Protein AF-A0A239QKS5-F1 (afdb_monomer_lite)

Secondary structure (DSSP, 8-state):
------------SSSSSTTSSS----------------------TT----------S--PPS----TTT---SS--HHHHHHHHHHHHHHHTTSS---S---BS-SEE-TT--EEEE--TTTTTT--EEEEEPSSSS--HHHHHHHHHHHHHHT----GGG--TTTEEES--S-BSSPPPHHHHHHHHHHHHHHHTTSS-GGGS-TT---EEEEEEEEETTEEEEEEEEE--SSPPPHHHHHHHHHHHHTT-SS-HHHHHHHHHHHHHHHB---GGGGTSPPEEEEEEEE--SSS---GGGEEEEEEEEEEEEE--SSSS-EEEEEEEEEEEETTS--EEEEEEEE----TTS-GGGSPPP-HHHHHHHHHHHHHHHB-S-HHHHHS--EEEEEEEETTEEEEEEEEE-SSEEEEEEEETTT--EEEEEEEEGGG--TTSTTS--

Foldseek 3Di:
DDDDDDDDDDDDPPPPVVPVPDDDDDDDPDDDPPPPPDPCPDPPVDFPDPDPPPPDDDPDDPFDPDLPDDDFFAADPVLLVLLVVLLVCPVVVVDAQPDDQQEQDQEDELCAWHKYADDCVQLVRDGIAIEDHLGRHDDSNRSNNVSVNCVVVVHPDDRSPGHLSRGDHPCPPLESDDDDPVLVVLLVVLLVCVLVVNDDPVNADPPDDWRKHWYWYQDPFGTFTDIRGYGGPDDDDSSNSNVVSCVRCVVDPDRPVVVVVQQCVQLVQWWDDAPQQVVDDWDKDKGWGADDPDPDDDPQRIKIKIWTKTWDFDDPPPDGTDTKIKIFIWIGRVPGDTDTFKIKIFRDDDLPDDLVPFAFDDPVLLLVLQLVCCVHITPDDNVQSNPAKDFDDFDPDDRAGWTWIWRDDPFWIKIWIAHRGHSDTGMIMIGGVVNDDPVCVPSPD

Structure (mmCIF, N/CA/C/O backbone):
data_AF-A0A239QKS5-F1
#
_entry.id   AF-A0A239QKS5-F1
#
loop_
_atom_site.group_PDB
_atom_site.id
_atom_site.type_symbol
_atom_site.label_atom_id
_atom_site.label_alt_id
_atom_site.label_comp_id
_atom_site.label_asym_id
_atom_site.label_entity_id
_atom_site.label_seq_id
_atom_site.pdbx_PDB_ins_code
_atom_site.Cartn_x
_atom_site.Cartn_y
_atom_site.Cartn_z
_atom_site.occupancy
_atom_site.B_iso_or_equiv
_atom_site.auth_seq_id
_atom_site.auth_comp_id
_atom_site.auth_asym_id
_atom_site.auth_atom_id
_atom_site.pdbx_PDB_model_num
ATOM 1 N N . MET A 1 1 ? 21.129 -89.707 7.121 1.00 37.16 1 MET A N 1
ATOM 2 C CA . MET A 1 1 ? 22.087 -88.761 7.732 1.00 37.16 1 MET A CA 1
ATOM 3 C C . MET A 1 1 ? 21.277 -87.610 8.297 1.00 37.16 1 MET A C 1
ATOM 5 O O . MET A 1 1 ? 20.590 -86.998 7.500 1.00 37.16 1 MET A O 1
ATOM 9 N N . PHE A 1 2 ? 21.319 -87.426 9.627 1.00 35.62 2 PHE A N 1
ATOM 10 C CA . PHE A 1 2 ? 20.792 -86.311 10.447 1.00 35.62 2 PHE A CA 1
ATOM 11 C C . PHE A 1 2 ? 19.340 -85.846 10.157 1.00 35.62 2 PHE A C 1
ATOM 13 O O . PHE A 1 2 ? 19.032 -85.375 9.079 1.00 35.62 2 PHE A O 1
ATOM 20 N N . GLY A 1 3 ? 18.345 -85.937 11.040 1.00 30.84 3 GLY A N 1
ATOM 21 C CA . GLY A 1 3 ? 18.352 -85.982 12.498 1.00 30.84 3 GLY A CA 1
ATOM 22 C C . GLY A 1 3 ? 17.861 -84.645 13.061 1.00 30.84 3 GLY A C 1
ATOM 23 O O . GLY A 1 3 ? 18.628 -83.700 13.015 1.00 30.84 3 GLY A O 1
ATOM 24 N N . PHE A 1 4 ? 16.644 -84.649 13.640 1.00 32.62 4 PHE A N 1
ATOM 25 C CA . PHE A 1 4 ? 16.175 -83.812 14.768 1.00 32.62 4 PHE A CA 1
ATOM 26 C C . PHE A 1 4 ? 16.158 -82.272 14.590 1.00 32.62 4 PHE A C 1
ATOM 28 O O . PHE A 1 4 ? 17.037 -81.691 13.987 1.00 32.62 4 PHE A O 1
ATOM 35 N N . ARG A 1 5 ? 15.266 -81.473 15.182 1.00 33.94 5 ARG A N 1
ATOM 36 C CA . ARG A 1 5 ? 13.965 -81.577 15.877 1.00 33.94 5 ARG A CA 1
ATOM 37 C C . ARG A 1 5 ? 13.679 -80.140 16.372 1.00 33.94 5 ARG A C 1
ATOM 39 O O . ARG A 1 5 ? 14.631 -79.455 16.705 1.00 33.94 5 ARG A O 1
ATOM 46 N N . GLN A 1 6 ? 12.393 -79.784 16.501 1.00 36.97 6 GLN A N 1
ATOM 47 C CA . GLN A 1 6 ? 11.763 -79.038 17.623 1.00 36.97 6 GLN A CA 1
ATOM 48 C C . GLN A 1 6 ? 12.427 -77.717 18.110 1.00 36.97 6 GLN A C 1
ATOM 50 O O . GLN A 1 6 ? 13.597 -77.669 18.428 1.00 36.97 6 GLN A O 1
ATOM 55 N N . THR A 1 7 ? 11.742 -76.602 18.380 1.00 35.69 7 THR A N 1
ATOM 56 C CA . THR A 1 7 ? 10.418 -76.408 18.990 1.00 35.69 7 THR A CA 1
ATOM 57 C C . THR A 1 7 ? 10.161 -74.899 19.178 1.00 35.69 7 THR A C 1
ATOM 59 O O . THR A 1 7 ? 11.115 -74.146 19.318 1.00 35.69 7 THR A O 1
ATOM 62 N N . ARG A 1 8 ? 8.878 -74.548 19.377 1.00 34.91 8 ARG A N 1
ATOM 63 C CA . ARG A 1 8 ? 8.336 -73.402 20.154 1.00 34.91 8 ARG A CA 1
ATOM 64 C C . ARG A 1 8 ? 8.212 -72.015 19.482 1.00 34.91 8 ARG A C 1
ATOM 66 O O . ARG A 1 8 ? 9.145 -71.231 19.426 1.00 34.91 8 ARG A O 1
ATOM 73 N N . ARG A 1 9 ? 6.956 -71.676 19.137 1.00 41.19 9 ARG A N 1
ATOM 74 C CA . ARG A 1 9 ? 6.292 -70.399 19.522 1.00 41.19 9 ARG A CA 1
ATOM 75 C C . ARG A 1 9 ? 6.129 -70.360 21.070 1.00 41.19 9 ARG A C 1
ATOM 77 O O . ARG A 1 9 ? 6.322 -71.432 21.653 1.00 41.19 9 ARG A O 1
ATOM 84 N N . PRO A 1 10 ? 5.626 -69.305 21.761 1.00 45.91 10 PRO A N 1
ATOM 85 C CA . PRO A 1 10 ? 5.246 -67.926 21.382 1.00 45.91 10 PRO A CA 1
ATOM 86 C C . PRO A 1 10 ? 5.723 -66.838 22.396 1.00 45.91 10 PRO A C 1
ATOM 88 O O . PRO A 1 10 ? 6.188 -67.153 23.484 1.00 45.91 10 PRO A O 1
ATOM 91 N N . GLY A 1 11 ? 5.452 -65.560 22.103 1.00 44.72 11 GLY A N 1
ATOM 92 C CA . GLY A 1 11 ? 5.150 -64.551 23.133 1.00 44.72 11 GLY A CA 1
ATOM 93 C C . GLY A 1 11 ? 6.334 -63.794 23.749 1.00 44.72 11 GLY A C 1
ATOM 94 O O . GLY A 1 11 ? 7.410 -64.339 23.943 1.00 44.72 11 GLY A O 1
ATOM 95 N N . ILE A 1 12 ? 6.060 -62.543 24.138 1.00 45.69 12 ILE A N 1
ATOM 96 C CA . ILE A 1 12 ? 6.948 -61.588 24.833 1.00 45.69 12 ILE A CA 1
ATOM 97 C C . ILE A 1 12 ? 7.851 -60.738 23.910 1.00 45.69 12 ILE A C 1
ATOM 99 O O . ILE A 1 12 ? 9.047 -60.627 24.129 1.00 45.69 12 ILE A O 1
ATOM 103 N N . ILE A 1 13 ? 7.279 -60.059 22.906 1.00 46.38 13 ILE A N 1
ATOM 104 C CA . ILE A 1 13 ? 7.834 -58.783 22.385 1.00 46.38 13 ILE A CA 1
ATOM 105 C C . ILE A 1 13 ? 6.679 -57.807 22.101 1.00 46.38 13 ILE A C 1
ATOM 107 O O . ILE A 1 13 ? 6.519 -57.295 21.001 1.00 46.38 13 ILE A O 1
ATOM 111 N N . LEU A 1 14 ? 5.803 -57.591 23.085 1.00 44.16 14 LEU A N 1
ATOM 112 C CA . LEU A 1 14 ? 4.839 -56.477 23.042 1.00 44.16 14 LEU A CA 1
ATOM 113 C C . LEU A 1 14 ? 4.635 -55.799 24.411 1.00 44.16 14 LEU A C 1
ATOM 115 O O . LEU A 1 14 ? 3.736 -54.989 24.579 1.00 44.16 14 LEU A O 1
ATOM 119 N N . MET A 1 15 ? 5.490 -56.105 25.395 1.00 41.06 15 MET A N 1
ATOM 120 C CA . MET A 1 15 ? 5.452 -55.516 26.744 1.00 41.06 15 MET A CA 1
ATOM 121 C C . MET A 1 15 ? 6.819 -54.979 27.211 1.00 41.06 15 MET A C 1
ATOM 123 O O . MET A 1 15 ? 7.040 -54.795 28.400 1.00 41.06 15 MET A O 1
ATOM 127 N N . ALA A 1 16 ? 7.745 -54.717 26.281 1.00 43.66 16 ALA A N 1
ATOM 128 C CA . ALA A 1 16 ? 9.053 -54.119 26.588 1.00 43.66 16 ALA A CA 1
ATOM 129 C C . ALA A 1 16 ? 9.196 -52.661 26.109 1.00 43.66 16 ALA A C 1
ATOM 131 O O . ALA A 1 16 ? 10.152 -51.994 26.481 1.00 43.66 16 ALA A O 1
ATOM 132 N N . VAL A 1 17 ? 8.238 -52.138 25.333 1.00 42.62 17 VAL A N 1
ATOM 133 C CA . VAL A 1 17 ? 8.240 -50.729 24.881 1.00 42.62 17 VAL A CA 1
ATOM 134 C C . VAL A 1 17 ? 7.362 -49.840 25.776 1.00 42.62 17 VAL A C 1
ATOM 136 O O . VAL A 1 17 ? 7.583 -48.641 25.868 1.00 42.62 17 VAL A O 1
ATOM 139 N N . LEU A 1 18 ? 6.437 -50.428 26.540 1.00 39.81 18 LEU A N 1
ATOM 140 C CA . LEU A 1 18 ? 5.521 -49.701 27.431 1.00 39.81 18 LEU A CA 1
ATOM 141 C C . LEU A 1 18 ? 6.028 -49.534 28.878 1.00 39.81 18 LEU A C 1
ATOM 143 O O . LEU A 1 18 ? 5.291 -49.039 29.723 1.00 39.81 18 LEU A O 1
ATOM 147 N N . LEU A 1 19 ? 7.281 -49.912 29.170 1.00 37.75 19 LEU A N 1
ATOM 148 C CA . LEU A 1 19 ? 7.862 -49.849 30.524 1.00 37.75 19 LEU A CA 1
ATOM 149 C C . LEU A 1 19 ? 9.138 -48.991 30.641 1.00 37.75 19 LEU A C 1
ATOM 151 O O . LEU A 1 19 ? 9.802 -49.034 31.671 1.00 37.75 19 LEU A O 1
ATOM 155 N N . ILE A 1 20 ? 9.473 -48.204 29.611 1.00 42.25 20 ILE A N 1
ATOM 156 C CA . ILE A 1 20 ? 10.541 -47.182 29.676 1.00 42.25 20 ILE A CA 1
ATOM 157 C C . ILE A 1 20 ? 9.976 -45.804 30.087 1.00 42.25 20 ILE A C 1
ATOM 159 O O . ILE A 1 20 ? 10.729 -44.901 30.430 1.00 42.25 20 ILE A O 1
ATOM 163 N N . LEU A 1 21 ? 8.648 -45.646 30.150 1.00 39.22 21 LEU A N 1
ATOM 164 C CA . LEU A 1 21 ? 7.997 -44.348 30.373 1.00 39.22 21 LEU A CA 1
ATOM 165 C C . LEU A 1 21 ? 7.478 -44.080 31.794 1.00 39.22 21 LEU A C 1
ATOM 167 O O . LEU A 1 21 ? 6.836 -43.056 31.996 1.00 39.22 21 LEU A O 1
ATOM 171 N N . THR A 1 22 ? 7.726 -44.938 32.791 1.00 46.09 22 THR A N 1
ATOM 172 C CA . THR A 1 22 ? 7.056 -44.764 34.101 1.00 46.09 22 THR A CA 1
ATOM 173 C C . THR A 1 22 ? 7.921 -44.734 35.352 1.00 46.09 22 THR A C 1
ATOM 175 O O . THR A 1 22 ? 7.353 -44.514 36.417 1.00 46.09 22 THR A O 1
ATOM 178 N N . LEU A 1 23 ? 9.250 -44.875 35.308 1.00 41.88 23 LEU A N 1
ATOM 179 C CA . LEU A 1 23 ? 10.042 -44.855 36.549 1.00 41.88 23 LEU A CA 1
ATOM 180 C C . LEU A 1 23 ? 11.482 -44.362 36.353 1.00 41.88 23 LEU A C 1
ATOM 182 O O . LEU A 1 23 ? 12.377 -45.165 36.116 1.00 41.88 23 LEU A O 1
ATOM 186 N N . LEU A 1 24 ? 11.724 -43.070 36.581 1.00 33.03 24 LEU A N 1
ATOM 187 C CA . LEU A 1 24 ? 12.948 -42.611 37.248 1.00 33.03 24 LEU A CA 1
ATOM 188 C C . LEU A 1 24 ? 12.629 -41.359 38.089 1.00 33.03 24 LEU A C 1
ATOM 190 O O . LEU A 1 24 ? 12.168 -40.362 37.533 1.00 33.03 24 LEU A O 1
ATOM 194 N N . PRO A 1 25 ? 12.817 -41.409 39.422 1.00 40.91 25 PRO A N 1
ATOM 195 C CA . PRO A 1 25 ? 12.517 -40.304 40.319 1.00 40.91 25 PRO A CA 1
ATOM 196 C C . PRO A 1 25 ? 13.767 -39.496 40.719 1.00 40.91 25 PRO A C 1
ATOM 198 O O . PRO A 1 25 ? 14.888 -39.994 40.682 1.00 40.91 25 PRO A O 1
ATOM 201 N N . LEU A 1 26 ? 13.475 -38.306 41.260 1.00 35.44 26 LEU A N 1
ATOM 202 C CA . LEU A 1 26 ? 14.210 -37.548 42.286 1.00 35.44 26 LEU A CA 1
ATOM 203 C C . LEU A 1 26 ? 15.378 -36.621 41.877 1.00 35.44 26 LEU A C 1
ATOM 205 O O . LEU A 1 26 ? 16.502 -37.026 41.605 1.00 35.44 26 LEU A O 1
ATOM 209 N N . THR A 1 27 ? 15.081 -35.332 42.087 1.00 39.75 27 THR A N 1
ATOM 210 C CA . THR A 1 27 ? 15.909 -34.321 42.773 1.00 39.75 27 THR A CA 1
ATOM 211 C C . THR A 1 27 ? 17.230 -33.911 42.139 1.00 39.75 27 THR A C 1
ATOM 213 O O . THR A 1 27 ? 18.290 -34.413 42.501 1.00 39.75 27 THR A O 1
ATOM 216 N N . ILE A 1 28 ? 17.165 -32.816 41.381 1.00 32.53 28 ILE A N 1
ATOM 217 C CA . ILE A 1 28 ? 18.125 -31.720 41.528 1.00 32.53 28 ILE A CA 1
ATOM 218 C C . ILE A 1 28 ? 17.312 -30.450 41.802 1.00 32.53 28 ILE A C 1
ATOM 220 O O . ILE A 1 28 ? 16.734 -29.842 40.909 1.00 32.53 28 ILE A O 1
ATOM 224 N N . LEU A 1 29 ? 17.235 -30.102 43.088 1.00 37.34 29 LEU A N 1
ATOM 225 C CA . LEU A 1 29 ? 17.038 -28.733 43.548 1.00 37.34 29 LEU A CA 1
ATOM 226 C C . LEU A 1 29 ? 18.292 -27.955 43.136 1.00 37.34 29 LEU A C 1
ATOM 228 O O . LEU A 1 29 ? 19.338 -28.085 43.766 1.00 37.34 29 LEU A O 1
ATOM 232 N N . ALA A 1 30 ? 18.181 -27.176 42.068 1.00 30.70 30 ALA A N 1
ATOM 233 C CA . ALA A 1 30 ? 19.071 -26.063 41.791 1.00 30.70 30 ALA A CA 1
ATOM 234 C C . ALA A 1 30 ? 18.194 -24.911 41.304 1.00 30.70 30 ALA A C 1
ATOM 236 O O . ALA A 1 30 ? 17.632 -24.947 40.213 1.00 30.70 30 ALA A O 1
ATOM 237 N N . ASP A 1 31 ? 18.019 -23.965 42.218 1.00 34.66 31 ASP A N 1
ATOM 238 C CA . ASP A 1 31 ? 17.701 -22.561 42.008 1.00 34.66 31 ASP A CA 1
ATOM 239 C C . ASP A 1 31 ? 17.726 -22.114 40.536 1.00 34.66 31 ASP A C 1
ATOM 241 O O . ASP A 1 31 ? 18.755 -21.745 39.973 1.00 34.66 31 ASP A O 1
ATOM 245 N N . THR A 1 32 ? 16.558 -22.149 39.910 1.00 29.34 32 THR A N 1
ATOM 246 C CA . THR A 1 32 ? 16.238 -21.226 38.833 1.00 29.34 32 THR A CA 1
ATOM 247 C C . THR A 1 32 ? 15.001 -20.506 39.310 1.00 29.34 32 THR A C 1
ATOM 249 O O . THR A 1 32 ? 13.872 -20.944 39.109 1.00 29.34 32 THR A O 1
ATOM 252 N N . SER A 1 33 ? 15.225 -19.413 40.041 1.00 27.83 33 SER A N 1
ATOM 253 C CA . SER A 1 33 ? 14.317 -18.275 39.990 1.00 27.83 33 SER A CA 1
ATOM 254 C C . SER A 1 33 ? 13.687 -18.231 38.596 1.00 27.83 33 SER A C 1
ATOM 256 O O . SER A 1 33 ? 14.369 -18.010 37.592 1.00 27.83 33 SER A O 1
ATOM 258 N N . VAL A 1 34 ? 12.391 -18.539 38.523 1.00 28.89 34 VAL A N 1
ATOM 259 C CA . VAL A 1 34 ? 11.593 -18.231 37.347 1.00 28.89 34 VAL A CA 1
ATOM 260 C C . VAL A 1 34 ? 11.652 -16.717 37.278 1.00 28.89 34 VAL A C 1
ATOM 262 O O . VAL A 1 34 ? 10.895 -16.013 37.942 1.00 28.89 34 VAL A O 1
ATOM 265 N N . LYS A 1 35 ? 12.634 -16.203 36.533 1.00 25.09 35 LYS A N 1
ATOM 266 C CA . LYS A 1 35 ? 12.505 -14.898 35.922 1.00 25.09 35 LYS A CA 1
ATOM 267 C C . LYS A 1 35 ? 11.235 -15.037 35.113 1.00 25.09 35 LYS A C 1
ATOM 269 O O . LYS A 1 35 ? 11.220 -15.747 34.111 1.00 25.09 35 LYS A O 1
ATOM 274 N N . ILE A 1 36 ? 10.164 -14.443 35.626 1.00 26.67 36 ILE A N 1
ATOM 275 C CA . ILE A 1 36 ? 9.026 -14.038 34.823 1.00 26.67 36 ILE A CA 1
ATOM 276 C C . ILE A 1 36 ? 9.675 -13.289 33.664 1.00 26.67 36 ILE A C 1
ATOM 278 O O . ILE A 1 36 ? 10.174 -12.177 33.837 1.00 26.67 36 ILE A O 1
ATOM 282 N N . TYR A 1 37 ? 9.836 -13.974 32.534 1.00 23.98 37 TYR A N 1
ATOM 283 C CA . TYR A 1 37 ? 10.214 -13.328 31.300 1.00 23.98 37 TYR A CA 1
ATOM 284 C C . TYR A 1 37 ? 9.000 -12.472 30.995 1.00 23.98 37 TYR A C 1
ATOM 286 O O . TYR A 1 37 ? 7.953 -12.982 30.602 1.00 23.98 37 TYR A O 1
ATOM 294 N N . SER A 1 38 ? 9.121 -11.185 31.324 1.00 28.80 38 SER A N 1
ATOM 295 C CA . SER A 1 38 ? 8.235 -10.158 30.805 1.00 28.80 38 SER A CA 1
ATOM 296 C C . SER A 1 38 ? 8.092 -10.442 29.314 1.00 28.80 38 SER A C 1
ATOM 298 O O . SER A 1 38 ? 9.132 -10.594 28.659 1.00 28.80 38 SER A O 1
ATOM 300 N N . PRO A 1 39 ? 6.866 -10.575 28.776 1.00 31.36 39 PRO A N 1
ATOM 301 C CA . PRO A 1 39 ? 6.703 -10.649 27.339 1.00 31.36 39 PRO A CA 1
ATOM 302 C C . PRO A 1 39 ? 7.456 -9.460 26.753 1.00 31.36 39 PRO A C 1
ATOM 304 O O . PRO A 1 39 ? 7.416 -8.355 27.305 1.00 31.36 39 PRO A O 1
ATOM 307 N N . TYR A 1 40 ? 8.246 -9.759 25.730 1.00 33.03 40 TYR A N 1
ATOM 308 C CA . TYR A 1 40 ? 9.040 -8.817 24.965 1.00 33.03 40 TYR A CA 1
ATOM 309 C C . TYR A 1 40 ? 8.072 -7.742 24.448 1.00 33.03 40 TYR A C 1
ATOM 311 O O . TYR A 1 40 ? 7.442 -7.903 23.409 1.00 33.03 40 TYR A O 1
ATOM 319 N N . ALA A 1 41 ? 7.883 -6.667 25.215 1.00 30.91 41 ALA A N 1
ATOM 320 C CA . ALA A 1 41 ? 7.498 -5.402 24.630 1.00 30.91 41 ALA A CA 1
ATOM 321 C C . ALA A 1 41 ? 8.650 -5.084 23.675 1.00 30.91 41 ALA A C 1
ATOM 323 O O . ALA A 1 41 ? 9.800 -5.178 24.121 1.00 30.91 41 ALA A O 1
ATOM 324 N N . PRO A 1 42 ? 8.397 -4.800 22.387 1.00 32.69 42 PRO A N 1
ATOM 325 C CA . PRO A 1 42 ? 9.470 -4.368 21.507 1.00 32.69 42 PRO A CA 1
ATOM 326 C C . PRO A 1 42 ? 10.250 -3.274 22.237 1.00 32.69 42 PRO A C 1
ATOM 328 O O . PRO A 1 42 ? 9.642 -2.412 22.883 1.00 32.69 42 PRO A O 1
ATOM 331 N N . GLU A 1 43 ? 11.584 -3.351 22.206 1.00 31.83 43 GLU A N 1
ATOM 332 C CA . GLU A 1 43 ? 12.462 -2.259 22.626 1.00 31.83 43 GLU A CA 1
ATOM 333 C C . GLU A 1 43 ? 12.253 -1.079 21.665 1.00 31.83 43 GLU A C 1
ATOM 335 O O . GLU A 1 43 ? 13.132 -0.685 20.910 1.00 31.83 43 GLU A O 1
ATOM 340 N N . ILE A 1 44 ? 11.061 -0.490 21.687 1.00 38.09 44 ILE A N 1
ATOM 341 C CA . ILE A 1 44 ? 10.864 0.893 21.316 1.00 38.09 44 ILE A CA 1
ATOM 342 C C . ILE A 1 44 ? 11.434 1.638 22.510 1.00 38.09 44 ILE A C 1
ATOM 344 O O . ILE A 1 44 ? 10.828 1.748 23.578 1.00 38.09 44 ILE A O 1
ATOM 348 N N . THR A 1 45 ? 12.709 1.992 22.366 1.00 31.64 45 THR A N 1
ATOM 349 C CA . THR A 1 45 ? 13.475 2.844 23.266 1.00 31.64 45 THR A CA 1
ATOM 350 C C . THR A 1 45 ? 12.639 4.066 23.618 1.00 31.64 45 THR A C 1
ATOM 352 O O . THR A 1 45 ? 12.636 5.024 22.862 1.00 31.64 45 THR A O 1
ATOM 355 N N . ARG A 1 46 ? 11.925 4.002 24.750 1.00 35.41 46 ARG A N 1
ATOM 356 C CA . ARG A 1 46 ? 10.976 5.015 25.235 1.00 35.41 46 ARG A CA 1
ATOM 357 C C . ARG A 1 46 ? 9.983 5.471 24.164 1.00 35.41 46 ARG A C 1
ATOM 359 O O . ARG A 1 46 ? 10.245 6.399 23.408 1.00 35.41 46 ARG A O 1
ATOM 366 N N . TRP A 1 47 ? 8.797 4.875 24.205 1.00 43.25 47 TRP A N 1
ATOM 367 C CA . TRP A 1 47 ? 7.571 5.529 23.748 1.00 43.25 47 TRP A CA 1
ATOM 368 C C . TRP A 1 47 ? 7.606 6.996 24.184 1.00 43.25 47 TRP A C 1
ATOM 370 O O . TRP A 1 47 ? 7.904 7.229 25.363 1.00 43.25 47 TRP A O 1
ATOM 380 N N . PRO A 1 48 ? 7.415 7.969 23.277 1.00 41.44 48 PRO A N 1
ATOM 381 C CA . PRO A 1 48 ? 7.444 9.366 23.663 1.00 41.44 48 PRO A CA 1
ATOM 382 C C . PRO A 1 48 ? 6.385 9.566 24.747 1.00 41.44 48 PRO A C 1
ATOM 384 O O . PRO A 1 48 ? 5.187 9.491 24.489 1.00 41.44 48 PRO A O 1
ATOM 387 N N . GLU A 1 49 ? 6.832 9.761 25.989 1.00 44.59 49 GLU A N 1
ATOM 388 C CA . GLU A 1 49 ? 5.963 10.288 27.028 1.00 44.59 49 GLU A CA 1
ATOM 389 C C . GLU A 1 49 ? 5.420 11.603 26.482 1.00 44.59 49 GLU A C 1
ATOM 391 O O . GLU A 1 49 ? 6.168 12.395 25.898 1.00 44.59 49 GLU A O 1
ATOM 396 N N . ARG A 1 50 ? 4.116 11.833 26.633 1.00 47.75 50 ARG A N 1
ATOM 397 C CA . ARG A 1 50 ? 3.520 13.101 26.241 1.00 47.75 50 ARG A CA 1
ATOM 398 C C . ARG A 1 50 ? 4.207 14.216 27.024 1.00 47.75 50 ARG A C 1
ATOM 400 O O . ARG A 1 50 ? 3.939 14.429 28.205 1.00 47.75 50 ARG A O 1
ATOM 407 N N . HIS A 1 51 ? 5.129 14.909 26.371 1.00 42.66 51 HIS A N 1
ATOM 408 C CA . HIS A 1 51 ? 5.771 16.075 26.938 1.00 42.66 51 HIS A CA 1
ATOM 409 C C . HIS A 1 51 ? 4.823 17.256 26.721 1.00 42.66 51 HIS A C 1
ATOM 411 O O . HIS A 1 51 ? 4.500 17.549 25.567 1.00 42.66 51 HIS A O 1
ATOM 417 N N . PRO A 1 52 ? 4.343 17.926 27.785 1.00 39.25 52 PRO A N 1
ATOM 418 C CA . PRO A 1 52 ? 3.618 19.174 27.610 1.00 39.25 52 PRO A CA 1
ATOM 419 C C . PRO A 1 52 ? 4.518 20.128 26.825 1.00 39.25 52 PRO A C 1
ATOM 421 O O . PRO A 1 52 ? 5.710 20.242 27.124 1.00 39.25 52 PRO A O 1
ATOM 424 N N . VAL A 1 53 ? 3.969 20.790 25.808 1.00 41.34 53 VAL A N 1
ATOM 425 C CA . VAL A 1 53 ? 4.713 21.809 25.067 1.00 41.34 53 VAL A CA 1
ATOM 426 C C . VAL A 1 53 ? 4.976 22.956 26.042 1.00 41.34 53 VAL A C 1
ATOM 428 O O . VAL A 1 53 ? 4.103 23.785 26.305 1.00 41.34 53 VAL A O 1
ATOM 431 N N . GLU A 1 54 ? 6.168 22.984 26.648 1.00 32.19 54 GLU A N 1
ATOM 432 C CA . GLU A 1 54 ? 6.598 24.096 27.491 1.00 32.19 54 GLU A CA 1
ATOM 433 C C . GLU A 1 54 ? 6.746 25.327 26.601 1.00 32.19 54 GLU A C 1
ATOM 435 O O . GLU A 1 54 ? 7.742 25.533 25.907 1.00 32.19 54 GLU A O 1
ATOM 440 N N . ASN A 1 55 ? 5.687 26.126 26.616 1.00 39.62 55 ASN A N 1
ATOM 441 C CA . ASN A 1 55 ? 5.503 27.354 25.871 1.00 39.62 55 ASN A CA 1
ATOM 442 C C . ASN A 1 55 ? 6.622 28.357 26.214 1.00 39.62 55 ASN A C 1
ATOM 444 O O . ASN A 1 55 ? 6.485 29.196 27.105 1.00 39.62 55 ASN A O 1
ATOM 448 N N . THR A 1 56 ? 7.771 28.242 25.547 1.00 31.83 56 THR A N 1
ATOM 449 C CA . THR A 1 56 ? 8.907 29.149 25.712 1.00 31.83 56 THR A CA 1
ATOM 450 C C . THR A 1 56 ? 9.453 29.577 24.350 1.00 31.83 56 THR A C 1
ATOM 452 O O . THR A 1 56 ? 10.374 29.004 23.786 1.00 31.83 56 THR A O 1
ATOM 455 N N . ASN A 1 57 ? 8.886 30.680 23.856 1.00 33.78 57 ASN A N 1
ATOM 456 C CA . ASN A 1 57 ? 9.524 31.624 22.933 1.00 33.78 57 ASN A CA 1
ATOM 457 C C . ASN A 1 57 ? 10.003 31.098 21.571 1.00 33.78 57 ASN A C 1
ATOM 459 O O . ASN A 1 57 ? 11.132 31.371 21.161 1.00 33.78 57 ASN A O 1
ATOM 463 N N . VAL A 1 58 ? 9.099 30.512 20.794 1.00 33.16 58 VAL A N 1
ATOM 464 C CA . VAL A 1 58 ? 9.193 30.574 19.331 1.00 33.16 58 VAL A CA 1
ATOM 465 C C . VAL A 1 58 ? 7.844 31.070 18.829 1.00 33.16 58 VAL A C 1
ATOM 467 O O . VAL A 1 58 ? 6.810 30.567 19.256 1.00 33.16 58 VAL A O 1
ATOM 470 N N . GLN A 1 59 ? 7.832 32.067 17.941 1.00 32.53 59 GLN A N 1
ATOM 471 C CA . GLN A 1 59 ? 6.691 32.326 17.054 1.00 32.53 59 GLN A CA 1
ATOM 472 C C . GLN A 1 59 ? 6.556 31.141 16.080 1.00 32.53 59 GLN A C 1
ATOM 474 O O . GLN A 1 59 ? 6.770 31.286 14.881 1.00 32.53 59 GLN A O 1
ATOM 479 N N . ALA A 1 60 ? 6.318 29.950 16.620 1.00 33.47 60 ALA A N 1
ATOM 480 C CA . ALA A 1 60 ? 5.934 28.777 15.873 1.00 33.47 60 ALA A CA 1
ATOM 481 C C . ALA A 1 60 ? 4.422 28.878 15.708 1.00 33.47 60 ALA A C 1
ATOM 483 O O . ALA A 1 60 ? 3.700 29.093 16.685 1.00 33.47 60 ALA A O 1
ATOM 484 N N . ASP A 1 61 ? 3.976 28.809 14.461 1.00 34.12 61 ASP A N 1
ATOM 485 C CA . ASP A 1 61 ? 2.569 28.650 14.123 1.00 34.12 61 ASP A CA 1
ATOM 486 C C . ASP A 1 61 ? 2.019 27.477 14.957 1.00 34.12 61 ASP A C 1
ATOM 488 O O . ASP A 1 61 ? 2.623 26.397 14.938 1.00 34.12 61 ASP A O 1
ATOM 492 N N . PRO A 1 62 ? 0.982 27.676 15.784 1.00 35.59 62 PRO A N 1
ATOM 493 C CA . PRO A 1 62 ? 0.453 26.599 16.595 1.00 35.59 62 PRO A CA 1
ATOM 494 C C . PRO A 1 62 ? -0.103 25.509 15.670 1.00 35.59 62 PRO A C 1
ATOM 496 O O . PRO A 1 62 ? -0.932 25.779 14.811 1.00 35.59 62 PRO A O 1
ATOM 499 N N . GLU A 1 63 ? 0.330 24.271 15.903 1.00 45.09 63 GLU A N 1
ATOM 500 C CA . GLU A 1 63 ? -0.454 23.071 15.581 1.00 45.09 63 GLU A CA 1
ATOM 501 C C . GLU A 1 63 ? -0.569 22.678 14.097 1.00 45.09 63 GLU A C 1
ATOM 503 O O . GLU A 1 63 ? -1.646 22.346 13.606 1.00 45.09 63 GLU A O 1
ATOM 508 N N . VAL A 1 64 ? 0.556 22.587 13.386 1.00 40.16 64 VAL A N 1
ATOM 509 C CA . VAL A 1 64 ? 0.614 21.759 12.171 1.00 40.16 64 VAL A CA 1
ATOM 510 C C . VAL A 1 64 ? 1.227 20.412 12.549 1.00 40.16 64 VAL A C 1
ATOM 512 O O . VAL A 1 64 ? 2.439 20.304 12.726 1.00 40.16 64 VAL A O 1
ATOM 515 N N . HIS A 1 65 ? 0.390 19.380 12.708 1.00 45.50 65 HIS A N 1
ATOM 516 C CA . HIS A 1 65 ? 0.858 18.002 12.549 1.00 45.50 65 HIS A CA 1
ATOM 517 C C . HIS A 1 65 ? 1.402 17.900 11.124 1.00 45.50 65 HIS A C 1
ATOM 519 O O . HIS A 1 65 ? 0.648 18.036 10.161 1.00 45.50 65 HIS A O 1
ATOM 525 N N . ASP A 1 66 ? 2.724 17.823 11.006 1.00 38.22 66 ASP A N 1
ATOM 526 C CA . ASP A 1 66 ? 3.413 17.950 9.730 1.00 38.22 66 ASP A CA 1
ATOM 527 C C . ASP A 1 66 ? 2.979 16.832 8.773 1.00 38.22 66 ASP A C 1
ATOM 529 O O . ASP A 1 66 ? 2.875 15.665 9.161 1.00 38.22 66 ASP A O 1
ATOM 533 N N . ARG A 1 67 ? 2.719 17.207 7.517 1.00 38.66 67 ARG A N 1
ATOM 534 C CA . ARG A 1 67 ? 2.146 16.340 6.472 1.00 38.66 67 ARG A CA 1
ATOM 535 C C . ARG A 1 67 ? 3.105 15.221 6.041 1.00 38.66 67 ARG A C 1
ATOM 537 O O . ARG A 1 67 ? 2.673 14.293 5.366 1.00 38.66 67 ARG A O 1
ATOM 544 N N . ASP A 1 68 ? 4.370 15.311 6.459 1.00 39.03 68 ASP A N 1
ATOM 545 C CA . ASP A 1 68 ? 5.493 14.573 5.880 1.00 39.03 68 ASP A CA 1
ATOM 546 C C . ASP A 1 68 ? 6.335 13.752 6.887 1.00 39.03 68 ASP A C 1
ATOM 548 O O . ASP A 1 68 ? 7.480 13.416 6.575 1.00 39.03 68 ASP A O 1
ATOM 552 N N . GLY A 1 69 ? 5.830 13.340 8.068 1.00 44.69 69 GLY A N 1
ATOM 553 C CA . GLY A 1 69 ? 6.591 12.287 8.776 1.00 44.69 69 GLY A CA 1
ATOM 554 C C . GLY A 1 69 ? 6.192 11.748 10.148 1.00 44.69 69 GLY A C 1
ATOM 555 O O . GLY A 1 69 ? 6.625 10.640 10.463 1.00 44.69 69 GLY A O 1
ATOM 556 N N . TYR A 1 70 ? 5.415 12.443 10.985 1.00 44.59 70 TYR A N 1
ATOM 557 C CA . TYR A 1 70 ? 5.033 11.883 12.293 1.00 44.59 70 TYR A CA 1
ATOM 558 C C . TYR A 1 70 ? 3.791 12.574 12.870 1.00 44.59 70 TYR A C 1
ATOM 560 O O . TYR A 1 70 ? 3.870 13.688 13.391 1.00 44.59 70 TYR A O 1
ATOM 568 N N . SER A 1 71 ? 2.636 11.910 12.795 1.00 58.59 71 SER A N 1
ATOM 569 C CA . SER A 1 71 ? 1.453 12.309 13.561 1.00 58.59 71 SER A CA 1
ATOM 570 C C . SER A 1 71 ? 1.405 11.498 14.843 1.00 58.59 71 SER A C 1
ATOM 572 O O . SER A 1 71 ? 1.461 10.273 14.814 1.00 58.59 71 SER A O 1
ATOM 574 N N . TYR A 1 72 ? 1.323 12.188 15.975 1.00 70.38 72 TYR A N 1
ATOM 575 C CA . TYR A 1 72 ? 1.240 11.527 17.267 1.00 70.38 72 TYR A CA 1
ATOM 576 C C . TYR A 1 72 ? -0.137 10.864 17.456 1.00 70.38 72 TYR A C 1
ATOM 578 O O . TYR A 1 72 ? -1.148 11.464 17.080 1.00 70.38 72 TYR A O 1
ATOM 586 N N . PRO A 1 73 ? -0.207 9.671 18.070 1.00 82.12 73 PRO A N 1
ATOM 587 C CA . PRO A 1 73 ? -1.430 8.881 18.245 1.00 82.12 73 PRO A CA 1
ATOM 588 C C . PRO A 1 73 ? -2.305 9.411 19.400 1.00 82.12 73 PRO A C 1
ATOM 590 O O . PRO A 1 73 ? -2.806 8.645 20.219 1.00 82.12 73 PRO A O 1
ATOM 593 N N . TRP A 1 74 ? -2.464 10.725 19.540 1.00 85.50 74 TRP A N 1
ATOM 594 C CA . TRP A 1 74 ? -3.259 11.327 20.612 1.00 85.50 74 TRP A CA 1
ATOM 595 C C . TRP A 1 74 ? -3.851 12.669 20.194 1.00 85.50 74 TRP A C 1
ATOM 597 O O . TRP A 1 74 ? -3.426 13.289 19.220 1.00 85.50 74 TRP A O 1
ATOM 607 N N . LEU A 1 75 ? -4.843 13.117 20.961 1.00 88.25 75 LEU A N 1
ATOM 608 C CA . LEU A 1 75 ? -5.437 14.440 20.815 1.00 88.25 75 LEU A CA 1
ATOM 609 C C . LEU A 1 75 ? -4.445 15.538 21.239 1.00 88.25 75 LEU A C 1
ATOM 611 O O . LEU A 1 75 ? -3.706 15.372 22.212 1.00 88.25 75 LEU A O 1
ATOM 615 N N . THR A 1 76 ? -4.443 16.677 20.547 1.00 84.81 76 THR A N 1
ATOM 616 C CA . THR A 1 76 ? -3.664 17.857 20.956 1.00 84.81 76 THR A CA 1
ATOM 617 C C . THR A 1 76 ? -4.167 18.426 22.284 1.00 84.81 76 THR A C 1
ATOM 619 O O . THR A 1 76 ? -5.278 18.135 22.731 1.00 84.81 76 THR A O 1
ATOM 622 N N . ASP A 1 77 ? -3.373 19.289 22.924 1.00 84.19 77 ASP A N 1
ATOM 623 C CA . ASP A 1 77 ? -3.777 19.947 24.173 1.00 84.19 77 ASP A CA 1
ATOM 624 C C . ASP A 1 77 ? -5.093 20.732 24.014 1.00 84.19 77 ASP A C 1
ATOM 626 O O . ASP A 1 77 ? -5.945 20.697 24.905 1.00 84.19 77 ASP A O 1
ATOM 630 N N . LEU A 1 78 ? -5.293 21.393 22.866 1.00 85.25 78 LEU A N 1
ATOM 631 C CA . LEU A 1 78 ? -6.531 22.108 22.554 1.00 85.25 78 LEU A CA 1
ATOM 632 C C . LEU A 1 78 ? -7.706 21.149 22.327 1.00 85.25 78 LEU A C 1
ATOM 634 O O . LEU A 1 78 ? -8.803 21.380 22.843 1.00 85.25 78 LEU A O 1
ATOM 638 N N . GLU A 1 79 ? -7.478 20.067 21.581 1.00 90.69 79 GLU A N 1
ATOM 639 C CA . GLU A 1 79 ? -8.486 19.034 21.341 1.00 90.69 79 GLU A CA 1
ATOM 640 C C . GLU A 1 79 ? -8.927 18.368 22.644 1.00 90.69 79 GLU A C 1
ATOM 642 O O . GLU A 1 79 ? -10.110 18.111 22.822 1.00 90.69 79 GLU A O 1
ATOM 647 N N . LEU A 1 80 ? -8.017 18.157 23.594 1.00 91.44 80 LEU A N 1
ATOM 648 C CA . LEU A 1 80 ? -8.336 17.572 24.895 1.00 91.44 80 LEU A CA 1
ATOM 649 C C . LEU A 1 80 ? -9.201 18.474 25.763 1.00 91.44 80 LEU A C 1
ATOM 651 O O . LEU A 1 80 ? -10.104 17.985 26.440 1.00 91.44 80 LEU A O 1
ATOM 655 N N . VAL A 1 81 ? -8.933 19.782 25.767 1.00 91.56 81 VAL A N 1
ATOM 656 C CA . VAL A 1 81 ? -9.786 20.741 26.481 1.00 91.56 81 VAL A CA 1
ATOM 657 C C . VAL A 1 81 ? -11.204 20.670 25.922 1.00 91.56 81 VAL A C 1
ATOM 659 O O . VAL A 1 81 ? -12.143 20.422 26.678 1.00 91.56 81 VAL A O 1
ATOM 662 N N . LYS A 1 82 ? -11.344 20.782 24.597 1.00 93.19 82 LYS A N 1
ATOM 663 C CA . LYS A 1 82 ? -12.643 20.700 23.920 1.00 93.19 82 LYS A CA 1
ATOM 664 C C . LYS A 1 82 ? -13.332 19.354 24.124 1.00 93.19 82 LYS A C 1
ATOM 666 O O . LYS A 1 82 ? -14.523 19.309 24.415 1.00 93.19 82 LYS A O 1
ATOM 671 N N . PHE A 1 83 ? -12.595 18.253 24.006 1.00 95.12 83 PHE A N 1
ATOM 672 C CA . PHE A 1 83 ? -13.141 16.913 24.172 1.00 95.12 83 PHE A CA 1
ATOM 673 C C . PHE A 1 83 ? -13.741 16.734 25.566 1.00 95.12 83 PHE A C 1
ATOM 675 O O . PHE A 1 83 ? -14.851 16.229 25.683 1.00 95.12 83 PHE A O 1
ATOM 682 N N . ARG A 1 84 ? -13.062 17.197 26.625 1.00 94.88 84 ARG A N 1
ATOM 683 C CA . ARG A 1 84 ? -13.590 17.123 27.999 1.00 94.88 84 ARG A CA 1
ATOM 684 C C . ARG A 1 84 ? -14.839 17.987 28.196 1.00 94.88 84 ARG A C 1
ATOM 686 O O . ARG A 1 84 ? -15.753 17.571 28.911 1.00 94.88 84 ARG A O 1
ATOM 693 N N . GLU A 1 85 ? -14.898 19.160 27.564 1.00 95.38 85 GLU A N 1
ATOM 694 C CA . GLU A 1 85 ? -16.104 20.002 27.553 1.00 95.38 85 GLU A CA 1
ATOM 695 C C . GLU A 1 85 ? -17.273 19.266 26.885 1.00 95.38 85 GLU A C 1
ATOM 697 O O . GLU A 1 85 ? -18.343 19.147 27.481 1.00 95.38 85 GLU A O 1
ATOM 702 N N . PHE A 1 86 ? -17.054 18.686 25.700 1.00 95.44 86 PHE A N 1
ATOM 703 C CA . PHE A 1 86 ? -18.076 17.916 24.990 1.00 95.44 86 PHE A CA 1
ATOM 704 C C . PHE A 1 86 ? -18.485 16.643 25.729 1.00 95.44 86 PHE A C 1
ATOM 706 O O . PHE A 1 86 ? -19.673 16.358 25.821 1.00 95.44 86 PHE A O 1
ATOM 713 N N . GLN A 1 87 ? -17.540 15.902 26.306 1.00 94.62 87 GLN A N 1
ATOM 714 C CA . GLN A 1 87 ? -17.820 14.697 27.085 1.00 94.62 87 GLN A CA 1
ATOM 715 C C . GLN A 1 87 ? -18.689 15.014 28.311 1.00 94.62 87 GLN A C 1
ATOM 717 O O . GLN A 1 87 ? -19.586 14.243 28.644 1.00 94.62 87 GLN A O 1
ATOM 722 N N . THR A 1 88 ? -18.456 16.156 28.965 1.00 94.75 88 THR A N 1
ATOM 723 C CA . THR A 1 88 ? -19.281 16.620 30.091 1.00 94.75 88 THR A CA 1
ATOM 724 C C . THR A 1 88 ? -20.672 17.031 29.616 1.00 94.75 88 THR A C 1
ATOM 726 O O . THR A 1 88 ? -21.665 16.515 30.119 1.00 94.75 88 THR A O 1
ATOM 729 N N . ALA A 1 89 ? -20.751 17.888 28.594 1.00 94.31 89 ALA A N 1
ATOM 730 C CA . ALA A 1 89 ? -22.019 18.364 28.043 1.00 94.31 89 ALA A CA 1
ATOM 731 C C . ALA A 1 89 ? -22.892 17.223 27.488 1.00 94.31 89 ALA A C 1
ATOM 733 O O . ALA A 1 89 ? -24.118 17.286 27.569 1.00 94.31 89 ALA A O 1
ATOM 734 N N . LEU A 1 90 ? -22.273 16.176 26.933 1.00 93.75 90 LEU A N 1
ATOM 735 C CA . LEU A 1 90 ? -22.962 14.980 26.450 1.00 93.75 90 LEU A CA 1
ATOM 736 C C . LEU A 1 90 ? -23.550 14.176 27.620 1.00 93.75 90 LEU A C 1
ATOM 738 O O . LEU A 1 90 ? -24.749 13.906 27.622 1.00 93.75 90 LEU A O 1
ATOM 742 N N . LYS A 1 91 ? -22.742 13.892 28.655 1.00 91.31 91 LYS A N 1
ATOM 743 C CA . LYS A 1 91 ? -23.188 13.198 29.880 1.00 91.31 91 LYS A CA 1
ATOM 744 C C . LYS A 1 91 ? -24.310 13.952 30.606 1.00 91.31 91 LYS A C 1
ATOM 746 O O . LYS A 1 91 ? -25.213 13.327 31.162 1.00 91.31 91 LYS A O 1
ATOM 751 N N . ASP A 1 92 ? -24.270 15.284 30.585 1.00 93.94 92 ASP A N 1
ATOM 752 C CA . ASP A 1 92 ? -25.294 16.151 31.182 1.00 93.94 92 ASP A CA 1
ATOM 753 C C . ASP A 1 92 ? -26.551 16.302 30.295 1.00 93.94 92 ASP A C 1
ATOM 755 O O . ASP A 1 92 ? -27.565 16.856 30.730 1.00 93.94 92 ASP A O 1
ATOM 759 N N . GLY A 1 93 ? -26.520 15.786 29.060 1.00 91.69 93 GLY A N 1
ATOM 760 C CA . GLY A 1 93 ? -27.619 15.854 28.094 1.00 91.69 93 GLY A CA 1
ATOM 761 C C . GLY A 1 93 ? -27.825 17.236 27.462 1.00 91.69 93 GLY A C 1
ATOM 762 O O . GLY A 1 93 ? -28.887 17.497 26.892 1.00 91.69 93 GLY A O 1
ATOM 763 N N . GLU A 1 94 ? -26.841 18.134 27.569 1.00 94.44 94 GLU A N 1
ATOM 764 C CA . GLU A 1 94 ? -26.863 19.470 26.959 1.00 94.44 94 GLU A CA 1
ATOM 765 C C . GLU A 1 94 ? -26.640 19.411 25.444 1.00 94.44 94 GLU A C 1
ATOM 767 O O . GLU A 1 94 ? -27.204 20.207 24.687 1.00 94.44 94 GLU A O 1
ATOM 772 N N . ILE A 1 95 ? -25.835 18.443 25.006 1.00 93.00 95 ILE A N 1
ATOM 773 C CA . ILE A 1 95 ? -25.609 18.110 23.601 1.00 93.00 95 ILE A CA 1
ATOM 774 C C . ILE A 1 95 ? -25.919 16.632 23.364 1.00 93.00 95 ILE A C 1
ATOM 776 O O . ILE A 1 95 ? -25.952 15.829 24.291 1.00 93.00 95 ILE A O 1
ATOM 780 N N . GLY A 1 96 ? -26.147 16.267 22.106 1.00 90.19 96 GLY A N 1
ATOM 781 C CA . GLY A 1 96 ? -26.337 14.882 21.687 1.00 90.19 96 GLY A CA 1
ATOM 782 C C . GLY A 1 96 ? -25.670 14.637 20.343 1.00 90.19 96 GLY A C 1
ATOM 783 O O . GLY A 1 96 ? -25.521 15.562 19.540 1.00 90.19 96 GLY A O 1
ATOM 784 N N . TYR A 1 97 ? -25.292 13.388 20.087 1.00 91.88 97 TYR A N 1
ATOM 785 C CA . TYR A 1 97 ? -24.795 12.964 18.786 1.00 91.88 97 TYR A CA 1
ATOM 786 C C . TYR A 1 97 ? -25.921 12.312 17.976 1.00 91.88 97 TYR A C 1
ATOM 788 O O . TYR A 1 97 ? -26.591 11.400 18.452 1.00 91.88 97 TYR A O 1
ATOM 796 N N . ALA A 1 98 ? -26.146 12.800 16.755 1.00 89.25 98 ALA A N 1
ATOM 797 C CA . ALA A 1 98 ? -27.176 12.294 15.839 1.00 89.25 98 ALA A CA 1
ATOM 798 C C . ALA A 1 98 ? -26.592 11.788 14.506 1.00 89.25 98 ALA A C 1
ATOM 800 O O . ALA A 1 98 ? -27.333 11.624 13.536 1.00 89.25 98 ALA A O 1
ATOM 801 N N . GLY A 1 99 ? -25.268 11.619 14.439 1.00 89.12 99 GLY A N 1
ATOM 802 C CA . GLY A 1 99 ? -24.581 11.087 13.264 1.00 89.12 99 GLY A CA 1
ATOM 803 C C . GLY A 1 99 ? -24.571 9.558 13.226 1.00 89.12 99 GLY A C 1
ATOM 804 O O . GLY A 1 99 ? -25.221 8.893 14.032 1.00 89.12 99 GLY A O 1
ATOM 805 N N . GLU A 1 100 ? -23.845 9.009 12.256 1.00 91.06 100 GLU A N 1
ATOM 806 C CA . GLU A 1 100 ? -23.657 7.564 12.119 1.00 91.06 100 GLU A CA 1
ATOM 807 C C . GLU A 1 100 ? -22.737 7.022 13.215 1.00 91.06 100 GLU A C 1
ATOM 809 O O . GLU A 1 100 ? -21.835 7.714 13.683 1.00 91.06 100 GLU A O 1
ATOM 814 N N . SER A 1 101 ? -22.958 5.773 13.633 1.00 92.94 101 SER A N 1
ATOM 815 C CA . SER A 1 101 ? -22.075 5.151 14.619 1.00 92.94 101 SER A CA 1
ATOM 816 C C . SER A 1 101 ? -20.669 5.001 14.047 1.00 92.94 101 SER A C 1
ATOM 818 O O . SER A 1 101 ? -20.484 4.511 12.934 1.00 92.94 101 SER A O 1
ATOM 820 N N . ILE A 1 102 ? -19.687 5.392 14.850 1.00 96.38 102 ILE A N 1
ATOM 821 C CA . ILE A 1 102 ? -18.263 5.238 14.552 1.00 96.38 102 ILE A CA 1
ATOM 822 C C . ILE A 1 102 ? -17.666 3.983 15.214 1.00 96.38 102 ILE A C 1
ATOM 824 O O . ILE A 1 102 ? -16.447 3.826 15.251 1.00 96.38 102 ILE A O 1
ATOM 828 N N . ILE A 1 103 ? -18.507 3.113 15.789 1.00 97.44 103 ILE A N 1
ATOM 829 C CA . ILE A 1 103 ? -18.093 1.898 16.502 1.00 97.44 103 ILE A CA 1
ATOM 830 C C . ILE A 1 103 ? -17.963 0.734 15.514 1.00 97.44 103 ILE A C 1
ATOM 832 O O . ILE A 1 103 ? -18.916 0.406 14.810 1.00 97.44 103 ILE A O 1
ATOM 836 N N . ASN A 1 104 ? -16.800 0.077 15.509 1.00 96.06 104 ASN A N 1
ATOM 837 C CA . ASN A 1 104 ? -16.457 -1.069 14.661 1.00 96.06 104 ASN A CA 1
ATOM 838 C C . ASN A 1 104 ? -16.881 -0.908 13.181 1.00 96.06 104 ASN A C 1
ATOM 840 O O . ASN A 1 104 ? -17.501 -1.822 12.623 1.00 96.06 104 ASN A O 1
ATOM 844 N N . PRO A 1 105 ? -16.592 0.233 12.520 1.00 94.69 105 PRO A N 1
ATOM 845 C CA . PRO A 1 105 ? -16.928 0.393 11.115 1.00 94.69 105 PRO A CA 1
ATOM 846 C C . PRO A 1 105 ? -16.115 -0.587 10.264 1.00 94.69 105 PRO A C 1
ATOM 848 O O . PRO A 1 105 ? -14.956 -0.883 10.547 1.00 94.69 105 PRO A O 1
ATOM 851 N N . THR A 1 106 ? -16.710 -1.075 9.179 1.00 87.69 106 THR A N 1
ATOM 852 C CA . THR A 1 106 ? -16.041 -1.989 8.236 1.00 87.69 106 THR A CA 1
ATOM 853 C C . THR A 1 106 ? -15.121 -1.266 7.250 1.00 87.69 106 THR A C 1
ATOM 855 O O . THR A 1 106 ? -14.280 -1.893 6.605 1.00 87.69 106 THR A O 1
ATOM 858 N N . THR A 1 107 ? -15.251 0.058 7.140 1.00 88.19 107 THR A N 1
ATOM 859 C CA . THR A 1 107 ? -14.412 0.917 6.303 1.00 88.19 107 THR A CA 1
ATOM 860 C C . THR A 1 107 ? -14.153 2.243 7.010 1.00 88.19 107 THR A C 1
ATOM 862 O O . THR A 1 107 ? -15.083 2.816 7.570 1.00 88.19 107 THR A O 1
ATOM 865 N N . VAL A 1 108 ? -12.923 2.753 6.925 1.00 89.25 108 VAL A N 1
ATOM 866 C CA . VAL A 1 108 ? -12.512 4.056 7.475 1.00 89.25 108 VAL A CA 1
ATOM 867 C C . VAL A 1 108 ? -11.740 4.844 6.414 1.00 89.25 108 VAL A C 1
ATOM 869 O O . VAL A 1 108 ? -10.926 4.271 5.690 1.00 89.25 108 VAL A O 1
ATOM 872 N N . THR A 1 109 ? -11.990 6.146 6.287 1.00 86.19 109 THR A N 1
ATOM 873 C CA . THR A 1 109 ? -11.264 7.065 5.393 1.00 86.19 109 THR A CA 1
ATOM 874 C C . THR A 1 109 ? -10.209 7.886 6.147 1.00 86.19 109 THR A C 1
ATOM 876 O O . THR A 1 109 ? -9.991 7.681 7.337 1.00 86.19 109 THR A O 1
ATOM 879 N N . ASP A 1 110 ? -9.456 8.757 5.473 1.00 82.25 110 ASP A N 1
ATOM 880 C CA . ASP A 1 110 ? -8.463 9.640 6.124 1.00 82.25 110 ASP A CA 1
ATOM 881 C C . ASP A 1 110 ? -9.102 10.711 7.014 1.00 82.25 110 ASP A C 1
ATOM 883 O O . ASP A 1 110 ? -8.471 11.189 7.951 1.00 82.25 110 ASP A O 1
ATOM 887 N N . ASP A 1 111 ? -10.363 11.054 6.760 1.00 85.69 111 ASP A N 1
ATOM 888 C CA . ASP A 1 111 ? -11.083 12.094 7.493 1.00 85.69 111 ASP A CA 1
ATOM 889 C C . ASP A 1 111 ? -12.006 11.519 8.576 1.00 85.69 111 ASP A C 1
ATOM 891 O O . ASP A 1 111 ? -12.761 12.262 9.193 1.00 85.69 111 ASP A O 1
ATOM 895 N N . ASP A 1 112 ? -11.987 10.210 8.822 1.00 89.31 112 ASP A N 1
ATOM 896 C CA . ASP A 1 112 ? -12.899 9.574 9.771 1.00 89.31 112 ASP A CA 1
ATOM 897 C C . ASP A 1 112 ? -12.282 9.444 11.172 1.00 89.31 112 ASP A C 1
ATOM 899 O O . ASP A 1 112 ? -11.073 9.281 11.338 1.00 89.31 112 ASP A O 1
ATOM 903 N N . VAL A 1 113 ? -13.145 9.466 12.192 1.00 93.25 113 VAL A N 1
ATOM 904 C CA . VAL A 1 113 ? -12.833 8.928 13.524 1.00 93.25 113 VAL A CA 1
ATOM 905 C C . VAL A 1 113 ? -13.546 7.593 13.661 1.00 93.25 113 VAL A C 1
ATOM 907 O O . VAL A 1 113 ? -14.709 7.486 13.279 1.00 93.25 113 VAL A O 1
ATOM 910 N N . ALA A 1 114 ? -12.876 6.594 14.229 1.00 95.81 114 ALA A N 1
ATOM 911 C CA . ALA A 1 114 ? -13.473 5.290 14.507 1.00 95.81 114 ALA A CA 1
ATOM 912 C C . ALA A 1 114 ? -13.023 4.740 15.862 1.00 95.81 114 ALA A C 1
ATOM 914 O O . ALA A 1 114 ? -11.918 5.029 16.319 1.00 95.81 114 ALA A O 1
ATOM 915 N N . VAL A 1 115 ? -13.872 3.924 16.486 1.00 97.38 115 VAL A N 1
ATOM 916 C CA . VAL A 1 115 ? -13.565 3.191 17.719 1.00 97.38 115 VAL A CA 1
ATOM 917 C C . VAL A 1 115 ? -13.779 1.709 17.472 1.00 97.38 115 VAL A C 1
ATOM 919 O O . VAL A 1 115 ? -14.880 1.283 17.135 1.00 97.38 115 VAL A O 1
ATOM 922 N N . PHE A 1 116 ? -12.741 0.911 17.676 1.00 97.38 116 PHE A N 1
ATOM 923 C CA . PHE A 1 116 ? -12.809 -0.540 17.585 1.00 97.38 116 PHE A CA 1
ATOM 924 C C . PHE A 1 116 ? -12.800 -1.143 18.977 1.00 97.38 116 PHE A C 1
ATOM 926 O O . PHE A 1 116 ? -11.982 -0.756 19.804 1.00 97.38 116 PHE A O 1
ATOM 933 N N . THR A 1 117 ? -13.689 -2.093 19.244 1.00 96.38 117 THR A N 1
ATOM 934 C CA . THR A 1 117 ? -13.682 -2.854 20.498 1.00 96.38 117 THR A CA 1
ATOM 935 C C . THR A 1 117 ? -12.669 -3.987 20.405 1.00 96.38 117 THR A C 1
ATOM 937 O O . THR A 1 117 ? -12.708 -4.758 19.446 1.00 96.38 117 THR A O 1
ATOM 940 N N . LEU A 1 118 ? -11.806 -4.118 21.409 1.00 94.94 118 LEU A N 1
ATOM 941 C CA . LEU A 1 118 ? -10.759 -5.139 21.464 1.00 94.94 118 LEU A CA 1
ATOM 942 C C . LEU A 1 118 ? -11.012 -6.140 22.598 1.00 94.94 118 LEU A C 1
ATOM 944 O O . LEU A 1 118 ? -11.548 -5.779 23.648 1.00 94.94 118 LEU A O 1
ATOM 948 N N . ASP A 1 119 ? -10.565 -7.387 22.421 1.00 93.81 119 ASP A N 1
ATOM 949 C CA . ASP A 1 119 ? -10.426 -8.322 23.543 1.00 93.81 119 ASP A CA 1
ATOM 950 C C . ASP A 1 119 ? -9.167 -7.965 24.343 1.00 93.81 119 ASP A C 1
ATOM 952 O O . ASP A 1 119 ? -8.037 -8.070 23.863 1.00 93.81 119 ASP A O 1
ATOM 956 N N . SER A 1 120 ? -9.350 -7.572 25.598 1.00 93.06 120 SER A N 1
ATOM 957 C CA . SER A 1 120 ? -8.245 -7.167 26.466 1.00 93.06 120 SER A CA 1
ATOM 958 C C . SER A 1 120 ? -7.234 -8.281 26.747 1.00 93.06 120 SER A C 1
ATOM 960 O O . SER A 1 120 ? -6.077 -7.980 27.051 1.00 93.06 120 SER A O 1
ATOM 962 N N . ASN A 1 121 ? -7.608 -9.555 26.598 1.00 92.81 121 ASN A N 1
ATOM 963 C CA . ASN A 1 121 ? -6.663 -10.671 26.700 1.00 92.81 121 ASN A CA 1
ATOM 964 C C . ASN A 1 121 ? -5.690 -10.714 25.517 1.00 92.81 121 ASN A C 1
ATOM 966 O O . ASN A 1 121 ? -4.541 -11.131 25.675 1.00 92.81 121 ASN A O 1
ATOM 970 N N . ASP A 1 122 ? -6.141 -10.252 24.354 1.00 93.62 122 ASP A N 1
ATOM 971 C CA . ASP A 1 122 ? -5.372 -10.257 23.117 1.00 93.62 122 ASP A CA 1
ATOM 972 C C . ASP A 1 122 ? -4.518 -8.996 22.983 1.00 93.62 122 ASP A C 1
ATOM 974 O O . ASP A 1 122 ? -3.415 -9.063 22.444 1.00 93.62 122 ASP A O 1
ATOM 978 N N . PHE A 1 123 ? -4.967 -7.874 23.550 1.00 94.00 123 PHE A N 1
ATOM 979 C CA . PHE A 1 123 ? -4.339 -6.558 23.400 1.00 94.00 123 PHE A CA 1
ATOM 980 C C . PHE A 1 123 ? -3.751 -6.002 24.707 1.00 94.00 123 PHE A C 1
ATOM 982 O O . PHE A 1 123 ? -3.772 -4.803 24.963 1.00 94.00 123 PHE A O 1
ATOM 989 N N . CYS A 1 124 ? -3.156 -6.866 25.537 1.00 88.94 124 CYS A N 1
ATOM 990 C CA . CYS A 1 124 ? -2.416 -6.473 26.751 1.00 88.94 124 CYS A CA 1
ATOM 991 C C . CYS A 1 124 ? -3.199 -5.566 27.725 1.00 88.94 124 CYS A C 1
ATOM 993 O O . CYS A 1 124 ? -2.612 -4.697 28.369 1.00 88.94 124 CYS A O 1
ATOM 995 N N . GLY A 1 125 ? -4.505 -5.785 27.866 1.00 90.56 125 GLY A N 1
ATOM 996 C CA . GLY A 1 125 ? -5.380 -4.999 28.735 1.00 90.56 125 GLY A CA 1
ATOM 997 C C . GLY A 1 125 ? -6.130 -3.867 28.031 1.00 90.56 125 GLY A C 1
ATOM 998 O O . GLY A 1 125 ? -7.106 -3.378 28.597 1.00 90.56 125 GLY A O 1
ATOM 999 N N . GLU A 1 126 ? -5.739 -3.486 26.811 1.00 92.88 126 GLU A N 1
ATOM 1000 C CA . GLU A 1 126 ? -6.480 -2.506 26.012 1.00 92.88 126 GLU A CA 1
ATOM 1001 C C . GLU A 1 126 ? -7.827 -3.097 25.581 1.00 92.88 126 GLU A C 1
ATOM 1003 O O . GLU A 1 126 ? -7.904 -4.229 25.110 1.00 92.88 126 GLU A O 1
ATOM 1008 N N . SER A 1 127 ? -8.905 -2.336 25.751 1.00 94.38 127 SER A N 1
ATOM 1009 C CA . SER A 1 127 ? -10.269 -2.764 25.390 1.00 94.38 127 SER A CA 1
ATOM 1010 C C . SER A 1 127 ? -10.813 -2.043 24.160 1.00 94.38 127 SER A C 1
ATOM 1012 O O . SER A 1 127 ? -11.922 -2.329 23.706 1.00 94.38 127 SER A O 1
ATOM 1014 N N . TYR A 1 128 ? -10.036 -1.110 23.613 1.00 96.44 128 TYR A N 1
ATOM 1015 C CA . TYR A 1 128 ? -10.418 -0.322 22.460 1.00 96.44 128 TYR A CA 1
ATOM 1016 C C . TYR A 1 128 ? -9.202 0.087 21.628 1.00 96.44 128 TYR A C 1
ATOM 1018 O O . TYR A 1 128 ? -8.073 0.104 22.118 1.00 96.44 128 TYR A O 1
ATOM 1026 N N . TYR A 1 129 ? -9.461 0.459 20.379 1.00 96.00 129 TYR A N 1
ATOM 1027 C CA . TYR A 1 129 ? -8.510 1.133 19.506 1.00 96.00 129 TYR A CA 1
ATOM 1028 C C . TYR A 1 129 ? -9.192 2.313 18.815 1.00 96.00 129 TYR A C 1
ATOM 1030 O O . TYR A 1 129 ? -10.287 2.153 18.275 1.00 96.00 129 TYR A O 1
ATOM 1038 N N . VAL A 1 130 ? -8.565 3.486 18.809 1.00 95.69 130 VAL A N 1
ATOM 1039 C CA . VAL A 1 130 ? -9.114 4.706 18.206 1.00 95.69 130 VAL A CA 1
ATOM 1040 C C . VAL A 1 130 ? -8.385 5.037 16.910 1.00 95.69 130 VAL A C 1
ATOM 1042 O O . VAL A 1 130 ? -7.161 5.084 16.863 1.00 95.69 130 VAL A O 1
ATOM 1045 N N . PHE A 1 131 ? -9.136 5.303 15.847 1.00 93.94 131 PHE A N 1
ATOM 1046 C CA . PHE A 1 131 ? -8.600 5.963 14.661 1.00 93.94 131 PHE A CA 1
ATOM 1047 C C . PHE A 1 131 ? -8.929 7.442 14.775 1.00 93.94 131 PHE A C 1
ATOM 1049 O O . PHE A 1 131 ? -10.092 7.811 14.948 1.00 93.94 131 PHE A O 1
ATOM 1056 N N . LEU A 1 132 ? -7.903 8.278 14.690 1.00 92.12 132 LEU A N 1
ATOM 1057 C CA . LEU A 1 132 ? -8.028 9.722 14.558 1.00 92.12 132 LEU A CA 1
ATOM 1058 C C . LEU A 1 132 ? -7.782 10.110 13.093 1.00 92.12 132 LEU A C 1
ATOM 1060 O O . LEU A 1 132 ? -6.970 9.454 12.435 1.00 92.12 132 LEU A O 1
ATOM 1064 N N . PRO A 1 133 ? -8.431 11.177 12.591 1.00 87.56 133 PRO A N 1
ATOM 1065 C CA . PRO A 1 133 ? -8.266 11.623 11.218 1.00 87.56 133 PRO A CA 1
ATOM 1066 C C . PRO A 1 133 ? -6.807 11.980 10.942 1.00 87.56 133 PRO A C 1
ATOM 1068 O O . PRO A 1 133 ? -6.110 12.518 11.801 1.00 87.56 133 PRO A O 1
ATOM 1071 N N . ASP A 1 134 ? -6.376 11.738 9.711 1.00 76.00 134 ASP A N 1
ATOM 1072 C CA . ASP A 1 134 ? -5.049 12.078 9.198 1.00 76.00 134 ASP A CA 1
ATOM 1073 C C . ASP A 1 134 ? -4.842 13.600 9.109 1.00 76.00 134 ASP A C 1
ATOM 1075 O O . ASP A 1 134 ? -3.713 14.082 9.029 1.00 76.00 134 ASP A O 1
ATOM 1079 N N . SER A 1 135 ? -5.934 14.371 9.117 1.00 68.12 135 SER A N 1
ATOM 1080 C CA . SER A 1 135 ? -5.888 15.829 9.196 1.00 68.12 135 SER A CA 1
ATOM 1081 C C . SER A 1 135 ? -5.237 16.310 10.500 1.00 68.12 135 SER A C 1
ATOM 1083 O O . SER A 1 135 ? -5.314 15.653 11.537 1.00 68.12 135 SER A O 1
ATOM 1085 N N . SER A 1 136 ? -4.668 17.517 10.484 1.00 64.06 136 SER A N 1
ATOM 1086 C CA . SER A 1 136 ? -4.017 18.107 11.658 1.00 64.06 136 SER A CA 1
ATOM 1087 C C . SER A 1 136 ? -4.965 18.445 12.816 1.00 64.06 136 SER A C 1
ATOM 1089 O O . SER A 1 136 ? -4.485 18.887 13.856 1.00 64.06 136 SER A O 1
ATOM 1091 N N . SER A 1 137 ? -6.285 18.281 12.665 1.00 77.75 137 SER A N 1
ATOM 1092 C CA . SER A 1 137 ? -7.237 18.564 13.742 1.00 77.75 137 SER A CA 1
ATOM 1093 C C . SER A 1 137 ? -8.510 17.724 13.665 1.00 77.75 137 SER A C 1
ATOM 1095 O O . SER A 1 137 ? -9.198 17.725 12.644 1.00 77.75 137 SER A O 1
ATOM 1097 N N . VAL A 1 138 ? -8.900 17.118 14.781 1.00 88.81 138 VAL A N 1
ATOM 1098 C CA . VAL A 1 138 ? -10.230 16.541 14.991 1.00 88.81 138 VAL A CA 1
ATOM 1099 C C . VAL A 1 138 ? -11.252 17.674 15.062 1.00 88.81 138 VAL A C 1
ATOM 1101 O O . VAL A 1 138 ? -11.093 18.644 15.802 1.00 88.81 138 VAL A O 1
ATOM 1104 N N . THR A 1 139 ? -12.324 17.570 14.288 1.00 90.94 139 THR A N 1
ATOM 1105 C CA . THR A 1 139 ? -13.423 18.541 14.300 1.00 90.94 139 THR A CA 1
ATOM 1106 C C . THR A 1 139 ? -14.284 18.393 15.553 1.00 90.94 139 THR A C 1
ATOM 1108 O O . THR A 1 139 ? -14.398 17.310 16.127 1.00 90.94 139 THR A O 1
ATOM 1111 N N . ASP A 1 140 ? -14.978 19.464 15.944 1.00 93.75 140 ASP A N 1
ATOM 1112 C CA . ASP A 1 140 ? -15.895 19.436 17.090 1.00 93.75 140 ASP A CA 1
ATOM 1113 C C . ASP A 1 140 ? -16.961 18.323 16.941 1.00 93.75 140 ASP A C 1
ATOM 1115 O O . ASP A 1 140 ? -17.263 17.611 17.896 1.00 93.75 140 ASP A O 1
ATOM 1119 N N . THR A 1 141 ? -17.486 18.096 15.729 1.00 93.19 141 THR A N 1
ATOM 1120 C CA . THR A 1 141 ? -18.453 17.013 15.463 1.00 93.19 141 THR A CA 1
ATOM 1121 C C . THR A 1 141 ? -17.853 15.624 15.679 1.00 93.19 141 THR A C 1
ATOM 1123 O O . THR A 1 141 ? -18.519 14.760 16.244 1.00 93.19 141 THR A O 1
ATOM 1126 N N . GLN A 1 142 ? -16.606 15.405 15.265 1.00 94.50 142 GLN A N 1
ATOM 1127 C CA . GLN A 1 142 ? -15.899 14.144 15.490 1.00 94.50 142 GLN A CA 1
ATOM 1128 C C . GLN A 1 142 ? -15.564 13.923 16.970 1.00 94.50 142 GLN A C 1
ATOM 1130 O O . GLN A 1 142 ? -15.670 12.799 17.449 1.00 94.50 142 GLN A O 1
ATOM 1135 N N . MET A 1 143 ? -15.219 14.976 17.720 1.00 95.19 143 MET A N 1
ATOM 1136 C CA . MET A 1 143 ? -15.019 14.866 19.172 1.00 95.19 143 MET A CA 1
ATOM 1137 C C . MET A 1 143 ? -16.306 14.451 19.885 1.00 95.19 143 MET A C 1
ATOM 1139 O O . MET A 1 143 ? -16.275 13.575 20.747 1.00 95.19 143 MET A O 1
ATOM 1143 N N . VAL A 1 144 ? -17.442 15.043 19.501 1.00 96.44 144 VAL A N 1
ATOM 1144 C CA . VAL A 1 144 ? -18.758 14.657 20.030 1.00 96.44 144 VAL A CA 1
ATOM 1145 C C . VAL A 1 144 ? -19.098 13.212 19.646 1.00 96.44 144 VAL A C 1
ATOM 1147 O O . VAL A 1 144 ? -19.585 12.470 20.494 1.00 96.44 144 VAL A O 1
ATOM 1150 N N . ALA A 1 145 ? -18.798 12.787 18.412 1.00 96.50 145 ALA A N 1
ATOM 1151 C CA . ALA A 1 145 ? -18.974 11.399 17.974 1.00 96.50 145 ALA A CA 1
ATOM 1152 C C . ALA A 1 145 ? -18.140 10.417 18.814 1.00 96.50 145 ALA A C 1
ATOM 1154 O O . ALA A 1 145 ? -18.654 9.396 19.261 1.00 96.50 145 ALA A O 1
ATOM 1155 N N . LEU A 1 146 ? -16.872 10.754 19.076 1.00 96.19 146 LEU A N 1
ATOM 1156 C CA . LEU A 1 146 ? -15.958 9.959 19.896 1.00 96.19 146 LEU A CA 1
ATOM 1157 C C . LEU A 1 146 ? -16.442 9.847 21.346 1.00 96.19 146 LEU A C 1
ATOM 1159 O O . LEU A 1 146 ? -16.497 8.745 21.887 1.00 96.19 146 LEU A O 1
ATOM 1163 N N . ALA A 1 147 ? -16.861 10.958 21.959 1.00 96.12 147 ALA A N 1
ATOM 1164 C CA . ALA A 1 147 ? -17.436 10.943 23.302 1.00 96.12 147 ALA A CA 1
ATOM 1165 C C . ALA A 1 147 ? -18.713 10.084 23.371 1.00 96.12 147 ALA A C 1
ATOM 1167 O O . ALA A 1 147 ? -18.861 9.285 24.296 1.00 96.12 147 ALA A O 1
ATOM 1168 N N . ALA A 1 148 ? -19.591 10.201 22.369 1.00 96.50 148 ALA A N 1
ATOM 1169 C CA . ALA A 1 148 ? -20.822 9.418 22.284 1.00 96.50 148 ALA A CA 1
ATOM 1170 C C . ALA A 1 148 ? -20.566 7.924 22.082 1.00 96.50 148 ALA A C 1
ATOM 1172 O O . ALA A 1 148 ? -21.240 7.109 22.708 1.00 96.50 148 ALA A O 1
ATOM 1173 N N . ALA A 1 149 ? -19.564 7.555 21.283 1.00 97.31 149 ALA A N 1
ATOM 1174 C CA . ALA A 1 149 ? -19.185 6.160 21.089 1.00 97.31 149 ALA A CA 1
ATOM 1175 C C . ALA A 1 149 ? -18.741 5.500 22.402 1.00 97.31 149 ALA A C 1
ATOM 1177 O O . ALA A 1 149 ? -19.170 4.392 22.715 1.00 97.31 149 ALA A O 1
ATOM 1178 N N . PHE A 1 150 ? -17.924 6.180 23.210 1.00 96.44 150 PHE A N 1
ATOM 1179 C CA . PHE A 1 150 ? -17.491 5.635 24.499 1.00 96.44 150 PHE A CA 1
ATOM 1180 C C . PHE A 1 150 ? -18.615 5.568 25.539 1.00 96.44 150 PHE A C 1
ATOM 1182 O O . PHE A 1 150 ? -18.665 4.613 26.316 1.00 96.44 150 PHE A O 1
ATOM 1189 N N . GLU A 1 151 ? -19.545 6.528 25.528 1.00 94.19 151 GLU A N 1
ATOM 1190 C CA . GLU A 1 151 ? -20.757 6.458 26.351 1.00 94.19 151 GLU A CA 1
ATOM 1191 C C . GLU A 1 151 ? -21.646 5.269 25.949 1.00 94.19 151 GLU A C 1
ATOM 1193 O O . GLU A 1 151 ? -22.083 4.515 26.819 1.00 94.19 151 GLU A O 1
ATOM 1198 N N . GLU A 1 152 ? -21.848 5.045 24.646 1.00 95.12 152 GLU A N 1
ATOM 1199 C CA . GLU A 1 152 ? -22.602 3.902 24.112 1.00 95.12 152 GLU A CA 1
ATOM 1200 C C . GLU A 1 152 ? -21.952 2.560 24.479 1.00 95.12 152 GLU A C 1
ATOM 1202 O O . GLU A 1 152 ? -22.641 1.625 24.893 1.00 95.12 152 GLU A O 1
ATOM 1207 N N . LEU A 1 153 ? -20.621 2.474 24.392 1.00 95.69 153 LEU A N 1
ATOM 1208 C CA . LEU A 1 153 ? -19.852 1.292 24.789 1.00 95.69 153 LEU A CA 1
ATOM 1209 C C . LEU A 1 153 ? -19.818 1.074 26.311 1.00 95.69 153 LEU A C 1
ATOM 1211 O O . LEU A 1 153 ? -19.428 -0.003 26.765 1.00 95.69 153 LEU A O 1
ATOM 1215 N N . GLY A 1 154 ? -20.203 2.075 27.109 1.00 94.56 154 GLY A N 1
ATOM 1216 C CA . GLY A 1 154 ? -20.103 2.031 28.568 1.00 94.56 154 GLY A CA 1
ATOM 1217 C C . GLY A 1 154 ? -18.659 1.966 29.078 1.00 94.56 154 GLY A C 1
ATOM 1218 O O . GLY A 1 154 ? -18.418 1.441 30.167 1.00 94.56 154 GLY A O 1
ATOM 1219 N N . ILE A 1 155 ? -17.701 2.470 28.296 1.00 92.75 155 ILE A N 1
ATOM 1220 C CA . ILE A 1 155 ? -16.275 2.508 28.636 1.00 92.75 155 ILE A CA 1
ATOM 1221 C C . ILE A 1 155 ? -15.951 3.899 29.187 1.00 92.75 155 ILE A C 1
ATOM 1223 O O . ILE A 1 155 ? -16.214 4.912 28.539 1.00 92.75 155 ILE A O 1
ATOM 1227 N N . ASP A 1 156 ? -15.356 3.959 30.381 1.00 90.31 156 ASP A N 1
ATOM 1228 C CA . ASP A 1 156 ? -14.862 5.223 30.935 1.00 90.31 156 ASP A CA 1
ATOM 1229 C C . ASP A 1 156 ? -13.572 5.624 30.214 1.00 90.31 156 ASP A C 1
ATOM 1231 O O . ASP A 1 156 ? -12.482 5.140 30.520 1.00 90.31 156 ASP A O 1
ATOM 1235 N N . PHE A 1 157 ? -13.728 6.446 29.181 1.00 93.75 157 PHE A N 1
ATOM 1236 C CA . PHE A 1 157 ? -12.635 6.858 28.317 1.00 93.75 157 PHE A CA 1
ATOM 1237 C C . PHE A 1 157 ? -11.912 8.091 28.859 1.00 93.75 157 PHE A C 1
ATOM 1239 O O . PHE A 1 157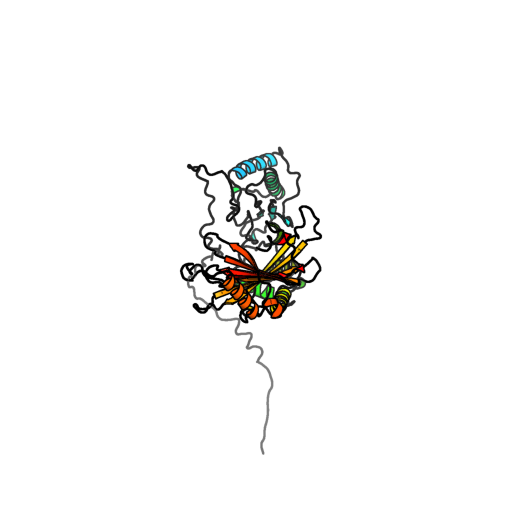 ? -12.492 9.180 28.944 1.00 93.75 157 PHE A O 1
ATOM 1246 N N . ASP A 1 158 ? -10.627 7.902 29.160 1.00 92.75 158 ASP A N 1
ATOM 1247 C CA . ASP A 1 158 ? -9.666 8.969 29.415 1.00 92.75 158 ASP A CA 1
ATOM 1248 C C . ASP A 1 158 ? -8.886 9.280 28.125 1.00 92.75 158 ASP A C 1
ATOM 1250 O O . ASP A 1 158 ? -8.039 8.478 27.717 1.00 92.75 158 ASP A O 1
ATOM 1254 N N . PRO A 1 159 ? -9.117 10.432 27.473 1.00 91.50 159 PRO A N 1
ATOM 1255 C CA . PRO A 1 159 ? -8.427 10.771 26.234 1.00 91.50 159 PRO A CA 1
ATOM 1256 C C . PRO A 1 159 ? -6.923 11.029 26.422 1.00 91.50 159 PRO A C 1
ATOM 1258 O O . PRO A 1 159 ? -6.188 11.006 25.435 1.00 91.50 159 PRO A O 1
ATOM 1261 N N . ASP A 1 160 ? -6.434 11.243 27.653 1.00 90.00 160 ASP A N 1
ATOM 1262 C CA . ASP A 1 160 ? -4.992 11.329 27.918 1.00 90.00 160 ASP A CA 1
ATOM 1263 C C . ASP A 1 160 ? -4.300 9.958 27.861 1.00 90.00 160 ASP A C 1
ATOM 1265 O O . ASP A 1 160 ? -3.073 9.899 27.783 1.00 90.00 160 ASP A O 1
ATOM 1269 N N . SER A 1 161 ? -5.066 8.860 27.895 1.00 89.88 161 SER A N 1
ATOM 1270 C CA . SER A 1 161 ? -4.537 7.491 27.838 1.00 89.88 161 SER A CA 1
ATOM 1271 C C . SER A 1 161 ? -4.236 6.997 26.417 1.00 89.88 161 SER A C 1
ATOM 1273 O O . SER A 1 161 ? -3.671 5.909 26.255 1.00 89.88 161 SER A O 1
ATOM 1275 N N . LEU A 1 162 ? -4.570 7.795 25.393 1.00 91.31 162 LEU A N 1
ATOM 1276 C CA . LEU A 1 162 ? -4.277 7.482 23.997 1.00 91.31 162 LEU A CA 1
ATOM 1277 C C . LEU A 1 162 ? -2.766 7.398 23.749 1.00 91.31 162 LEU A C 1
ATOM 1279 O O . LEU A 1 162 ? -1.998 8.287 24.120 1.00 91.31 162 LEU A O 1
ATOM 1283 N N . ASN A 1 163 ? -2.346 6.310 23.115 1.00 86.19 163 ASN A N 1
ATOM 1284 C CA . ASN A 1 163 ? -0.963 6.021 22.763 1.00 86.19 163 ASN A CA 1
ATOM 1285 C C . ASN A 1 163 ? -0.909 5.074 21.551 1.00 86.19 163 ASN A C 1
ATOM 1287 O O . ASN A 1 163 ? -1.941 4.576 21.110 1.00 86.19 163 ASN A O 1
ATOM 1291 N N . ASP A 1 164 ? 0.289 4.766 21.045 1.00 82.25 164 ASP A N 1
ATOM 1292 C CA . ASP A 1 164 ? 0.473 3.926 19.844 1.00 82.25 164 ASP A CA 1
ATOM 1293 C C . ASP A 1 164 ? -0.188 2.532 19.939 1.00 82.25 164 ASP A C 1
ATOM 1295 O O . ASP A 1 164 ? -0.418 1.876 18.923 1.00 82.25 164 ASP A O 1
ATOM 1299 N N . ARG A 1 165 ? -0.496 2.042 21.152 1.00 85.81 165 ARG A N 1
ATOM 1300 C CA . ARG A 1 165 ? -1.131 0.730 21.352 1.00 85.81 165 ARG A CA 1
ATOM 1301 C C . ARG A 1 165 ? -2.643 0.729 21.176 1.00 85.81 165 ARG A C 1
ATOM 1303 O O . ARG A 1 165 ? -3.226 -0.298 20.852 1.00 85.81 165 ARG A O 1
ATOM 1310 N N . ASN A 1 166 ? -3.290 1.849 21.449 1.00 91.25 166 ASN A N 1
ATOM 1311 C CA . ASN A 1 166 ? -4.748 1.946 21.450 1.00 91.25 166 ASN A CA 1
ATOM 1312 C C . ASN A 1 166 ? -5.247 3.082 20.557 1.00 91.25 166 ASN A C 1
ATOM 1314 O O . ASN A 1 166 ? -6.421 3.444 20.609 1.00 91.25 166 ASN A O 1
ATOM 1318 N N . CYS A 1 167 ? -4.361 3.651 19.744 1.00 91.81 167 CYS A N 1
ATOM 1319 C CA . CYS A 1 167 ? -4.675 4.758 18.874 1.00 91.81 167 CYS A CA 1
ATOM 1320 C C . CYS A 1 167 ? -3.725 4.804 17.675 1.00 91.81 167 CYS A C 1
ATOM 1322 O O . CYS A 1 167 ? -2.524 4.572 17.819 1.00 91.81 167 CYS A O 1
ATOM 1324 N N . CYS A 1 168 ? -4.249 5.182 16.511 1.00 87.38 168 CYS A N 1
ATOM 1325 C CA . CYS A 1 168 ? -3.439 5.712 15.423 1.00 87.38 168 CYS A CA 1
ATOM 1326 C C . CYS A 1 168 ? -4.018 7.031 14.915 1.00 87.38 168 CYS A C 1
ATOM 1328 O O . CYS A 1 168 ? -5.231 7.230 14.845 1.00 87.38 168 CYS A O 1
ATOM 1330 N N . ARG A 1 169 ? -3.114 7.933 14.542 1.00 83.75 169 ARG A N 1
ATOM 1331 C CA . ARG A 1 169 ? -3.386 9.125 13.740 1.00 83.75 169 ARG A CA 1
ATOM 1332 C C . ARG A 1 169 ? -2.453 9.038 12.546 1.00 83.75 169 ARG A C 1
ATOM 1334 O O . ARG A 1 169 ? -1.262 8.823 12.756 1.00 83.75 169 ARG A O 1
ATOM 1341 N N . HIS A 1 170 ? -2.966 9.173 11.325 1.00 72.69 170 HIS A N 1
ATOM 1342 C CA . HIS A 1 170 ? -2.163 8.949 10.122 1.00 72.69 170 HIS A CA 1
ATOM 1343 C C . HIS A 1 170 ? -1.539 7.541 10.109 1.00 72.69 170 HIS A C 1
ATOM 1345 O O . HIS A 1 170 ? -0.330 7.353 10.270 1.00 72.69 170 HIS A O 1
ATOM 1351 N N . CYS A 1 171 ? -2.406 6.533 9.979 1.00 70.38 171 CYS A N 1
ATOM 1352 C CA . CYS A 1 171 ? -2.102 5.107 10.136 1.00 70.38 171 CYS A CA 1
ATOM 1353 C C . CYS A 1 171 ? -1.275 4.550 8.951 1.00 70.38 171 CYS A C 1
ATOM 1355 O O . CYS A 1 171 ? -1.717 3.668 8.219 1.00 70.38 171 CYS A O 1
ATOM 1357 N N . ASN A 1 172 ? -0.069 5.088 8.733 1.00 66.00 172 ASN A N 1
ATOM 1358 C CA . ASN A 1 172 ? 0.856 4.664 7.675 1.00 66.00 172 ASN A CA 1
ATOM 1359 C C . ASN A 1 172 ? 1.323 3.217 7.853 1.00 66.00 172 ASN A C 1
ATOM 1361 O O . ASN A 1 172 ? 1.573 2.516 6.872 1.00 66.00 172 ASN A O 1
ATOM 1365 N N . VAL A 1 173 ? 1.438 2.787 9.107 1.00 69.75 173 VAL A N 1
ATOM 1366 C CA . VAL A 1 173 ? 1.623 1.388 9.474 1.00 69.75 173 VAL A CA 1
ATOM 1367 C C . VAL A 1 173 ? 0.232 0.793 9.642 1.00 69.75 173 VAL A C 1
ATOM 1369 O O . VAL A 1 173 ? -0.530 1.216 10.509 1.00 69.75 173 VAL A O 1
ATOM 1372 N N . LEU A 1 174 ? -0.115 -0.155 8.777 1.00 82.75 174 LEU A N 1
ATOM 1373 C CA . LEU A 1 174 ? -1.458 -0.734 8.693 1.00 82.75 174 LEU A CA 1
ATOM 1374 C C . LEU A 1 174 ? -1.638 -1.952 9.592 1.00 82.75 174 LEU A C 1
ATOM 1376 O O . LEU A 1 174 ? -2.294 -2.927 9.234 1.00 82.75 174 LEU A O 1
ATOM 1380 N N . GLU A 1 175 ? -1.021 -1.902 10.760 1.00 85.50 175 GLU A N 1
ATOM 1381 C CA . GLU A 1 175 ? -1.029 -2.989 11.719 1.00 85.50 175 GLU A CA 1
ATOM 1382 C C . GLU A 1 175 ? -0.828 -2.444 13.132 1.00 85.50 175 GLU A C 1
ATOM 1384 O O . GLU A 1 175 ? -0.091 -1.482 13.349 1.00 85.50 175 GLU A O 1
ATOM 1389 N N . THR A 1 176 ? -1.478 -3.063 14.116 1.00 88.38 176 THR A N 1
ATOM 1390 C CA . THR A 1 176 ? -1.367 -2.669 15.535 1.00 88.38 176 THR A CA 1
ATOM 1391 C C . THR A 1 176 ? -0.009 -2.999 16.153 1.00 88.38 176 THR A C 1
ATOM 1393 O O . THR A 1 176 ? 0.339 -2.458 17.206 1.00 88.38 176 THR A O 1
ATOM 1396 N N . ARG A 1 177 ? 0.744 -3.924 15.550 1.00 86.25 177 ARG A N 1
ATOM 1397 C CA . ARG A 1 177 ? 2.124 -4.268 15.906 1.00 86.25 177 ARG A CA 1
ATOM 1398 C C . ARG A 1 177 ? 2.831 -4.925 14.728 1.00 86.25 177 ARG A C 1
ATOM 1400 O O . ARG A 1 177 ? 2.181 -5.440 13.834 1.00 86.25 177 ARG A O 1
ATOM 1407 N N . ILE A 1 178 ? 4.150 -5.028 14.820 1.00 83.88 178 ILE A N 1
ATOM 1408 C CA . ILE A 1 178 ? 4.955 -5.815 13.885 1.00 83.88 178 ILE A CA 1
ATOM 1409 C C . ILE A 1 178 ? 4.959 -7.289 14.329 1.00 83.88 178 ILE A C 1
ATOM 1411 O O . ILE A 1 178 ? 4.934 -7.610 15.528 1.00 83.88 178 ILE A O 1
ATOM 1415 N N . LEU A 1 179 ? 4.982 -8.204 13.363 1.00 82.56 179 LEU A N 1
ATOM 1416 C CA . LEU A 1 179 ? 5.156 -9.635 13.610 1.00 82.56 179 LEU A CA 1
ATOM 1417 C C . LEU A 1 179 ? 6.567 -9.954 14.112 1.00 82.56 179 LEU A C 1
ATOM 1419 O O . LEU A 1 179 ? 7.553 -9.348 13.698 1.00 82.56 179 LEU A O 1
ATOM 1423 N N . THR A 1 180 ? 6.682 -10.944 14.995 1.00 80.19 180 THR A N 1
ATOM 1424 C CA . THR A 1 180 ? 8.002 -11.476 15.367 1.00 80.19 180 THR A CA 1
ATOM 1425 C C . THR A 1 180 ? 8.643 -12.208 14.182 1.00 80.19 180 THR A C 1
ATOM 1427 O O . THR A 1 180 ? 7.931 -12.702 13.312 1.00 80.19 180 THR A O 1
ATOM 1430 N N . ASP A 1 181 ? 9.972 -12.359 14.155 1.00 81.25 181 ASP A N 1
ATOM 1431 C CA . ASP A 1 181 ? 10.670 -13.111 13.089 1.00 81.25 181 ASP A CA 1
ATOM 1432 C C . ASP A 1 181 ? 10.108 -14.531 12.896 1.00 81.25 181 ASP A C 1
ATOM 1434 O O . ASP A 1 181 ? 10.006 -15.040 11.779 1.00 81.25 181 ASP A O 1
ATOM 1438 N N . GLU A 1 182 ? 9.712 -15.173 13.997 1.00 92.88 182 GLU A N 1
ATOM 1439 C CA . GLU A 1 182 ? 9.091 -16.496 13.981 1.00 92.88 182 GLU A CA 1
ATOM 1440 C C . GLU A 1 182 ? 7.694 -16.472 13.345 1.00 92.88 182 GLU A C 1
ATOM 1442 O O . GLU A 1 182 ? 7.392 -17.318 12.502 1.00 92.88 182 GLU A O 1
ATOM 1447 N N . GLU A 1 183 ? 6.850 -15.508 13.719 1.00 90.12 183 GLU A N 1
ATOM 1448 C CA . GLU A 1 183 ? 5.524 -15.329 13.115 1.00 90.12 183 GLU A CA 1
ATOM 1449 C C . GLU A 1 183 ? 5.632 -14.945 11.637 1.00 90.12 183 GLU A C 1
ATOM 1451 O O . GLU A 1 183 ? 4.899 -15.507 10.833 1.00 90.12 183 GLU A O 1
ATOM 1456 N N . ASN A 1 184 ? 6.580 -14.081 11.260 1.00 85.94 184 ASN A N 1
ATOM 1457 C CA . ASN A 1 184 ? 6.869 -13.744 9.863 1.00 85.94 184 ASN A CA 1
ATOM 1458 C C . ASN A 1 184 ? 7.257 -14.988 9.055 1.00 85.94 184 ASN A C 1
ATOM 1460 O O . ASN A 1 184 ? 6.708 -15.234 7.986 1.00 85.94 184 ASN A O 1
ATOM 1464 N N . SER A 1 185 ? 8.154 -15.831 9.576 1.00 79.50 185 SER A N 1
ATOM 1465 C CA . SER A 1 185 ? 8.552 -17.062 8.880 1.00 79.50 185 SER A CA 1
ATOM 1466 C C . SER A 1 185 ? 7.376 -18.030 8.677 1.00 79.50 185 SER A C 1
ATOM 1468 O O . SER A 1 185 ? 7.262 -18.670 7.624 1.00 79.50 185 SER A O 1
ATOM 1470 N N . ARG A 1 186 ? 6.482 -18.127 9.669 1.00 95.44 186 ARG A N 1
ATOM 1471 C CA . ARG A 1 186 ? 5.248 -18.923 9.580 1.00 95.44 186 ARG A CA 1
ATOM 1472 C C . ARG A 1 186 ? 4.258 -18.308 8.591 1.00 95.44 186 ARG A C 1
ATOM 1474 O O . ARG A 1 186 ? 3.734 -19.041 7.757 1.00 95.44 186 ARG A O 1
ATOM 1481 N N . MET A 1 187 ? 4.072 -16.989 8.633 1.00 89.94 187 MET A N 1
ATOM 1482 C CA . MET A 1 187 ? 3.224 -16.226 7.715 1.00 89.94 187 MET A CA 1
ATOM 1483 C C . MET A 1 187 ? 3.632 -16.465 6.260 1.00 89.94 187 MET A C 1
ATOM 1485 O O . MET A 1 187 ? 2.789 -16.838 5.455 1.00 89.94 187 MET A O 1
ATOM 1489 N N . GLU A 1 188 ? 4.920 -16.367 5.931 1.00 84.00 188 GLU A N 1
ATOM 1490 C CA . GLU A 1 188 ? 5.406 -16.617 4.566 1.00 84.00 188 GLU A CA 1
ATOM 1491 C C . GLU A 1 188 ? 5.148 -18.056 4.102 1.00 84.00 188 GLU A C 1
ATOM 1493 O O . GLU A 1 188 ? 4.740 -18.297 2.966 1.00 84.00 188 GLU A O 1
ATOM 1498 N N . THR A 1 189 ? 5.309 -19.031 5.001 1.00 84.25 189 THR A N 1
ATOM 1499 C CA . THR A 1 189 ? 4.991 -20.434 4.694 1.00 84.25 189 THR A CA 1
ATOM 1500 C C . THR A 1 189 ? 3.492 -20.629 4.441 1.00 84.25 189 THR A C 1
ATOM 1502 O O . THR A 1 189 ? 3.101 -21.403 3.568 1.00 84.25 189 THR A O 1
ATOM 1505 N N . ILE A 1 190 ? 2.637 -19.943 5.203 1.00 91.25 190 ILE A N 1
ATOM 1506 C CA . ILE A 1 190 ? 1.181 -19.971 5.031 1.00 91.25 190 ILE A CA 1
ATOM 1507 C C . ILE A 1 190 ? 0.791 -19.293 3.713 1.00 91.25 190 ILE A C 1
ATOM 1509 O O . ILE A 1 190 ? 0.044 -19.895 2.943 1.00 91.25 190 ILE A O 1
ATOM 1513 N N . LYS A 1 191 ? 1.340 -18.112 3.406 1.00 82.38 191 LYS A N 1
ATOM 1514 C CA . LYS A 1 191 ? 1.113 -17.410 2.134 1.00 82.38 191 LYS A CA 1
ATOM 1515 C C . LYS A 1 191 ? 1.496 -18.281 0.932 1.00 82.38 191 LYS A C 1
ATOM 1517 O O . LYS A 1 191 ? 0.690 -18.432 0.020 1.00 82.38 191 LYS A O 1
ATOM 1522 N N . ASP A 1 192 ? 2.650 -18.957 0.958 1.00 75.50 192 ASP A N 1
ATOM 1523 C CA . ASP A 1 192 ? 3.048 -19.910 -0.099 1.00 75.50 192 ASP A CA 1
ATOM 1524 C C . ASP A 1 192 ? 2.040 -21.064 -0.258 1.00 75.50 192 ASP A C 1
ATOM 1526 O O . ASP A 1 192 ? 1.700 -21.460 -1.374 1.00 75.50 192 ASP A O 1
ATOM 1530 N N . ARG A 1 193 ? 1.503 -21.591 0.850 1.00 76.69 193 ARG A N 1
ATOM 1531 C CA . ARG A 1 193 ? 0.464 -22.631 0.801 1.00 76.69 193 ARG A CA 1
ATOM 1532 C C . ARG A 1 193 ? -0.854 -22.114 0.228 1.00 76.69 193 ARG A C 1
ATOM 1534 O O . ARG A 1 193 ? -1.473 -22.848 -0.539 1.00 76.69 193 ARG A O 1
ATOM 1541 N N . ILE A 1 194 ? -1.269 -20.896 0.578 1.00 75.19 194 ILE A N 1
ATOM 1542 C CA . ILE A 1 194 ? -2.478 -20.254 0.035 1.00 75.19 194 ILE A CA 1
ATOM 1543 C C . ILE A 1 194 ? -2.337 -20.078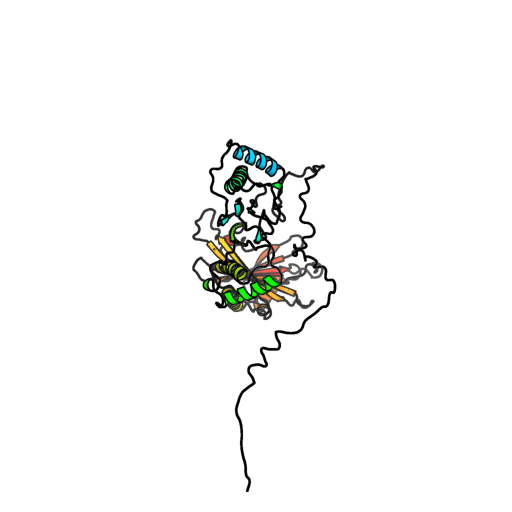 -1.476 1.00 75.19 194 ILE A C 1
ATOM 1545 O O . ILE A 1 194 ? -3.178 -20.573 -2.223 1.00 75.19 194 ILE A O 1
ATOM 1549 N N . ARG A 1 195 ? -1.226 -19.488 -1.934 1.00 71.38 195 ARG A N 1
ATOM 1550 C CA . ARG A 1 195 ? -0.937 -19.270 -3.364 1.00 71.38 195 ARG A CA 1
ATOM 1551 C C . ARG A 1 195 ? -0.944 -20.567 -4.167 1.00 71.38 195 ARG A C 1
ATOM 1553 O O . ARG A 1 195 ? -1.478 -20.635 -5.266 1.00 71.38 195 ARG A O 1
ATOM 1560 N N . ARG A 1 196 ? -0.435 -21.659 -3.589 1.00 68.38 196 ARG A N 1
ATOM 1561 C CA . ARG A 1 196 ? -0.463 -22.995 -4.216 1.00 68.38 196 ARG A CA 1
ATOM 1562 C C . ARG A 1 196 ? -1.817 -23.708 -4.122 1.00 68.38 196 ARG A C 1
ATOM 1564 O O . ARG A 1 196 ? -1.901 -24.876 -4.510 1.00 68.38 196 ARG A O 1
ATOM 1571 N N . GLY A 1 197 ? -2.846 -23.073 -3.558 1.00 63.97 197 GLY A N 1
ATOM 1572 C CA . GLY A 1 197 ? -4.165 -23.666 -3.326 1.00 63.97 197 GLY A CA 1
ATOM 1573 C C . GLY A 1 197 ? -4.159 -24.830 -2.326 1.00 63.97 197 GLY A C 1
ATOM 1574 O O . GLY A 1 197 ? -5.021 -25.703 -2.384 1.00 63.97 197 GLY A O 1
ATOM 1575 N N . GLN A 1 198 ? -3.156 -24.894 -1.446 1.00 72.69 198 GLN A N 1
ATOM 1576 C CA . GLN A 1 198 ? -2.982 -25.934 -0.417 1.00 72.69 198 GLN A CA 1
ATOM 1577 C C . GLN A 1 198 ? -3.538 -25.529 0.953 1.00 72.69 198 GLN A C 1
ATOM 1579 O O . GLN A 1 198 ? -3.480 -26.319 1.904 1.00 72.69 198 GLN A O 1
ATOM 1584 N N . LEU A 1 199 ? -3.968 -24.279 1.075 1.00 74.62 199 LEU A N 1
ATOM 1585 C CA . LEU A 1 199 ? -4.666 -23.736 2.224 1.00 74.62 199 LEU A CA 1
ATOM 1586 C C . LEU A 1 199 ? -5.732 -22.778 1.697 1.00 74.62 199 LEU A C 1
ATOM 1588 O O . LEU A 1 199 ? -5.430 -21.864 0.936 1.00 74.62 199 LEU A O 1
ATOM 1592 N N . THR A 1 200 ? -6.970 -23.017 2.088 1.00 77.62 200 THR A N 1
ATOM 1593 C CA . THR A 1 200 ? -8.148 -22.237 1.716 1.00 77.62 200 THR A CA 1
ATOM 1594 C C . THR A 1 200 ? -8.860 -21.761 2.975 1.00 77.62 200 THR A C 1
ATOM 1596 O O . THR A 1 200 ? -8.535 -22.184 4.086 1.00 77.62 200 THR A O 1
ATOM 1599 N N . LYS A 1 201 ? -9.842 -20.871 2.822 1.00 78.06 201 LYS A N 1
ATOM 1600 C CA . LYS A 1 201 ? -10.631 -20.368 3.953 1.00 78.06 201 LYS A CA 1
ATOM 1601 C C . LYS A 1 201 ? -11.353 -21.494 4.690 1.00 78.06 201 LYS A C 1
ATOM 1603 O O . LYS A 1 201 ? -11.483 -21.443 5.905 1.00 78.06 201 LYS A O 1
ATOM 1608 N N . GLU A 1 202 ? -11.769 -22.524 3.960 1.00 82.31 202 GLU A N 1
ATOM 1609 C CA . GLU A 1 202 ? -12.438 -23.712 4.487 1.00 82.31 202 GLU A CA 1
ATOM 1610 C C . GLU A 1 202 ? -11.523 -24.605 5.340 1.00 82.31 202 GLU A C 1
ATOM 1612 O O . GLU A 1 202 ? -12.023 -25.434 6.102 1.00 82.31 202 GLU A O 1
ATOM 1617 N N . ASP A 1 203 ? -10.201 -24.455 5.221 1.00 84.56 203 ASP A N 1
ATOM 1618 C CA . ASP A 1 203 ? -9.228 -25.200 6.026 1.00 84.56 203 ASP A CA 1
ATOM 1619 C C . ASP A 1 203 ? -8.986 -24.561 7.405 1.00 84.56 203 ASP A C 1
ATOM 1621 O O . ASP A 1 203 ? -8.394 -25.203 8.276 1.00 84.56 203 ASP A O 1
ATOM 1625 N N . VAL A 1 204 ? -9.436 -23.317 7.614 1.00 90.88 204 VAL A N 1
ATOM 1626 C CA . VAL A 1 204 ? -9.319 -22.606 8.891 1.00 90.88 204 VAL A CA 1
ATOM 1627 C C . VAL A 1 204 ? -10.552 -22.891 9.763 1.00 90.88 204 VAL A C 1
ATOM 1629 O O . VAL A 1 204 ? -11.675 -22.831 9.259 1.00 90.88 204 VAL A O 1
ATOM 1632 N N . PRO A 1 205 ? -10.395 -23.182 11.072 1.00 93.31 205 PRO A N 1
ATOM 1633 C CA . PRO A 1 205 ? -11.533 -23.393 11.965 1.00 93.31 205 PRO A CA 1
ATOM 1634 C C . PRO A 1 205 ? -12.507 -22.204 11.973 1.00 93.31 205 PRO A C 1
ATOM 1636 O O . PRO A 1 205 ? -12.084 -21.060 12.130 1.00 93.31 205 PRO A O 1
ATOM 1639 N N . GLU A 1 206 ? -13.813 -22.481 11.853 1.00 87.94 206 GLU A N 1
ATOM 1640 C CA . GLU A 1 206 ? -14.880 -21.461 11.770 1.00 87.94 206 GLU A CA 1
ATOM 1641 C C . GLU A 1 206 ? -14.948 -20.521 12.988 1.00 87.94 206 GLU A C 1
ATOM 1643 O O . GLU A 1 206 ? -15.497 -19.424 12.900 1.00 87.94 206 GLU A O 1
ATOM 1648 N N . ASP A 1 207 ? -14.428 -20.953 14.138 1.00 90.25 207 ASP A N 1
ATOM 1649 C CA . ASP A 1 207 ? -14.363 -20.177 15.375 1.00 90.25 207 ASP A CA 1
ATOM 1650 C C . ASP A 1 207 ? -13.142 -19.249 15.454 1.00 90.25 207 ASP A C 1
ATOM 1652 O O . ASP A 1 207 ? -13.082 -18.401 16.346 1.00 90.25 207 ASP A O 1
ATOM 1656 N N . THR A 1 208 ? -12.203 -19.356 14.511 1.00 90.88 208 THR A N 1
ATOM 1657 C CA . THR A 1 208 ? -11.073 -18.428 14.405 1.00 90.88 208 THR A CA 1
ATOM 1658 C C . THR A 1 208 ? -11.577 -17.096 13.862 1.00 90.88 208 THR A C 1
ATOM 1660 O O . THR A 1 208 ? -12.216 -17.036 12.812 1.00 90.88 208 THR A O 1
ATOM 1663 N N . GLN A 1 209 ? -11.289 -16.009 14.573 1.00 88.19 209 GLN A N 1
ATOM 1664 C CA . GLN A 1 209 ? -11.674 -14.662 14.166 1.00 88.19 209 GLN A CA 1
ATOM 1665 C C . GLN A 1 209 ? -10.473 -13.735 14.233 1.00 88.19 209 GLN A C 1
ATOM 1667 O O . GLN A 1 209 ? -9.683 -13.782 15.172 1.00 88.19 209 GLN A O 1
ATOM 1672 N N . VAL A 1 210 ? -10.368 -12.870 13.232 1.00 92.06 210 VAL A N 1
ATOM 1673 C CA . VAL A 1 210 ? -9.396 -11.784 13.185 1.00 92.06 210 VAL A CA 1
ATOM 1674 C C . VAL A 1 210 ? -10.130 -10.489 12.889 1.00 92.06 210 VAL A C 1
ATOM 1676 O O . VAL A 1 210 ? -11.140 -10.486 12.181 1.00 92.06 210 VAL A O 1
ATOM 1679 N N . LEU A 1 211 ? -9.634 -9.386 13.440 1.00 93.19 211 LEU A N 1
ATOM 1680 C CA . LEU A 1 211 ? -10.187 -8.069 13.175 1.00 93.19 211 LEU A CA 1
ATOM 1681 C C . LEU A 1 211 ? -9.361 -7.385 12.079 1.00 93.19 211 LEU A C 1
ATOM 1683 O O . LEU A 1 211 ? -8.149 -7.205 12.196 1.00 93.19 211 LEU A O 1
ATOM 1687 N N . THR A 1 212 ? -10.041 -7.001 11.005 1.00 91.81 212 THR A N 1
ATOM 1688 C CA . THR A 1 212 ? -9.470 -6.267 9.874 1.00 91.81 212 THR A CA 1
ATOM 1689 C C . THR A 1 212 ? -10.430 -5.169 9.449 1.00 91.81 212 THR A C 1
ATOM 1691 O O . THR A 1 212 ? -11.644 -5.377 9.486 1.00 91.81 212 THR A O 1
ATOM 1694 N N . VAL A 1 213 ? -9.911 -4.034 8.988 1.00 90.94 213 VAL A N 1
ATOM 1695 C CA . VAL A 1 213 ? -10.742 -2.938 8.471 1.00 90.94 213 VAL A CA 1
ATOM 1696 C C . VAL A 1 213 ? -10.205 -2.417 7.145 1.00 90.94 213 VAL A C 1
ATOM 1698 O O . VAL A 1 213 ? -8.996 -2.287 6.965 1.00 90.94 213 VAL A O 1
ATOM 1701 N N . GLU A 1 214 ? -11.099 -2.101 6.205 1.00 88.06 214 GLU A N 1
ATOM 1702 C CA . GLU A 1 214 ? -10.707 -1.426 4.967 1.00 88.06 214 GLU A CA 1
ATOM 1703 C C . GLU A 1 214 ? -10.354 0.037 5.283 1.00 88.06 214 GLU A C 1
ATOM 1705 O O . GLU A 1 214 ? -11.227 0.839 5.619 1.00 88.06 214 GLU A O 1
ATOM 1710 N N . LYS A 1 215 ? -9.080 0.408 5.148 1.00 84.88 215 LYS A N 1
ATOM 1711 C CA . LYS A 1 215 ? -8.615 1.795 5.187 1.00 84.88 215 LYS A CA 1
ATOM 1712 C C . LYS A 1 215 ? -8.566 2.352 3.769 1.00 84.88 215 LYS A C 1
ATOM 1714 O O . LYS A 1 215 ? -7.858 1.844 2.898 1.00 84.88 215 LYS A O 1
ATOM 1719 N N . ARG A 1 216 ? -9.323 3.419 3.541 1.00 80.94 216 ARG A N 1
ATOM 1720 C CA . ARG A 1 216 ? -9.344 4.176 2.292 1.00 80.94 216 ARG A CA 1
ATOM 1721 C C . ARG A 1 216 ? -8.539 5.451 2.462 1.00 80.94 216 ARG A C 1
ATOM 1723 O O . ARG A 1 216 ? -8.897 6.284 3.289 1.00 80.94 216 ARG A O 1
ATOM 1730 N N . THR A 1 217 ? -7.505 5.613 1.653 1.00 71.19 217 THR A N 1
ATOM 1731 C CA . THR A 1 217 ? -6.617 6.773 1.727 1.00 71.19 217 THR A CA 1
ATOM 1732 C C . THR A 1 217 ? -6.590 7.510 0.402 1.00 71.19 217 THR A C 1
ATOM 1734 O O . THR A 1 217 ? -6.406 6.908 -0.654 1.00 71.19 217 THR A O 1
ATOM 1737 N N . MET A 1 218 ? -6.807 8.822 0.437 1.00 64.00 218 MET A N 1
ATOM 1738 C CA . MET A 1 218 ? -6.772 9.670 -0.748 1.00 64.00 218 MET A CA 1
ATOM 1739 C C . MET A 1 218 ? -5.359 10.229 -0.919 1.00 64.00 218 MET A C 1
ATOM 1741 O O . MET A 1 218 ? -4.942 11.143 -0.211 1.00 64.00 218 MET A O 1
ATOM 1745 N N . ARG A 1 219 ? -4.618 9.706 -1.896 1.00 61.53 219 ARG A N 1
ATOM 1746 C CA . ARG A 1 219 ? -3.311 10.247 -2.294 1.00 61.53 219 ARG A CA 1
ATOM 1747 C C . ARG A 1 219 ? -3.470 11.146 -3.519 1.00 61.53 219 ARG A C 1
ATOM 1749 O O . ARG A 1 219 ? -4.482 11.101 -4.214 1.00 61.53 219 ARG A O 1
ATOM 1756 N N . GLY A 1 220 ? -2.450 11.954 -3.825 1.00 40.28 220 GLY A N 1
ATOM 1757 C CA . GLY A 1 220 ? -2.452 12.836 -5.008 1.00 40.28 220 GLY A CA 1
ATOM 1758 C C . GLY A 1 220 ? -2.715 12.110 -6.340 1.00 40.28 220 GLY A C 1
ATOM 1759 O O . GLY A 1 220 ? -3.173 12.734 -7.301 1.00 40.28 220 GLY A O 1
ATOM 1760 N N . TRP A 1 221 ? -2.479 10.795 -6.361 1.00 38.88 221 TRP A N 1
ATOM 1761 C CA . TRP A 1 221 ? -2.582 9.907 -7.518 1.00 38.88 221 TRP A CA 1
ATOM 1762 C C . TRP A 1 221 ? -3.873 9.061 -7.552 1.00 38.88 221 TRP A C 1
ATOM 1764 O O . TRP A 1 221 ? -4.193 8.498 -8.596 1.00 38.88 221 TRP A O 1
ATOM 1774 N N . GLY A 1 222 ? -4.669 9.009 -6.473 1.00 45.66 222 GLY A N 1
ATOM 1775 C CA . GLY A 1 222 ? -5.892 8.200 -6.444 1.00 45.66 222 GLY A CA 1
ATOM 1776 C C . GLY A 1 222 ? -6.366 7.762 -5.058 1.00 45.66 222 GLY A C 1
ATOM 1777 O O . GLY A 1 222 ? -5.844 8.192 -4.029 1.00 45.66 222 GLY A O 1
ATOM 1778 N N . LEU A 1 223 ? -7.392 6.902 -5.057 1.00 49.72 223 LEU A N 1
ATOM 1779 C CA . LEU A 1 223 ? -7.939 6.275 -3.854 1.00 49.72 223 LEU A CA 1
ATOM 1780 C C . LEU A 1 223 ? -7.233 4.939 -3.617 1.00 49.72 223 LEU A C 1
ATOM 1782 O O . LEU A 1 223 ? -7.523 3.950 -4.287 1.00 49.72 223 LEU A O 1
ATOM 1786 N N . ASP A 1 224 ? -6.371 4.914 -2.618 1.00 65.50 224 ASP A N 1
ATOM 1787 C CA . ASP A 1 224 ? -5.685 3.725 -2.146 1.00 65.50 224 ASP A CA 1
ATOM 1788 C C . ASP A 1 224 ? -6.601 2.948 -1.187 1.00 65.50 224 ASP A C 1
ATOM 1790 O O . ASP A 1 224 ? -7.221 3.533 -0.292 1.00 65.50 224 ASP A O 1
ATOM 1794 N N . ARG A 1 225 ? -6.743 1.637 -1.401 1.00 71.31 225 ARG A N 1
ATOM 1795 C CA . ARG A 1 225 ? -7.543 0.750 -0.546 1.00 71.31 225 ARG A CA 1
ATOM 1796 C C . ARG A 1 225 ? -6.615 -0.269 0.068 1.00 71.31 225 ARG A C 1
ATOM 1798 O O . ARG A 1 225 ? -6.084 -1.120 -0.643 1.00 71.31 225 ARG A O 1
ATOM 1805 N N . LYS A 1 226 ? -6.464 -0.201 1.381 1.00 75.56 226 LYS A N 1
ATOM 1806 C CA . LYS A 1 226 ? -5.625 -1.128 2.125 1.00 75.56 226 LYS A CA 1
ATOM 1807 C C . LYS A 1 226 ? -6.401 -1.747 3.270 1.00 75.56 226 LYS A C 1
ATOM 1809 O O . LYS A 1 226 ? -7.425 -1.219 3.695 1.00 75.56 226 LYS A O 1
ATOM 1814 N N . THR A 1 227 ? -5.901 -2.858 3.777 1.00 84.25 227 THR A N 1
ATOM 1815 C CA . THR A 1 227 ? -6.467 -3.515 4.950 1.00 84.25 227 THR A CA 1
ATOM 1816 C C . THR A 1 227 ? -5.600 -3.166 6.149 1.00 84.25 227 THR A C 1
ATOM 1818 O O . THR A 1 227 ? -4.396 -3.396 6.121 1.00 84.25 227 THR A O 1
ATOM 1821 N N . PHE A 1 228 ? -6.196 -2.589 7.190 1.00 89.00 228 PHE A N 1
ATOM 1822 C CA . PHE A 1 228 ? -5.541 -2.435 8.483 1.00 89.00 228 PHE A CA 1
ATOM 1823 C C . PHE A 1 228 ? -5.791 -3.691 9.322 1.00 89.00 228 PHE A C 1
ATOM 1825 O O . PHE A 1 228 ? -6.932 -4.150 9.440 1.00 89.00 228 PHE A O 1
ATOM 1832 N N . LEU A 1 229 ? -4.721 -4.247 9.887 1.00 91.44 229 LEU A N 1
ATOM 1833 C CA . LEU A 1 229 ? -4.689 -5.559 10.525 1.00 91.44 229 LEU A CA 1
ATOM 1834 C C . LEU A 1 229 ? -4.533 -5.414 12.044 1.00 91.44 229 LEU A C 1
ATOM 1836 O O . LEU A 1 229 ? -3.521 -4.924 12.548 1.00 91.44 229 LEU A O 1
ATOM 1840 N N . PHE A 1 230 ? -5.527 -5.866 12.806 1.00 94.69 230 PHE A N 1
ATOM 1841 C CA . PHE A 1 230 ? -5.464 -5.836 14.266 1.00 94.69 230 PHE A CA 1
ATOM 1842 C C . PHE A 1 230 ? -4.790 -7.095 14.800 1.00 94.69 230 PHE A C 1
ATOM 1844 O O . PHE A 1 230 ? -5.449 -8.002 15.309 1.00 94.69 230 PHE A O 1
ATOM 1851 N N . TYR A 1 231 ? -3.465 -7.158 14.694 1.00 94.00 231 TYR A N 1
ATOM 1852 C CA . TYR A 1 231 ? -2.697 -8.249 15.281 1.00 94.00 231 TYR A CA 1
ATOM 1853 C C . TYR A 1 231 ? -2.779 -8.223 16.818 1.00 94.00 231 TYR A C 1
ATOM 1855 O O . TYR A 1 231 ? -2.379 -7.226 17.436 1.00 94.00 231 TYR A O 1
ATOM 1863 N N . PRO A 1 232 ? -3.215 -9.325 17.459 1.00 94.38 232 PRO A N 1
ATOM 1864 C CA . PRO A 1 232 ? -3.134 -9.495 18.907 1.00 94.38 232 PRO A CA 1
ATOM 1865 C C . PRO A 1 232 ? -1.704 -9.301 19.400 1.00 94.38 232 PRO A C 1
ATOM 1867 O O . PRO A 1 232 ? -0.771 -9.789 18.773 1.00 94.38 232 PRO A O 1
ATOM 1870 N N . TYR A 1 233 ? -1.501 -8.667 20.550 1.00 92.25 233 TYR A N 1
ATOM 1871 C CA . TYR A 1 233 ? -0.184 -8.494 21.179 1.00 92.25 233 TYR A CA 1
ATOM 1872 C C . TYR A 1 233 ? 0.388 -9.767 21.794 1.00 92.25 233 TYR A C 1
ATOM 1874 O O . TYR A 1 233 ? 1.585 -9.837 22.084 1.00 92.25 233 TYR A O 1
ATOM 1882 N N . ARG A 1 234 ? -0.442 -10.799 21.955 1.00 93.00 234 ARG A N 1
ATOM 1883 C CA . ARG A 1 234 ? 0.036 -12.162 22.184 1.00 93.00 234 ARG A CA 1
ATOM 1884 C C . ARG A 1 234 ? 0.562 -12.797 20.893 1.00 93.00 234 ARG A C 1
ATOM 1886 O O . ARG A 1 234 ? 0.289 -12.346 19.785 1.00 93.00 234 ARG A O 1
ATOM 1893 N N . ARG A 1 235 ? 1.275 -13.913 21.052 1.00 93.62 235 ARG A N 1
ATOM 1894 C CA . ARG A 1 235 ? 1.672 -14.766 19.926 1.00 93.62 235 ARG A CA 1
ATOM 1895 C C . ARG A 1 235 ? 0.433 -15.305 19.204 1.00 93.62 235 ARG A C 1
ATOM 1897 O O . ARG A 1 235 ? -0.483 -15.807 19.861 1.00 93.62 235 ARG A O 1
ATOM 1904 N N . MET A 1 236 ? 0.451 -15.241 17.877 1.00 95.62 236 MET A N 1
ATOM 1905 C CA . MET A 1 236 ? -0.618 -15.757 17.026 1.00 95.62 236 MET A CA 1
ATOM 1906 C C . MET A 1 236 ? -0.449 -17.243 16.692 1.00 95.62 236 MET A C 1
ATOM 1908 O O . MET A 1 236 ? 0.659 -17.780 16.532 1.00 95.62 236 MET A O 1
ATOM 1912 N N . THR A 1 237 ? -1.589 -17.909 16.580 1.00 96.19 237 THR A N 1
ATOM 1913 C CA . THR A 1 237 ? -1.740 -19.271 16.063 1.00 96.19 237 THR A CA 1
ATOM 1914 C C . THR A 1 237 ? -1.579 -19.299 14.540 1.00 96.19 237 THR A C 1
ATOM 1916 O O . THR A 1 237 ? -1.641 -18.263 13.884 1.00 96.19 237 THR A O 1
ATOM 1919 N N . ASP A 1 238 ? -1.323 -20.479 13.964 1.00 96.06 238 ASP A N 1
ATOM 1920 C CA . ASP A 1 238 ? -1.234 -20.617 12.500 1.00 96.06 238 ASP A CA 1
ATOM 1921 C C . ASP A 1 238 ? -2.573 -20.314 11.817 1.00 96.06 238 ASP A C 1
ATOM 1923 O O . ASP A 1 238 ? -2.577 -19.776 10.717 1.00 96.06 238 ASP A O 1
ATOM 1927 N N . ASP A 1 239 ? -3.691 -20.594 12.487 1.00 96.25 239 ASP A N 1
ATOM 1928 C CA . ASP A 1 239 ? -5.037 -20.326 11.977 1.00 96.25 239 ASP A CA 1
ATOM 1929 C C . ASP A 1 239 ? -5.322 -18.814 11.908 1.00 96.25 239 ASP A C 1
ATOM 1931 O O . ASP A 1 239 ? -5.831 -18.318 10.906 1.00 96.25 239 ASP A O 1
ATOM 1935 N N . GLU A 1 240 ? -4.917 -18.047 12.928 1.00 95.81 240 GLU A N 1
ATOM 1936 C CA . GLU A 1 240 ? -5.005 -16.577 12.903 1.00 95.81 240 GLU A CA 1
ATOM 1937 C C . GLU A 1 240 ? -4.109 -15.978 11.816 1.00 95.81 240 GLU A C 1
ATOM 1939 O O . GLU A 1 240 ? -4.554 -15.125 11.048 1.00 95.81 240 GLU A O 1
ATOM 1944 N N . LEU A 1 241 ? -2.860 -16.453 11.711 1.00 95.94 241 LEU A N 1
ATOM 1945 C CA . LEU A 1 241 ? -1.949 -16.040 10.640 1.00 95.94 241 LEU A CA 1
ATOM 1946 C C . LEU A 1 241 ? -2.537 -16.369 9.260 1.00 95.94 241 LEU A C 1
ATOM 1948 O O . LEU A 1 241 ? -2.429 -15.555 8.347 1.00 95.94 241 LEU A O 1
ATOM 1952 N N . ALA A 1 242 ? -3.202 -17.519 9.112 1.00 93.38 242 ALA A N 1
ATOM 1953 C CA . ALA A 1 242 ? -3.884 -17.898 7.883 1.00 93.38 242 ALA A CA 1
ATOM 1954 C C . ALA A 1 242 ? -5.039 -16.956 7.539 1.00 93.38 242 ALA A C 1
ATOM 1956 O O . ALA A 1 242 ? -5.141 -16.554 6.384 1.00 93.38 242 ALA A O 1
ATOM 1957 N N . LEU A 1 243 ? -5.875 -16.553 8.502 1.00 92.06 243 LEU A N 1
ATOM 1958 C CA . LEU A 1 243 ? -6.941 -15.582 8.228 1.00 92.06 243 LEU A CA 1
ATOM 1959 C C . LEU A 1 243 ? -6.400 -14.208 7.850 1.00 92.06 243 LEU A C 1
ATOM 1961 O O . LEU A 1 243 ? -6.933 -13.593 6.931 1.00 92.06 243 LEU A O 1
ATOM 1965 N N . PHE A 1 244 ? -5.346 -13.732 8.514 1.00 92.75 244 PHE A N 1
ATOM 1966 C CA . PHE A 1 244 ? -4.707 -12.477 8.123 1.00 92.75 244 PHE A CA 1
ATOM 1967 C C . PHE A 1 244 ? -4.088 -12.569 6.724 1.00 92.75 244 PHE A C 1
ATOM 1969 O O . PHE A 1 244 ? -4.271 -11.655 5.925 1.00 92.75 244 PHE A O 1
ATOM 1976 N N . ALA A 1 245 ? -3.430 -13.684 6.389 1.00 88.69 245 ALA A N 1
ATOM 1977 C CA . ALA A 1 245 ? -2.911 -13.928 5.045 1.00 88.69 245 ALA A CA 1
ATOM 1978 C C . ALA A 1 245 ? -4.028 -13.994 3.994 1.00 88.69 245 ALA A C 1
ATOM 1980 O O . ALA A 1 245 ? -3.899 -13.404 2.931 1.00 88.69 245 ALA A O 1
ATOM 1981 N N . LEU A 1 246 ? -5.137 -14.671 4.290 1.00 83.75 246 LEU A N 1
ATOM 1982 C CA . LEU A 1 246 ? -6.290 -14.748 3.395 1.00 83.75 246 LEU A CA 1
ATOM 1983 C C . LEU A 1 246 ? -6.977 -13.392 3.231 1.00 83.75 246 LEU A C 1
ATOM 1985 O O . LEU A 1 246 ? -7.422 -13.095 2.136 1.00 83.75 246 LEU A O 1
ATOM 1989 N N . ALA A 1 247 ? -7.054 -12.558 4.269 1.00 78.12 247 ALA A N 1
ATOM 1990 C CA . ALA A 1 247 ? -7.600 -11.203 4.158 1.00 78.12 247 ALA A CA 1
ATOM 1991 C C . ALA A 1 247 ? -6.701 -10.277 3.317 1.00 78.12 247 ALA A C 1
ATOM 1993 O O . ALA A 1 247 ? -7.202 -9.391 2.624 1.00 78.12 247 ALA A O 1
ATOM 1994 N N . ASP A 1 248 ? -5.385 -10.492 3.372 1.00 69.19 248 ASP A N 1
ATOM 1995 C CA . ASP A 1 248 ? -4.395 -9.804 2.540 1.00 69.19 248 ASP A CA 1
ATOM 1996 C C . ASP A 1 248 ? -4.480 -10.271 1.073 1.00 69.19 248 ASP A C 1
ATOM 1998 O O . ASP A 1 248 ? -4.521 -9.447 0.166 1.00 69.19 248 ASP A O 1
ATOM 2002 N N . GLU A 1 249 ? -4.604 -11.581 0.825 1.00 63.34 249 GLU A N 1
ATOM 2003 C CA . GLU A 1 249 ? -4.676 -12.176 -0.522 1.00 63.34 249 GLU A CA 1
ATOM 2004 C C . GLU A 1 249 ? -6.076 -12.041 -1.171 1.00 63.34 249 GLU A C 1
ATOM 2006 O O . GLU A 1 249 ? -6.157 -11.762 -2.362 1.00 63.34 249 GLU A O 1
ATOM 2011 N N . GLU A 1 250 ? -7.192 -12.129 -0.422 1.00 53.97 250 GLU A N 1
ATOM 2012 C CA . GLU A 1 250 ? -8.562 -11.835 -0.916 1.00 53.97 250 GLU A CA 1
ATOM 2013 C C . GLU A 1 250 ? -8.681 -10.385 -1.421 1.00 53.97 250 GLU A C 1
ATOM 2015 O O . GLU A 1 250 ? -9.585 -10.064 -2.199 1.00 53.97 250 GLU A O 1
ATOM 2020 N N . ALA A 1 251 ? -7.773 -9.493 -1.009 1.00 53.44 251 ALA A N 1
ATOM 2021 C CA . ALA A 1 251 ? -7.720 -8.151 -1.557 1.00 53.44 251 ALA A CA 1
ATOM 2022 C C . ALA A 1 251 ? -7.276 -8.149 -3.030 1.00 53.44 251 ALA A C 1
ATOM 2024 O O . ALA A 1 251 ? -7.661 -7.221 -3.744 1.00 53.44 251 ALA A O 1
ATOM 2025 N N . TRP A 1 252 ? -6.508 -9.139 -3.498 1.00 52.53 252 TRP A N 1
ATOM 2026 C CA . TRP A 1 252 ? -5.980 -9.218 -4.860 1.00 52.53 252 TRP A CA 1
ATOM 2027 C C . TRP A 1 252 ? -6.951 -9.942 -5.793 1.00 52.53 252 TRP A C 1
ATOM 2029 O O . TRP A 1 252 ? -7.387 -11.063 -5.564 1.00 52.53 252 TRP A O 1
ATOM 2039 N N . ASP A 1 253 ? -7.290 -9.277 -6.887 1.00 61.78 253 ASP A N 1
ATOM 2040 C CA . ASP A 1 253 ? -8.166 -9.781 -7.941 1.00 61.78 253 ASP A CA 1
ATOM 2041 C C . ASP A 1 253 ? -7.421 -10.591 -9.021 1.00 61.78 253 ASP A C 1
ATOM 2043 O O . ASP A 1 253 ? -8.054 -11.165 -9.908 1.00 61.78 253 ASP A O 1
ATOM 2047 N N . VAL A 1 254 ? -6.089 -10.667 -8.920 1.00 66.06 254 VAL A N 1
ATOM 2048 C CA . VAL A 1 254 ? -5.187 -11.437 -9.790 1.00 66.06 254 VAL A CA 1
ATOM 2049 C C . VAL A 1 254 ? -4.077 -12.050 -8.934 1.00 66.06 254 VAL A C 1
ATOM 2051 O O . VAL A 1 254 ? -3.577 -11.391 -8.023 1.00 66.06 254 VAL A O 1
ATOM 2054 N N . ASP A 1 255 ? -3.683 -13.286 -9.242 1.00 73.81 255 ASP A N 1
ATOM 2055 C CA . ASP A 1 255 ? -2.571 -13.977 -8.582 1.00 73.81 255 ASP A CA 1
ATOM 2056 C C . ASP A 1 255 ? -1.241 -13.209 -8.800 1.00 73.81 255 ASP A C 1
ATOM 2058 O O . ASP A 1 255 ? -0.845 -12.976 -9.951 1.00 73.81 255 ASP A O 1
ATOM 2062 N N . PRO A 1 256 ? -0.525 -12.810 -7.729 1.00 72.50 256 PRO A N 1
ATOM 2063 C CA . PRO A 1 256 ? 0.769 -12.133 -7.827 1.00 72.50 256 PRO A CA 1
ATOM 2064 C C . PRO A 1 256 ? 1.829 -12.890 -8.650 1.00 72.50 256 PRO A C 1
ATOM 2066 O O . PRO A 1 256 ? 2.620 -12.256 -9.355 1.00 72.50 256 PRO A O 1
ATOM 2069 N N . ASP A 1 257 ? 1.846 -14.227 -8.622 1.00 75.62 257 ASP A N 1
ATOM 2070 C CA . ASP A 1 257 ? 2.793 -15.027 -9.411 1.00 75.62 257 ASP A CA 1
ATOM 2071 C C . ASP A 1 257 ? 2.436 -15.021 -10.905 1.00 75.62 257 ASP A C 1
ATOM 2073 O O . ASP A 1 257 ? 3.327 -15.017 -11.770 1.00 75.62 257 ASP A O 1
ATOM 2077 N N . GLU A 1 258 ? 1.141 -14.971 -11.230 1.00 81.69 258 GLU A N 1
ATOM 2078 C CA . GLU A 1 258 ? 0.671 -14.775 -12.602 1.00 81.69 258 GLU A CA 1
ATOM 2079 C C . GLU A 1 258 ? 1.048 -13.381 -13.108 1.00 81.69 258 GLU A C 1
ATOM 2081 O O . GLU A 1 258 ? 1.580 -13.269 -14.216 1.00 81.69 258 GLU A O 1
ATOM 2086 N N . LEU A 1 259 ? 0.870 -12.337 -12.285 1.00 81.94 259 LEU A N 1
ATOM 2087 C CA . LEU A 1 259 ? 1.296 -10.969 -12.604 1.00 81.94 259 LEU A CA 1
ATOM 2088 C C . LEU A 1 259 ? 2.798 -10.905 -12.874 1.00 81.94 259 LEU A C 1
ATOM 2090 O O . LEU A 1 259 ? 3.209 -10.431 -13.930 1.00 81.94 259 LEU A O 1
ATOM 2094 N N . LYS A 1 260 ? 3.620 -11.468 -11.984 1.00 84.06 260 LYS A N 1
ATOM 2095 C CA . LYS A 1 260 ? 5.078 -11.563 -12.153 1.00 84.06 260 LYS A CA 1
ATOM 2096 C C . LYS A 1 260 ? 5.464 -12.283 -13.440 1.00 84.06 260 LYS A C 1
ATOM 2098 O O . LYS A 1 260 ? 6.332 -11.819 -14.184 1.00 84.06 260 LYS A O 1
ATOM 2103 N N . THR A 1 261 ? 4.849 -13.436 -13.695 1.00 87.38 261 THR A N 1
ATOM 2104 C CA . THR A 1 261 ? 5.151 -14.254 -14.874 1.00 87.38 261 THR A CA 1
ATOM 2105 C C . THR A 1 261 ? 4.777 -13.515 -16.155 1.00 87.38 261 THR A C 1
ATOM 2107 O O . THR A 1 261 ? 5.568 -13.501 -17.100 1.00 87.38 261 THR A O 1
ATOM 2110 N N . ALA A 1 262 ? 3.609 -12.867 -16.179 1.00 89.19 262 ALA A N 1
ATOM 2111 C CA . ALA A 1 262 ? 3.165 -12.037 -17.291 1.00 89.19 262 ALA A CA 1
ATOM 2112 C C . ALA A 1 262 ? 4.082 -10.822 -17.486 1.00 89.19 262 ALA A C 1
ATOM 2114 O O . ALA A 1 262 ? 4.561 -10.609 -18.594 1.00 89.19 262 ALA A O 1
ATOM 2115 N N . ALA A 1 263 ? 4.426 -10.104 -16.414 1.00 89.00 263 ALA A N 1
ATOM 2116 C CA . ALA A 1 263 ? 5.318 -8.950 -16.447 1.00 89.00 263 ALA A CA 1
ATOM 2117 C C . ALA A 1 263 ? 6.674 -9.303 -17.072 1.00 89.00 263 ALA A C 1
ATOM 2119 O O . ALA A 1 263 ? 7.112 -8.657 -18.021 1.00 89.00 263 ALA A O 1
ATOM 2120 N N . LEU A 1 264 ? 7.329 -10.366 -16.592 1.00 91.56 264 LEU A N 1
ATOM 2121 C CA . LEU A 1 264 ? 8.615 -10.809 -17.139 1.00 91.56 264 LEU A CA 1
ATOM 2122 C C . LEU A 1 264 ? 8.499 -11.318 -18.574 1.00 91.56 264 LEU A C 1
ATOM 2124 O O . LEU A 1 264 ? 9.418 -11.125 -19.369 1.00 91.56 264 LEU A O 1
ATOM 2128 N N . LYS A 1 265 ? 7.395 -11.980 -18.922 1.00 92.31 265 LYS A N 1
ATOM 2129 C CA . LYS A 1 265 ? 7.165 -12.432 -20.292 1.00 92.31 265 LYS A CA 1
ATOM 2130 C C . LYS A 1 265 ? 7.025 -11.236 -21.235 1.00 92.31 265 LYS A C 1
ATOM 2132 O O . LYS A 1 265 ? 7.787 -11.157 -22.195 1.00 92.31 265 LYS A O 1
ATOM 2137 N N . ASP A 1 266 ? 6.119 -10.312 -20.934 1.00 90.25 266 ASP A N 1
ATOM 2138 C CA . ASP A 1 266 ? 5.837 -9.131 -21.753 1.00 90.25 266 ASP A CA 1
ATOM 2139 C C . ASP A 1 266 ? 7.075 -8.231 -21.860 1.00 90.25 266 ASP A C 1
ATOM 2141 O O . ASP A 1 266 ? 7.476 -7.830 -22.953 1.00 90.25 266 ASP A O 1
ATOM 2145 N N . ALA A 1 267 ? 7.763 -7.978 -20.742 1.00 91.06 267 ALA A N 1
ATOM 2146 C CA . ALA A 1 267 ? 9.021 -7.243 -20.765 1.00 91.06 267 ALA A CA 1
ATOM 2147 C C . ALA A 1 267 ? 10.089 -7.979 -21.583 1.00 91.06 267 ALA A C 1
ATOM 2149 O O . ALA A 1 267 ? 10.799 -7.349 -22.357 1.00 91.06 267 ALA A O 1
ATOM 2150 N N . GLY A 1 268 ? 10.181 -9.307 -21.489 1.00 92.25 268 GLY A N 1
ATOM 2151 C CA . GLY A 1 268 ? 11.109 -10.114 -22.284 1.00 92.25 268 GLY A CA 1
ATOM 2152 C C . GLY A 1 268 ? 10.823 -10.122 -23.790 1.00 92.25 268 GLY A C 1
ATOM 2153 O O . GLY A 1 268 ? 11.713 -10.462 -24.578 1.00 92.25 268 GLY A O 1
ATOM 2154 N N . GLU A 1 269 ? 9.617 -9.749 -24.216 1.00 91.62 269 GLU A N 1
ATOM 2155 C CA . GLU A 1 269 ? 9.289 -9.526 -25.628 1.00 91.62 269 GLU A CA 1
ATOM 2156 C C . GLU A 1 269 ? 9.868 -8.189 -26.126 1.00 91.62 269 GLU A C 1
ATOM 2158 O O . GLU A 1 269 ? 10.339 -8.121 -27.262 1.00 91.62 269 GLU A O 1
ATOM 2163 N N . LEU A 1 270 ? 9.940 -7.168 -25.262 1.00 90.69 270 LEU A N 1
ATOM 2164 C CA . LEU A 1 270 ? 10.386 -5.814 -25.612 1.00 90.69 270 LEU A CA 1
ATOM 2165 C C . LEU A 1 270 ? 11.863 -5.529 -25.302 1.00 90.69 270 LEU A C 1
ATOM 2167 O O . LEU A 1 270 ? 12.517 -4.795 -26.046 1.00 90.69 270 LEU A O 1
ATOM 2171 N N . ILE A 1 271 ? 12.407 -6.107 -24.230 1.00 92.19 271 ILE A N 1
ATOM 2172 C CA . ILE A 1 271 ? 13.768 -5.865 -23.746 1.00 92.19 271 ILE A CA 1
ATOM 2173 C C . ILE A 1 271 ? 14.559 -7.162 -23.534 1.00 92.19 271 ILE A C 1
ATOM 2175 O O . ILE A 1 271 ? 14.031 -8.238 -23.252 1.00 92.19 271 ILE A O 1
ATOM 2179 N N . ASN A 1 272 ? 15.879 -7.062 -23.654 1.00 89.56 272 ASN A N 1
ATOM 2180 C CA . ASN A 1 272 ? 16.819 -8.112 -23.294 1.00 89.56 272 ASN A CA 1
ATOM 2181 C C . ASN A 1 272 ? 16.965 -8.172 -21.770 1.00 89.56 272 ASN A C 1
ATOM 2183 O O . ASN A 1 272 ? 17.842 -7.528 -21.198 1.00 89.56 272 ASN A O 1
ATOM 2187 N N . LEU A 1 273 ? 16.102 -8.958 -21.123 1.00 86.69 273 LEU A N 1
ATOM 2188 C CA . LEU A 1 273 ? 16.112 -9.119 -19.671 1.00 86.69 273 LEU A CA 1
ATOM 2189 C C . LEU A 1 273 ? 17.462 -9.653 -19.155 1.00 86.69 273 LEU A C 1
ATOM 2191 O O . LEU A 1 273 ? 17.914 -10.718 -19.598 1.00 86.69 273 LEU A O 1
ATOM 2195 N N . PRO A 1 274 ? 18.105 -8.957 -18.197 1.00 82.31 274 PRO A N 1
ATOM 2196 C CA . PRO A 1 274 ? 19.263 -9.487 -17.493 1.00 82.31 274 PRO A CA 1
ATOM 2197 C C . PRO A 1 274 ? 18.904 -10.779 -16.760 1.00 82.31 274 PRO A C 1
ATOM 2199 O O . PRO A 1 274 ? 17.854 -10.882 -16.132 1.00 82.31 274 PRO A O 1
ATOM 2202 N N . ARG A 1 275 ? 19.812 -11.761 -16.766 1.00 82.00 275 ARG A N 1
ATOM 2203 C CA . ARG A 1 275 ? 19.586 -13.039 -16.069 1.00 82.00 275 ARG A CA 1
ATOM 2204 C C . ARG A 1 275 ? 19.307 -12.853 -14.571 1.00 82.00 275 ARG A C 1
ATOM 2206 O O . ARG A 1 275 ? 18.508 -13.603 -14.019 1.00 82.00 275 ARG A O 1
ATOM 2213 N N . SER A 1 276 ? 19.932 -11.849 -13.956 1.00 81.12 276 SER A N 1
ATOM 2214 C CA . SER A 1 276 ? 19.789 -11.513 -12.536 1.00 81.12 276 SER A CA 1
ATOM 2215 C C . SER A 1 276 ? 18.375 -11.086 -12.145 1.00 81.12 276 SER A C 1
ATOM 2217 O O . SER A 1 276 ? 18.001 -11.287 -10.998 1.00 81.12 276 SER A O 1
ATOM 2219 N N . VAL A 1 277 ? 17.543 -10.624 -13.086 1.00 82.56 277 VAL A N 1
ATOM 2220 C CA . VAL A 1 277 ? 16.120 -10.331 -12.824 1.00 82.56 277 VAL A CA 1
ATOM 2221 C C . VAL A 1 277 ? 15.367 -11.571 -12.321 1.00 82.56 277 VAL A C 1
ATOM 2223 O O . VAL A 1 277 ? 14.421 -11.449 -11.551 1.00 82.56 277 VAL A O 1
ATOM 2226 N N . HIS A 1 278 ? 15.796 -12.773 -12.718 1.00 79.62 278 HIS A N 1
ATOM 2227 C CA . HIS A 1 278 ? 15.193 -14.034 -12.275 1.00 79.62 278 HIS A CA 1
ATOM 2228 C C . HIS A 1 278 ? 15.765 -14.563 -10.950 1.00 79.62 278 HIS A C 1
ATOM 2230 O O . HIS A 1 278 ? 15.314 -15.601 -10.469 1.00 79.62 278 HIS A O 1
ATOM 2236 N N . GLU A 1 279 ? 16.792 -13.915 -10.396 1.00 77.62 279 GLU A N 1
ATOM 2237 C CA . GLU A 1 279 ? 17.474 -14.357 -9.172 1.00 77.62 279 GLU A CA 1
ATOM 2238 C C . GLU A 1 279 ? 16.859 -13.743 -7.906 1.00 77.62 279 GLU A C 1
ATOM 2240 O O . GLU A 1 279 ? 17.099 -14.251 -6.810 1.00 77.62 279 GLU A O 1
ATOM 2245 N N . TYR A 1 280 ? 16.045 -12.692 -8.055 1.00 68.00 280 TYR A N 1
ATOM 2246 C CA . TYR A 1 280 ? 15.388 -11.983 -6.961 1.00 68.00 280 TYR A CA 1
ATOM 2247 C C . TYR A 1 280 ? 13.873 -12.172 -7.001 1.00 68.00 280 TYR A C 1
ATOM 2249 O O . TYR A 1 280 ? 13.259 -12.189 -8.069 1.00 68.00 280 TYR A O 1
ATOM 2257 N N . GLU A 1 281 ? 13.272 -12.277 -5.818 1.00 67.56 281 GLU A N 1
ATOM 2258 C CA . GLU A 1 281 ? 11.821 -12.221 -5.674 1.00 67.56 281 GLU A CA 1
ATOM 2259 C C . GLU A 1 281 ? 11.376 -10.754 -5.779 1.00 67.56 281 GLU A C 1
ATOM 2261 O O . GLU A 1 281 ? 11.894 -9.924 -5.024 1.00 67.56 281 GLU A O 1
ATOM 2266 N N . PRO A 1 282 ? 10.499 -10.393 -6.733 1.00 71.25 282 PRO A N 1
ATOM 2267 C CA . PRO A 1 282 ? 10.082 -9.012 -6.900 1.00 71.25 282 PRO A CA 1
ATOM 2268 C C . PRO A 1 282 ? 9.164 -8.556 -5.770 1.00 71.25 282 PRO A C 1
ATOM 2270 O O . PRO A 1 282 ? 8.377 -9.329 -5.228 1.00 71.25 282 PRO A O 1
ATOM 2273 N N . CYS A 1 283 ? 9.209 -7.260 -5.478 1.00 69.81 283 CYS A N 1
ATOM 2274 C CA . CYS A 1 283 ? 8.165 -6.611 -4.695 1.00 69.81 283 CYS A CA 1
ATOM 2275 C C . CYS A 1 283 ? 7.023 -6.231 -5.642 1.00 69.81 283 CYS A C 1
ATOM 2277 O O . CYS A 1 283 ? 7.264 -5.551 -6.640 1.00 69.81 283 CYS A O 1
ATOM 2279 N N . ILE A 1 284 ? 5.794 -6.660 -5.347 1.00 73.38 284 ILE A N 1
ATOM 2280 C CA . ILE A 1 284 ? 4.613 -6.302 -6.138 1.00 73.38 284 ILE A CA 1
ATOM 2281 C C . ILE A 1 284 ? 3.731 -5.392 -5.293 1.00 73.38 284 ILE A C 1
ATOM 2283 O O . ILE A 1 284 ? 3.331 -5.747 -4.187 1.00 73.38 284 ILE A O 1
ATOM 2287 N N . SER A 1 285 ? 3.422 -4.212 -5.819 1.00 70.75 285 SER A N 1
ATOM 2288 C CA . SER A 1 285 ? 2.449 -3.297 -5.222 1.00 70.75 285 SER A CA 1
ATOM 2289 C C . SER A 1 285 ? 1.236 -3.134 -6.128 1.00 70.75 285 SER A C 1
ATOM 2291 O O . SER A 1 285 ? 1.332 -3.295 -7.346 1.00 70.75 285 SER A O 1
ATOM 2293 N N . ARG A 1 286 ? 0.093 -2.813 -5.521 1.00 74.06 286 ARG A N 1
ATOM 2294 C CA . ARG A 1 286 ? -1.180 -2.588 -6.202 1.00 74.06 286 ARG A CA 1
ATOM 2295 C C . ARG A 1 286 ? -1.765 -1.249 -5.780 1.00 74.06 286 ARG A C 1
ATOM 2297 O O . ARG A 1 286 ? -1.774 -0.920 -4.599 1.00 74.06 286 ARG A O 1
ATOM 2304 N N . GLU A 1 287 ? -2.311 -0.524 -6.744 1.00 68.19 287 GLU A N 1
ATOM 2305 C CA . GLU A 1 287 ? -2.977 0.760 -6.553 1.00 68.19 287 GLU A CA 1
ATOM 2306 C C . GLU A 1 287 ? -4.255 0.807 -7.402 1.00 68.19 287 GLU A C 1
ATOM 2308 O O . GLU A 1 287 ? -4.253 0.398 -8.561 1.00 68.19 287 GLU A O 1
ATOM 2313 N N . LEU A 1 288 ? -5.366 1.303 -6.852 1.00 68.19 288 LEU A N 1
ATOM 2314 C CA . LEU A 1 288 ? -6.563 1.590 -7.644 1.00 68.19 288 LEU A CA 1
ATOM 2315 C C . LEU A 1 288 ? -6.466 3.022 -8.179 1.00 68.19 288 LEU A C 1
ATOM 2317 O O . LEU A 1 288 ? -6.696 3.991 -7.454 1.00 68.19 288 LEU A O 1
ATOM 2321 N N . MET A 1 289 ? -6.166 3.160 -9.465 1.00 64.44 289 MET A N 1
ATOM 2322 C CA . MET A 1 289 ? -6.083 4.460 -10.119 1.00 64.44 289 MET A CA 1
ATOM 2323 C C . MET A 1 289 ? -7.428 4.859 -10.722 1.00 64.44 289 MET A C 1
ATOM 2325 O O . MET A 1 289 ? -8.169 4.043 -11.272 1.00 64.44 289 MET A O 1
ATOM 2329 N N . GLN A 1 290 ? -7.740 6.150 -10.655 1.00 63.41 290 GLN A N 1
ATOM 2330 C CA . GLN A 1 290 ? -8.805 6.737 -11.464 1.00 63.41 290 GLN A CA 1
ATOM 2331 C C . GLN A 1 290 ? -8.165 7.401 -12.677 1.00 63.41 290 GLN A C 1
ATOM 2333 O O . GLN A 1 290 ? -7.317 8.279 -12.519 1.00 63.41 290 GLN A O 1
ATOM 2338 N N . ILE A 1 291 ? -8.570 7.003 -13.886 1.00 57.84 291 ILE A N 1
ATOM 2339 C CA . ILE A 1 291 ? -8.095 7.662 -15.105 1.00 57.84 291 ILE A CA 1
ATOM 2340 C C . ILE A 1 291 ? -8.631 9.099 -15.091 1.00 57.84 291 ILE A C 1
ATOM 2342 O O . ILE A 1 291 ? -9.835 9.336 -15.207 1.00 57.84 291 ILE A O 1
ATOM 2346 N N . LYS A 1 292 ? -7.730 10.065 -14.888 1.00 48.50 292 LYS A N 1
ATOM 2347 C CA . LYS A 1 292 ? -8.050 11.493 -14.826 1.00 48.50 292 LYS A CA 1
ATOM 2348 C C . LYS A 1 292 ? -8.443 11.983 -16.224 1.00 48.50 292 LYS A C 1
ATOM 2350 O O . LYS A 1 292 ? -7.589 12.293 -17.042 1.00 48.50 292 LYS A O 1
ATOM 2355 N N . GLY A 1 293 ? -9.744 12.072 -16.475 1.00 43.81 293 GLY A N 1
ATOM 2356 C CA . GLY A 1 293 ? -10.325 12.807 -17.596 1.00 43.81 293 GLY A CA 1
ATOM 2357 C C . GLY A 1 293 ? -11.299 13.835 -17.047 1.00 43.81 293 GLY A C 1
ATOM 2358 O O . GLY A 1 293 ? -12.480 13.536 -16.941 1.00 43.81 293 GLY A O 1
ATOM 2359 N N . ASP A 1 294 ? -10.775 14.998 -16.654 1.00 36.03 294 ASP A N 1
ATOM 2360 C CA . ASP A 1 294 ? -11.485 16.095 -15.990 1.00 36.03 294 ASP A CA 1
ATOM 2361 C C . ASP A 1 294 ? -12.249 15.723 -14.702 1.00 36.03 294 ASP A C 1
ATOM 2363 O O . ASP A 1 294 ? -12.749 14.626 -14.464 1.00 36.03 294 ASP A O 1
ATOM 2367 N N . THR A 1 295 ? -12.264 16.668 -13.774 1.00 35.31 295 THR A N 1
ATOM 2368 C CA . THR A 1 295 ? -12.923 16.537 -12.479 1.00 35.31 295 THR A CA 1
ATOM 2369 C C . THR A 1 295 ? -14.401 16.162 -12.669 1.00 35.31 295 THR A C 1
ATOM 2371 O O . THR A 1 295 ? -15.118 16.841 -13.396 1.00 35.31 295 THR A O 1
ATOM 2374 N N . TYR A 1 296 ? -14.853 15.109 -11.974 1.00 37.28 296 TYR A N 1
ATOM 2375 C CA . TYR A 1 296 ? -16.223 14.556 -11.929 1.00 37.28 296 TYR A CA 1
ATOM 2376 C C . TYR A 1 296 ? -16.611 13.518 -13.001 1.00 37.28 296 TYR A C 1
ATOM 2378 O O . TYR A 1 296 ? -17.430 13.799 -13.874 1.00 37.28 296 TYR A O 1
ATOM 2386 N N . LEU A 1 297 ? -16.181 12.259 -12.833 1.00 35.84 297 LEU A N 1
ATOM 2387 C CA . LEU A 1 297 ? -16.839 11.104 -13.464 1.00 35.84 297 LEU A CA 1
ATOM 2388 C C . LEU A 1 297 ? -16.995 9.903 -12.497 1.00 35.84 297 LEU A C 1
ATOM 2390 O O . LEU A 1 297 ? -16.261 9.796 -11.515 1.00 35.84 297 LEU A O 1
ATOM 2394 N N . PRO A 1 298 ? -18.008 9.036 -12.716 1.00 34.12 298 PRO A N 1
ATOM 2395 C CA . PRO A 1 298 ? -18.390 7.936 -11.822 1.00 34.12 298 PRO A CA 1
ATOM 2396 C C . PRO A 1 298 ? -17.353 6.797 -11.772 1.00 34.12 298 PRO A C 1
ATOM 2398 O O . PRO A 1 298 ? -16.504 6.676 -12.647 1.00 34.12 298 PRO A O 1
ATOM 2401 N N . ARG A 1 299 ? -17.480 5.909 -10.768 1.00 41.03 299 ARG A N 1
ATOM 2402 C CA . ARG A 1 299 ? -16.623 4.730 -10.471 1.00 41.03 299 ARG A CA 1
ATOM 2403 C C . ARG A 1 299 ? -16.323 3.767 -11.646 1.00 41.03 299 ARG A C 1
ATOM 2405 O O . ARG A 1 299 ? -15.575 2.820 -11.445 1.00 41.03 299 ARG A O 1
ATOM 2412 N N . SER A 1 300 ? -16.898 3.961 -12.834 1.00 44.44 300 SER A N 1
ATOM 2413 C CA . SER A 1 300 ? -16.781 3.062 -13.992 1.00 44.44 300 SER A CA 1
ATOM 2414 C C . SER A 1 300 ? -15.456 3.152 -14.763 1.00 44.44 300 SER A C 1
ATOM 2416 O O . SER A 1 300 ? -15.258 2.334 -15.649 1.00 44.44 300 SER A O 1
ATOM 2418 N N . ASN A 1 301 ? -14.568 4.104 -14.443 1.00 59.34 301 ASN A N 1
ATOM 2419 C CA . ASN A 1 301 ? -13.284 4.312 -15.142 1.00 59.34 301 ASN A CA 1
ATOM 2420 C C . ASN A 1 301 ? -12.061 4.074 -14.232 1.00 59.34 301 ASN A C 1
ATOM 2422 O O . ASN A 1 301 ? -10.998 4.666 -14.433 1.00 59.34 301 ASN A O 1
ATOM 2426 N N . ALA A 1 302 ? -12.233 3.284 -13.170 1.00 65.69 302 ALA A N 1
ATOM 2427 C CA . ALA A 1 302 ? -11.133 2.914 -12.292 1.00 65.69 302 ALA A CA 1
ATOM 2428 C C . ALA A 1 302 ? -10.396 1.694 -12.856 1.00 65.69 302 ALA A C 1
ATOM 2430 O O . ALA A 1 302 ? -11.025 0.766 -13.367 1.00 65.69 302 ALA A O 1
ATOM 2431 N N . VAL A 1 303 ? -9.075 1.709 -12.744 1.00 75.06 303 VAL A N 1
ATOM 2432 C CA . VAL A 1 303 ? -8.182 0.649 -13.215 1.00 75.06 303 VAL A CA 1
ATOM 2433 C C . VAL A 1 303 ? -7.223 0.281 -12.096 1.00 75.06 303 VAL A C 1
ATOM 2435 O O . VAL A 1 303 ? -6.792 1.148 -11.334 1.00 75.06 303 VAL A O 1
ATOM 2438 N N . TYR A 1 304 ? -6.897 -0.997 -11.972 1.00 79.38 304 TYR A N 1
ATOM 2439 C CA . TYR A 1 304 ? -5.833 -1.426 -11.078 1.00 79.38 304 TYR A CA 1
ATOM 2440 C C . TYR A 1 304 ? -4.488 -1.235 -11.764 1.00 79.38 304 TYR A C 1
ATOM 2442 O O . TYR A 1 304 ? -4.313 -1.611 -12.920 1.00 79.38 304 TYR A O 1
ATOM 2450 N N . LYS A 1 305 ? -3.548 -0.642 -11.037 1.00 82.88 305 LYS A N 1
ATOM 2451 C CA . LYS A 1 305 ? -2.137 -0.552 -11.383 1.00 82.88 305 LYS A CA 1
ATOM 2452 C C . LYS A 1 305 ? -1.377 -1.530 -10.510 1.00 82.88 305 LYS A C 1
ATOM 2454 O O . LYS A 1 305 ? -1.444 -1.440 -9.287 1.00 82.88 305 LYS A O 1
ATOM 2459 N N . TYR A 1 306 ? -0.616 -2.406 -11.139 1.00 83.00 306 TYR A N 1
ATOM 2460 C CA . TYR A 1 306 ? 0.315 -3.310 -10.484 1.00 83.00 306 TYR A CA 1
ATOM 2461 C C . TYR A 1 306 ? 1.729 -2.880 -10.843 1.00 83.00 306 TYR A C 1
ATOM 2463 O O . TYR A 1 306 ? 2.025 -2.667 -12.017 1.00 83.00 306 TYR A O 1
ATOM 2471 N N . THR A 1 307 ? 2.603 -2.739 -9.851 1.00 83.00 307 THR A N 1
ATOM 2472 C CA . THR A 1 307 ? 4.022 -2.438 -10.078 1.00 83.00 307 THR A CA 1
ATOM 2473 C C . THR A 1 307 ? 4.852 -3.583 -9.537 1.00 83.00 307 THR A C 1
ATOM 2475 O O . THR A 1 307 ? 4.883 -3.787 -8.325 1.00 83.00 307 THR A O 1
ATOM 2478 N N . SER A 1 308 ? 5.515 -4.313 -10.432 1.00 83.25 308 SER A N 1
ATOM 2479 C CA . SER A 1 308 ? 6.462 -5.373 -10.087 1.00 83.25 308 SER A CA 1
ATOM 2480 C C . SER A 1 308 ? 7.883 -4.823 -10.155 1.00 83.25 308 SER A C 1
ATOM 2482 O O . SER A 1 308 ? 8.367 -4.509 -11.242 1.00 83.25 308 SER A O 1
ATOM 2484 N N . GLN A 1 309 ? 8.543 -4.702 -9.007 1.00 84.00 309 GLN A N 1
ATOM 2485 C CA . GLN A 1 309 ? 9.908 -4.198 -8.891 1.00 84.00 309 GLN A CA 1
ATOM 2486 C C . GLN A 1 309 ? 10.909 -5.349 -8.808 1.00 84.00 309 GLN A C 1
ATOM 2488 O O . GLN A 1 309 ? 10.854 -6.178 -7.902 1.00 84.00 309 GLN A O 1
ATOM 2493 N N . PHE A 1 310 ? 11.862 -5.355 -9.733 1.00 83.94 310 PHE A N 1
ATOM 2494 C CA . PHE A 1 310 ? 12.949 -6.317 -9.840 1.00 83.94 310 PHE A CA 1
ATOM 2495 C C . PHE A 1 310 ? 14.291 -5.625 -9.642 1.00 83.94 310 PHE A C 1
ATOM 2497 O O . PHE A 1 310 ? 14.460 -4.453 -9.974 1.00 83.94 310 PHE A O 1
ATOM 2504 N N . TYR A 1 311 ? 15.279 -6.389 -9.190 1.00 83.50 311 TYR A N 1
ATOM 2505 C CA . TYR A 1 311 ? 16.665 -5.941 -9.139 1.00 83.50 311 TYR A CA 1
ATOM 2506 C C . TYR A 1 311 ? 17.490 -6.653 -10.199 1.00 83.50 311 TYR A C 1
ATOM 2508 O O . TYR A 1 311 ? 17.286 -7.835 -10.481 1.00 83.50 311 TYR A O 1
ATOM 2516 N N . PHE A 1 312 ? 18.445 -5.935 -10.779 1.00 80.44 312 PHE A N 1
ATOM 2517 C CA . PHE A 1 312 ? 19.409 -6.520 -11.697 1.00 80.44 312 PHE A CA 1
ATOM 2518 C C . PHE A 1 312 ? 20.802 -5.929 -11.509 1.00 80.44 312 PHE A C 1
ATOM 2520 O O . PHE A 1 312 ? 20.985 -4.828 -10.991 1.00 80.44 312 PHE A O 1
ATOM 2527 N N . GLU A 1 313 ? 21.800 -6.702 -11.926 1.00 74.06 313 GLU A N 1
ATOM 2528 C CA . GLU A 1 313 ? 23.198 -6.277 -11.897 1.00 74.06 313 GLU A CA 1
ATOM 2529 C C . GLU A 1 313 ? 23.502 -5.399 -13.117 1.00 74.06 313 GLU A C 1
ATOM 2531 O O . GLU A 1 313 ? 23.436 -5.866 -14.257 1.00 74.06 313 GLU A O 1
ATOM 2536 N N . GLY A 1 314 ? 23.862 -4.138 -12.872 1.00 63.16 314 GLY A N 1
ATOM 2537 C CA . GLY A 1 314 ? 24.454 -3.247 -13.868 1.00 63.16 314 GLY A CA 1
ATOM 2538 C C . GLY A 1 314 ? 25.980 -3.367 -13.913 1.00 63.16 314 GLY A C 1
ATOM 2539 O O . GLY A 1 314 ? 26.624 -3.656 -12.900 1.00 63.16 314 GLY A O 1
ATOM 2540 N N . TYR A 1 315 ? 26.571 -3.118 -15.086 1.00 54.50 315 TYR A N 1
ATOM 2541 C CA . TYR A 1 315 ? 28.025 -3.104 -15.281 1.00 54.50 315 TYR A CA 1
ATOM 2542 C C . TYR A 1 315 ? 28.471 -1.740 -15.828 1.00 54.50 315 TYR A C 1
ATOM 2544 O O . TYR A 1 315 ? 28.223 -1.423 -16.986 1.00 54.50 315 TYR A O 1
ATOM 2552 N N . ASP A 1 316 ? 29.139 -0.934 -14.999 1.00 53.12 316 ASP A N 1
ATOM 2553 C CA . ASP A 1 316 ? 29.683 0.383 -15.387 1.00 53.12 316 ASP A CA 1
ATOM 2554 C C . ASP A 1 316 ? 31.141 0.299 -15.898 1.00 53.12 316 ASP A C 1
ATOM 2556 O O . ASP A 1 316 ? 31.639 1.214 -16.553 1.00 53.12 316 ASP A O 1
ATOM 2560 N N . GLY A 1 317 ? 31.829 -0.821 -15.655 1.00 49.47 317 GLY A N 1
ATOM 2561 C CA . GLY A 1 317 ? 33.219 -1.020 -16.068 1.00 49.47 317 GLY A CA 1
ATOM 2562 C C . GLY A 1 317 ? 34.275 -0.470 -15.099 1.00 49.47 317 GLY A C 1
ATOM 2563 O O . GLY A 1 317 ? 35.436 -0.851 -15.252 1.00 49.47 317 GLY A O 1
ATOM 2564 N N . PHE A 1 318 ? 33.914 0.335 -14.087 1.00 43.94 318 PHE A N 1
ATOM 2565 C CA . PHE A 1 318 ? 34.850 0.826 -13.059 1.00 43.94 318 PHE A CA 1
ATOM 2566 C C . PHE A 1 318 ? 34.628 0.260 -11.645 1.00 43.94 318 PHE A C 1
ATOM 2568 O O . PHE A 1 318 ? 35.592 0.200 -10.880 1.00 43.94 318 PHE A O 1
ATOM 2575 N N . TYR A 1 319 ? 33.419 -0.194 -11.297 1.00 41.78 319 TYR A N 1
ATOM 2576 C CA . TYR A 1 319 ? 33.084 -0.723 -9.964 1.00 41.78 319 TYR A CA 1
ATOM 2577 C C . TYR A 1 319 ? 32.384 -2.091 -10.018 1.00 41.78 319 TYR A C 1
ATOM 2579 O O . TYR A 1 319 ? 31.750 -2.437 -11.017 1.00 41.78 319 TYR A O 1
ATOM 2587 N N . ASP A 1 320 ? 32.503 -2.863 -8.931 1.00 44.34 320 ASP A N 1
ATOM 2588 C CA . ASP A 1 320 ? 31.725 -4.086 -8.706 1.00 44.34 320 ASP A CA 1
ATOM 2589 C C . ASP A 1 320 ? 30.225 -3.750 -8.614 1.00 44.34 320 ASP A C 1
ATOM 2591 O O . ASP A 1 320 ? 29.850 -2.820 -7.907 1.00 44.34 320 ASP A O 1
ATOM 2595 N N . ARG A 1 321 ? 29.406 -4.525 -9.344 1.00 50.66 321 ARG A N 1
ATOM 2596 C CA . ARG A 1 321 ? 27.933 -4.662 -9.282 1.00 50.66 321 ARG A CA 1
ATOM 2597 C C . ARG A 1 321 ? 27.173 -3.436 -8.768 1.00 50.66 321 ARG A C 1
ATOM 2599 O O . ARG A 1 321 ? 26.995 -3.263 -7.564 1.00 50.66 321 ARG A O 1
ATOM 2606 N N . ILE A 1 322 ? 26.616 -2.651 -9.684 1.00 61.69 322 ILE A N 1
ATOM 2607 C CA . ILE A 1 322 ? 25.642 -1.630 -9.298 1.00 61.69 322 ILE A CA 1
ATOM 2608 C C . ILE A 1 322 ? 24.259 -2.284 -9.181 1.00 61.69 322 ILE A C 1
ATOM 2610 O O . ILE A 1 322 ? 23.839 -3.015 -10.081 1.00 61.69 322 ILE A O 1
ATOM 2614 N N . HIS A 1 323 ? 23.567 -2.026 -8.068 1.00 66.75 323 HIS A N 1
ATOM 2615 C CA . HIS A 1 323 ? 22.154 -2.351 -7.904 1.00 66.75 323 HIS A CA 1
ATOM 2616 C C . HIS A 1 323 ? 21.318 -1.452 -8.820 1.00 66.75 323 HIS A C 1
ATOM 2618 O O . HIS A 1 323 ? 21.146 -0.266 -8.544 1.00 66.75 323 HIS A O 1
ATOM 2624 N N . CYS A 1 324 ? 20.813 -2.019 -9.909 1.00 81.31 324 CYS A N 1
ATOM 2625 C CA . CYS A 1 324 ? 19.818 -1.386 -10.762 1.00 81.31 324 CYS A CA 1
ATOM 2626 C C . CYS A 1 324 ? 18.427 -1.921 -10.396 1.00 81.31 324 CYS A C 1
ATOM 2628 O O . CYS A 1 324 ? 18.311 -3.078 -9.973 1.00 81.31 324 CYS A O 1
ATOM 2630 N N . ASN A 1 325 ? 17.380 -1.110 -10.568 1.00 86.88 325 ASN A N 1
ATOM 2631 C CA . ASN A 1 325 ? 15.997 -1.576 -10.444 1.00 86.88 325 ASN A CA 1
ATOM 2632 C C . ASN A 1 325 ? 15.267 -1.507 -11.778 1.00 86.88 325 ASN A C 1
ATOM 2634 O O . ASN A 1 325 ? 15.529 -0.654 -12.625 1.00 86.88 325 ASN A O 1
ATOM 2638 N N . MET A 1 326 ? 14.359 -2.454 -11.955 1.00 90.50 326 MET A N 1
ATOM 2639 C CA . MET A 1 326 ? 13.425 -2.499 -13.060 1.00 90.50 326 MET A CA 1
ATOM 2640 C C . MET A 1 326 ? 12.019 -2.561 -12.488 1.00 90.50 326 MET A C 1
ATOM 2642 O O . MET A 1 326 ? 11.695 -3.524 -11.800 1.00 90.50 326 MET A O 1
ATOM 2646 N N . ASP A 1 327 ? 11.183 -1.586 -12.813 1.00 90.06 327 ASP A N 1
ATOM 2647 C CA . ASP A 1 327 ? 9.773 -1.606 -12.440 1.00 90.06 327 ASP A CA 1
ATOM 2648 C C . ASP A 1 327 ? 8.945 -1.915 -13.689 1.00 90.06 327 ASP A C 1
ATOM 2650 O O . ASP A 1 327 ? 9.055 -1.229 -14.705 1.00 90.06 327 ASP A O 1
ATOM 2654 N N . ILE A 1 328 ? 8.123 -2.959 -13.637 1.00 91.56 328 ILE A N 1
ATOM 2655 C CA . ILE A 1 328 ? 7.165 -3.281 -14.698 1.00 91.56 328 ILE A CA 1
ATOM 2656 C C . ILE A 1 328 ? 5.782 -2.902 -14.194 1.00 91.56 328 ILE A C 1
ATOM 2658 O O . ILE A 1 328 ? 5.323 -3.418 -13.173 1.00 91.56 328 ILE A O 1
ATOM 2662 N N . VAL A 1 329 ? 5.130 -1.994 -14.913 1.00 89.75 329 VAL A N 1
ATOM 2663 C CA . VAL A 1 329 ? 3.792 -1.514 -14.590 1.00 89.75 329 VAL A CA 1
ATOM 2664 C C . VAL A 1 329 ? 2.779 -2.221 -15.474 1.00 89.75 329 VAL A C 1
ATOM 2666 O O . VAL A 1 329 ? 2.843 -2.125 -16.701 1.00 89.75 329 VAL A O 1
ATOM 2669 N N . GLN A 1 330 ? 1.824 -2.897 -14.845 1.00 89.44 330 GLN A N 1
ATOM 2670 C CA . GLN A 1 330 ? 0.680 -3.513 -15.505 1.00 89.44 330 GLN A CA 1
ATOM 2671 C C . GLN A 1 330 ? -0.606 -2.803 -15.089 1.00 89.44 330 GLN A C 1
ATOM 2673 O O . GLN A 1 330 ? -0.751 -2.382 -13.943 1.00 89.44 330 GLN A O 1
ATOM 2678 N N . MET A 1 331 ? -1.536 -2.664 -16.024 1.00 86.31 331 MET A N 1
ATOM 2679 C CA . MET A 1 331 ? -2.809 -1.980 -15.839 1.00 86.31 331 MET A CA 1
ATOM 2680 C C . MET A 1 331 ? -3.957 -2.927 -16.157 1.00 86.31 331 MET A C 1
ATOM 2682 O O . MET A 1 331 ? -3.879 -3.704 -17.104 1.00 86.31 331 MET A O 1
ATOM 2686 N N . GLN A 1 332 ? -5.024 -2.863 -15.371 1.00 84.00 332 GLN A N 1
ATOM 2687 C CA . GLN A 1 332 ? -6.182 -3.736 -15.515 1.00 84.00 332 GLN A CA 1
ATOM 2688 C C . GLN A 1 332 ? -7.469 -2.933 -15.360 1.00 84.00 332 GLN A C 1
ATOM 2690 O O . GLN A 1 332 ? -7.740 -2.360 -14.304 1.00 84.00 332 GLN A O 1
ATOM 2695 N N . GLU A 1 333 ? -8.309 -2.928 -16.393 1.00 81.56 333 GLU A N 1
ATOM 2696 C CA . GLU A 1 333 ? -9.702 -2.514 -16.225 1.00 81.56 333 GLU A CA 1
ATOM 2697 C C . GLU A 1 333 ? -10.438 -3.543 -15.364 1.00 81.56 333 GLU A C 1
ATOM 2699 O O . GLU A 1 333 ? -10.214 -4.747 -15.501 1.00 81.56 333 GLU A O 1
ATOM 2704 N N . ILE A 1 334 ? -11.341 -3.099 -14.490 1.00 73.31 334 ILE A N 1
ATOM 2705 C CA . ILE A 1 334 ? -12.072 -4.004 -13.592 1.00 73.31 334 ILE A CA 1
ATOM 2706 C C . ILE A 1 334 ? -12.788 -5.099 -14.404 1.00 73.31 334 ILE A C 1
ATOM 2708 O O . ILE A 1 334 ? -13.682 -4.814 -15.200 1.00 73.31 334 ILE A O 1
ATOM 2712 N N . GLY A 1 335 ? -12.412 -6.361 -14.169 1.00 71.25 335 GLY A N 1
ATOM 2713 C CA . GLY A 1 335 ? -12.958 -7.532 -14.869 1.00 71.25 335 GLY A CA 1
ATOM 2714 C C . GLY A 1 335 ? -12.253 -7.909 -16.181 1.00 71.25 335 GLY A C 1
ATOM 2715 O O . GLY A 1 335 ? -12.716 -8.822 -16.865 1.00 71.25 335 GLY A O 1
ATOM 2716 N N . SER A 1 336 ? -11.156 -7.237 -16.533 1.00 81.00 336 SER A N 1
ATOM 2717 C CA . SER A 1 336 ? -10.269 -7.582 -17.656 1.00 81.00 336 SER A CA 1
ATOM 2718 C C . SER A 1 336 ? -8.991 -8.279 -17.172 1.00 81.00 336 SER A C 1
ATOM 2720 O O . SER A 1 336 ? -8.806 -8.473 -15.973 1.00 81.00 336 SER A O 1
ATOM 2722 N N . THR A 1 337 ? -8.113 -8.686 -18.088 1.00 83.75 337 THR A N 1
ATOM 2723 C CA . THR A 1 337 ? -6.762 -9.170 -17.762 1.00 83.75 337 THR A CA 1
ATOM 2724 C C . THR A 1 337 ? -5.793 -7.999 -17.659 1.00 83.75 337 THR A C 1
ATOM 2726 O O . THR A 1 337 ? -5.869 -7.085 -18.475 1.00 83.75 337 THR A O 1
ATOM 2729 N N . ALA A 1 338 ? -4.870 -8.038 -16.697 1.00 86.19 338 ALA A N 1
ATOM 2730 C CA . ALA A 1 338 ? -3.824 -7.026 -16.594 1.00 86.19 338 ALA A CA 1
ATOM 2731 C C . ALA A 1 338 ? -2.900 -7.055 -17.825 1.00 86.19 338 ALA A C 1
ATOM 2733 O O . ALA A 1 338 ? -2.503 -8.125 -18.287 1.00 86.19 338 ALA A O 1
ATOM 2734 N N . GLU A 1 339 ? -2.539 -5.880 -18.332 1.00 87.50 339 GLU A N 1
ATOM 2735 C CA . GLU A 1 339 ? -1.663 -5.698 -19.490 1.00 87.50 339 GLU A CA 1
ATOM 2736 C C . GLU A 1 339 ? -0.477 -4.809 -19.137 1.00 87.50 339 GLU A C 1
ATOM 2738 O O . GLU A 1 339 ? -0.607 -3.858 -18.367 1.00 87.50 339 GLU A O 1
ATOM 2743 N N . THR A 1 340 ? 0.682 -5.067 -19.738 1.00 89.69 340 THR A N 1
ATOM 2744 C CA . THR A 1 340 ? 1.870 -4.238 -19.519 1.00 89.69 340 THR A CA 1
ATOM 2745 C C . THR A 1 340 ? 1.685 -2.834 -20.105 1.00 89.69 340 THR A C 1
ATOM 2747 O O . THR A 1 340 ? 1.600 -2.635 -21.322 1.00 89.69 340 THR A O 1
ATOM 2750 N N . ALA A 1 341 ? 1.648 -1.848 -19.211 1.00 88.75 341 ALA A N 1
ATOM 2751 C CA . ALA A 1 341 ? 1.477 -0.434 -19.516 1.00 88.75 341 ALA A CA 1
ATOM 2752 C C . ALA A 1 341 ? 2.809 0.319 -19.577 1.00 88.75 341 ALA A C 1
ATOM 2754 O O . ALA A 1 341 ? 2.924 1.303 -20.309 1.00 88.75 341 ALA A O 1
ATOM 2755 N N . GLY A 1 342 ? 3.833 -0.143 -18.856 1.00 90.62 342 GLY A N 1
ATOM 2756 C CA . GLY A 1 342 ? 5.161 0.438 -18.977 1.00 90.62 342 GLY A CA 1
ATOM 2757 C C . GLY A 1 342 ? 6.272 -0.330 -18.278 1.00 90.62 342 GLY A C 1
ATOM 2758 O O . GLY A 1 342 ? 6.027 -1.228 -17.477 1.00 90.62 342 GLY A O 1
ATOM 2759 N N . ILE A 1 343 ? 7.507 0.034 -18.608 1.00 93.38 343 ILE A N 1
ATOM 2760 C CA . ILE A 1 343 ? 8.734 -0.512 -18.028 1.00 93.38 343 ILE A CA 1
ATOM 2761 C C . ILE A 1 343 ? 9.641 0.660 -17.664 1.00 93.38 343 ILE A C 1
ATOM 2763 O O . ILE A 1 343 ? 9.918 1.517 -18.502 1.00 93.38 343 ILE A O 1
ATOM 2767 N N . HIS A 1 344 ? 10.124 0.681 -16.430 1.00 92.12 344 HIS A N 1
ATOM 2768 C CA . HIS A 1 344 ? 11.122 1.617 -15.938 1.00 92.12 344 HIS A CA 1
ATOM 2769 C C . HIS A 1 344 ? 12.415 0.859 -15.649 1.00 92.12 344 HIS A C 1
ATOM 2771 O O . HIS A 1 344 ? 12.397 -0.161 -14.970 1.00 92.12 344 HIS A O 1
ATOM 2777 N N . LEU A 1 345 ? 13.533 1.344 -16.175 1.00 90.94 345 LEU A N 1
ATOM 2778 C CA . LEU A 1 345 ? 14.873 0.831 -15.924 1.00 90.94 345 LEU A CA 1
ATOM 2779 C C . LEU A 1 345 ? 15.690 1.949 -15.290 1.00 90.94 345 LEU A C 1
ATOM 2781 O O . LEU A 1 345 ? 15.976 2.944 -15.951 1.00 90.94 345 LEU A O 1
ATOM 2785 N N . TRP A 1 346 ? 16.083 1.765 -14.038 1.00 88.06 346 TRP A N 1
ATOM 2786 C CA . TRP A 1 346 ? 16.907 2.705 -13.289 1.00 88.06 346 TRP A CA 1
ATOM 2787 C C . TRP A 1 346 ? 18.313 2.139 -13.144 1.00 88.06 346 TRP A C 1
ATOM 2789 O O . TRP A 1 346 ? 18.539 1.109 -12.492 1.00 88.06 346 TRP A O 1
ATOM 2799 N N . TYR A 1 347 ? 19.278 2.808 -13.761 1.00 82.75 347 TYR A N 1
ATOM 2800 C CA . TYR A 1 347 ? 20.683 2.447 -13.676 1.00 82.75 347 TYR A CA 1
ATOM 2801 C C . TYR A 1 347 ? 21.303 3.280 -12.564 1.00 82.75 347 TYR A C 1
ATOM 2803 O O . TYR A 1 347 ? 21.882 4.331 -12.818 1.00 82.75 347 TYR A O 1
ATOM 2811 N N . GLY A 1 348 ? 21.148 2.814 -11.319 1.00 68.69 348 GLY A N 1
ATOM 2812 C CA . GLY A 1 348 ? 21.654 3.509 -10.138 1.00 68.69 348 GLY A CA 1
ATOM 2813 C C . GLY A 1 348 ? 23.072 4.033 -10.361 1.00 68.69 348 GLY A C 1
ATOM 2814 O O . GLY A 1 348 ? 24.011 3.269 -10.548 1.00 68.69 348 GLY A O 1
ATOM 2815 N N . TYR A 1 349 ? 23.247 5.346 -10.390 1.00 65.25 349 TYR A N 1
ATOM 2816 C CA . TYR A 1 349 ? 24.558 5.955 -10.559 1.00 65.25 349 TYR A CA 1
ATOM 2817 C C . TYR A 1 349 ? 24.862 6.717 -9.274 1.00 65.25 349 TYR A C 1
ATOM 2819 O O . TYR A 1 349 ? 24.156 7.658 -8.910 1.00 65.25 349 TYR A O 1
ATOM 2827 N N . TYR A 1 350 ? 25.861 6.260 -8.512 1.00 54.94 350 TYR A N 1
ATOM 2828 C CA . TYR A 1 350 ? 26.173 6.875 -7.224 1.00 54.94 350 TYR A CA 1
ATOM 2829 C C . TYR A 1 350 ? 26.635 8.324 -7.423 1.00 54.94 350 TYR A C 1
ATOM 2831 O O . TYR A 1 350 ? 27.537 8.610 -8.212 1.00 54.94 350 TYR A O 1
ATOM 2839 N N . SER A 1 351 ? 26.061 9.216 -6.616 1.00 46.66 351 SER A N 1
ATOM 2840 C CA . SER A 1 351 ? 26.329 10.659 -6.492 1.00 46.66 351 SER A CA 1
ATOM 2841 C C . SER A 1 351 ? 27.785 11.045 -6.178 1.00 46.66 351 SER A C 1
ATOM 2843 O O . SER A 1 351 ? 28.088 12.213 -5.945 1.00 46.66 351 SER A O 1
ATOM 2845 N N . THR A 1 352 ? 28.707 10.082 -6.154 1.00 47.88 352 THR A N 1
ATOM 2846 C CA . THR A 1 352 ? 30.142 10.299 -5.953 1.00 47.88 352 THR A CA 1
ATOM 2847 C C . THR A 1 352 ? 30.892 10.653 -7.234 1.00 47.88 352 THR A C 1
ATOM 2849 O O . THR A 1 352 ? 32.060 11.024 -7.151 1.00 47.88 352 THR A O 1
ATOM 2852 N N . PHE A 1 353 ? 30.264 10.547 -8.407 1.00 54.03 353 PHE A N 1
ATOM 2853 C CA . PHE A 1 353 ? 30.848 11.065 -9.641 1.00 54.03 353 PHE A CA 1
ATOM 2854 C C . PHE A 1 353 ? 30.688 12.580 -9.681 1.00 54.03 353 PHE A C 1
ATOM 2856 O O . PHE A 1 353 ? 29.579 13.100 -9.789 1.00 54.03 353 PHE A O 1
ATOM 2863 N N . SER A 1 354 ? 31.807 13.292 -9.565 1.00 54.53 354 SER A N 1
ATOM 2864 C CA . SER A 1 354 ? 31.800 14.732 -9.756 1.00 54.53 354 SER A CA 1
ATOM 2865 C C . SER A 1 354 ? 31.606 15.022 -11.243 1.00 54.53 354 SER A C 1
ATOM 2867 O O . SER A 1 354 ? 32.285 14.444 -12.092 1.00 54.53 354 SER A O 1
ATOM 2869 N N . ASP A 1 355 ? 30.702 15.944 -11.567 1.00 54.00 355 ASP A N 1
ATOM 2870 C CA . ASP A 1 355 ? 30.463 16.410 -12.940 1.00 54.00 355 ASP A CA 1
ATOM 2871 C C . ASP A 1 355 ? 31.746 16.892 -13.654 1.00 54.00 355 ASP A C 1
ATOM 2873 O O . ASP A 1 355 ? 31.781 16.975 -14.877 1.00 54.00 355 ASP A O 1
ATOM 2877 N N . SER A 1 356 ? 32.825 17.169 -12.910 1.00 57.38 356 SER A N 1
ATOM 2878 C CA . SER A 1 356 ? 34.130 17.569 -13.444 1.00 57.38 356 SER A CA 1
ATOM 2879 C C . SER A 1 356 ? 34.983 16.444 -14.041 1.00 57.38 356 SER A C 1
ATOM 2881 O O . SER A 1 356 ? 36.008 16.746 -14.654 1.00 57.38 356 SER A O 1
ATOM 2883 N N . ASP A 1 357 ? 34.607 15.173 -13.877 1.00 60.84 357 ASP A N 1
ATOM 2884 C CA . ASP A 1 357 ? 35.436 14.038 -14.312 1.00 60.84 357 ASP A CA 1
ATOM 2885 C C . ASP A 1 357 ? 35.263 13.670 -15.800 1.00 60.84 357 ASP A C 1
ATOM 2887 O O . ASP A 1 357 ? 36.033 12.862 -16.329 1.00 60.84 357 ASP A O 1
ATOM 2891 N N . TYR A 1 358 ? 34.301 14.282 -16.505 1.00 63.31 358 TYR A N 1
ATOM 2892 C CA . TYR A 1 358 ? 34.020 14.007 -17.918 1.00 63.31 358 TYR A CA 1
ATOM 2893 C C . TYR A 1 358 ? 33.958 15.297 -18.754 1.00 63.31 358 TYR A C 1
ATOM 2895 O O . TYR A 1 358 ? 33.427 16.304 -18.288 1.00 63.31 358 TYR A O 1
ATOM 2903 N N . PRO A 1 359 ? 34.506 15.298 -19.984 1.00 66.50 359 PRO A N 1
ATOM 2904 C CA . PRO A 1 359 ? 34.351 16.427 -20.900 1.00 66.50 359 PRO A CA 1
ATOM 2905 C C . PRO A 1 359 ? 32.875 16.598 -21.266 1.00 66.50 359 PRO A C 1
ATOM 2907 O O . PRO A 1 359 ? 32.226 15.590 -21.504 1.00 66.50 359 PRO A O 1
ATOM 2910 N N . GLU A 1 360 ? 32.373 17.837 -21.350 1.00 69.62 360 GLU A N 1
ATOM 2911 C CA . GLU A 1 360 ? 30.994 18.122 -21.784 1.00 69.62 360 GLU A CA 1
ATOM 2912 C C . GLU A 1 360 ? 30.643 17.320 -23.047 1.00 69.62 360 GLU A C 1
ATOM 2914 O O . GLU A 1 360 ? 31.350 17.393 -24.055 1.00 69.62 360 GLU A O 1
ATOM 2919 N N . SER A 1 361 ? 29.554 16.553 -22.986 1.00 78.31 361 SER A N 1
ATOM 2920 C CA . SER A 1 361 ? 28.994 15.887 -24.159 1.00 78.31 361 SER A CA 1
ATOM 2921 C C . SER A 1 361 ? 28.009 16.827 -24.850 1.00 78.31 361 SER A C 1
ATOM 2923 O O . SER A 1 361 ? 27.423 17.717 -24.227 1.00 78.31 361 SER A O 1
ATOM 2925 N N . HIS A 1 362 ? 27.819 16.650 -26.152 1.00 87.69 362 HIS A N 1
ATOM 2926 C CA . HIS A 1 362 ? 26.861 17.422 -26.925 1.00 87.69 362 HIS A CA 1
ATOM 2927 C C . HIS A 1 362 ? 25.725 16.523 -27.417 1.00 87.69 362 HIS A C 1
ATOM 2929 O O . HIS A 1 362 ? 25.670 15.316 -27.181 1.00 87.69 362 HIS A O 1
ATOM 2935 N N . GLU A 1 363 ? 24.768 17.142 -28.104 1.00 92.44 363 GLU A N 1
ATOM 2936 C CA . GLU A 1 363 ? 23.563 16.469 -28.584 1.00 92.44 363 GLU A CA 1
ATOM 2937 C C . GLU A 1 363 ? 23.857 15.237 -29.446 1.00 92.44 363 GLU A C 1
ATOM 2939 O O . GLU A 1 363 ? 23.162 14.229 -29.332 1.00 92.44 363 GLU A O 1
ATOM 2944 N N . ALA A 1 364 ? 24.919 15.278 -30.253 1.00 92.38 364 ALA A N 1
ATOM 2945 C CA . ALA A 1 364 ? 25.320 14.146 -31.078 1.00 92.38 364 ALA A CA 1
ATOM 2946 C C . ALA A 1 364 ? 25.743 12.933 -30.231 1.00 92.38 364 ALA A C 1
ATOM 2948 O O . ALA A 1 364 ? 25.364 11.806 -30.547 1.00 92.38 364 ALA A O 1
ATOM 2949 N N . GLU A 1 365 ? 26.494 13.152 -29.151 1.00 92.12 365 GLU A N 1
ATOM 2950 C CA . GLU A 1 365 ? 26.923 12.102 -28.229 1.00 92.12 365 GLU A CA 1
ATOM 2951 C C . GLU A 1 365 ? 25.745 11.535 -27.433 1.00 92.12 365 GLU A C 1
ATOM 2953 O O . GLU A 1 365 ? 25.653 10.319 -27.272 1.00 92.12 365 GLU A O 1
ATOM 2958 N N . TRP A 1 366 ? 24.814 12.384 -26.986 1.00 93.25 366 TRP A N 1
ATOM 2959 C CA . TRP A 1 366 ? 23.602 11.931 -26.298 1.00 93.25 366 TRP A CA 1
ATOM 2960 C C . TRP A 1 366 ? 22.759 11.033 -27.207 1.00 93.25 366 TRP A C 1
ATOM 2962 O O . TRP A 1 366 ? 22.393 9.924 -26.815 1.00 93.25 366 TRP A O 1
ATOM 2972 N N . LEU A 1 367 ? 22.479 11.486 -28.435 1.00 94.12 367 LEU A N 1
ATOM 2973 C CA . LEU A 1 367 ? 21.692 10.722 -29.406 1.00 94.12 367 LEU A CA 1
ATOM 2974 C C . LEU A 1 367 ? 22.370 9.389 -29.743 1.00 94.12 367 LEU A C 1
ATOM 2976 O O . LEU A 1 367 ? 21.708 8.351 -29.751 1.00 94.12 367 LEU A O 1
ATOM 2980 N N . ALA A 1 368 ? 23.691 9.397 -29.941 1.00 92.31 368 ALA A N 1
ATOM 2981 C CA . ALA A 1 368 ? 24.460 8.179 -30.170 1.00 92.31 368 ALA A CA 1
ATOM 2982 C C . ALA A 1 368 ? 24.404 7.220 -28.967 1.00 92.31 368 ALA A C 1
ATOM 2984 O O . ALA A 1 368 ? 24.317 6.005 -29.156 1.00 92.31 368 ALA A O 1
ATOM 2985 N N . ALA A 1 369 ? 24.422 7.740 -27.735 1.00 91.19 369 ALA A N 1
ATOM 2986 C CA . ALA A 1 369 ? 24.299 6.931 -26.528 1.00 91.19 369 ALA A CA 1
ATOM 2987 C C . ALA A 1 369 ? 22.922 6.264 -26.418 1.00 91.19 369 ALA A C 1
ATOM 2989 O O . ALA A 1 369 ? 22.865 5.056 -26.188 1.00 91.19 369 ALA A O 1
ATOM 2990 N N . ALA A 1 370 ? 21.829 6.999 -26.656 1.00 92.69 370 ALA A N 1
ATOM 2991 C CA . ALA A 1 370 ? 20.483 6.422 -26.665 1.00 92.69 370 ALA A CA 1
ATOM 2992 C C . ALA A 1 370 ? 20.305 5.377 -27.775 1.00 92.69 370 ALA A C 1
ATOM 2994 O O . ALA A 1 370 ? 19.785 4.296 -27.509 1.00 92.69 370 ALA A O 1
ATOM 2995 N N . GLN A 1 371 ? 20.797 5.642 -28.990 1.00 93.44 371 GLN A N 1
ATOM 2996 C CA . GLN A 1 371 ? 20.772 4.674 -30.095 1.00 93.44 371 GLN A CA 1
ATOM 2997 C C . GLN A 1 371 ? 21.550 3.396 -29.755 1.00 93.44 371 GLN A C 1
ATOM 2999 O O . GLN A 1 371 ? 21.067 2.286 -29.987 1.00 93.44 371 GLN A O 1
ATOM 3004 N N . ASN A 1 372 ? 22.752 3.539 -29.192 1.00 91.44 372 ASN A N 1
ATOM 3005 C CA . ASN A 1 372 ? 23.582 2.403 -28.801 1.00 91.44 372 ASN A CA 1
ATOM 3006 C C . ASN A 1 372 ? 22.934 1.594 -27.670 1.00 91.44 372 ASN A C 1
ATOM 3008 O O . ASN A 1 372 ? 22.867 0.370 -27.756 1.00 91.44 372 ASN A O 1
ATOM 3012 N N . TRP A 1 373 ? 22.421 2.268 -26.638 1.00 92.25 373 TRP A N 1
ATOM 3013 C CA . TRP A 1 373 ? 21.676 1.629 -25.555 1.00 92.25 373 TRP A CA 1
ATOM 3014 C C . TRP A 1 373 ? 20.467 0.867 -26.100 1.00 92.25 373 TRP A C 1
ATOM 3016 O O . TRP A 1 373 ? 20.308 -0.320 -25.820 1.00 92.25 373 TRP A O 1
ATOM 3026 N N . ALA A 1 374 ? 19.672 1.504 -26.959 1.00 92.56 374 ALA A N 1
ATOM 3027 C CA . ALA A 1 374 ? 18.479 0.904 -27.531 1.00 92.56 374 ALA A CA 1
ATOM 3028 C C . ALA A 1 374 ? 18.807 -0.343 -28.359 1.00 92.56 374 ALA A C 1
ATOM 3030 O O . ALA A 1 374 ? 18.139 -1.360 -28.214 1.00 92.56 374 ALA A O 1
ATOM 3031 N N . GLY A 1 375 ? 19.874 -0.308 -29.163 1.00 90.81 375 GLY A N 1
ATOM 3032 C CA . GLY A 1 375 ? 20.328 -1.466 -29.940 1.00 90.81 375 GLY A CA 1
ATOM 3033 C C . GLY A 1 375 ? 20.843 -2.642 -29.097 1.00 90.81 375 GLY A C 1
ATOM 3034 O O . GLY A 1 375 ? 20.915 -3.762 -29.600 1.00 90.81 375 GLY A O 1
ATOM 3035 N N . GLN A 1 376 ? 21.208 -2.409 -27.833 1.00 89.31 376 GLN A N 1
ATOM 3036 C CA . GLN A 1 376 ? 21.653 -3.452 -26.904 1.00 89.31 376 GLN A CA 1
ATOM 3037 C C . GLN A 1 376 ? 20.516 -3.969 -26.018 1.00 89.31 376 GLN A C 1
ATOM 3039 O O . GLN A 1 376 ? 20.460 -5.163 -25.713 1.00 89.31 376 GLN A O 1
ATOM 3044 N N . VAL A 1 377 ? 19.622 -3.078 -25.592 1.00 90.56 377 VAL A N 1
ATOM 3045 C CA . VAL A 1 377 ? 18.594 -3.374 -24.591 1.00 90.56 377 VAL A CA 1
ATOM 3046 C C . VAL A 1 377 ? 17.258 -3.719 -25.231 1.00 90.56 377 VAL A C 1
ATOM 3048 O O . VAL A 1 377 ? 16.611 -4.649 -24.764 1.00 90.56 377 VAL A O 1
ATOM 3051 N N . LEU A 1 378 ? 16.843 -3.038 -26.298 1.00 92.75 378 LEU A N 1
ATOM 3052 C CA . LEU A 1 378 ? 15.532 -3.250 -26.910 1.00 92.75 378 LEU A CA 1
ATOM 3053 C C . LEU A 1 378 ? 15.568 -4.376 -27.949 1.00 92.75 378 LEU A C 1
ATOM 3055 O O . LEU A 1 378 ? 16.549 -4.576 -28.664 1.00 92.75 378 LEU A O 1
ATOM 3059 N N . ARG A 1 379 ? 14.448 -5.089 -28.073 1.00 93.44 379 ARG A N 1
ATOM 3060 C CA . ARG A 1 379 ? 14.199 -6.125 -29.089 1.00 93.44 379 ARG A CA 1
ATOM 3061 C C . ARG A 1 379 ? 13.416 -5.597 -30.294 1.00 93.44 379 ARG A C 1
ATOM 3063 O O . ARG A 1 379 ? 12.787 -6.367 -31.016 1.00 93.44 379 ARG A O 1
ATOM 3070 N N . LEU A 1 380 ? 13.460 -4.286 -30.522 1.00 89.38 380 LEU A N 1
ATOM 3071 C CA . LEU A 1 380 ? 12.799 -3.639 -31.653 1.00 89.38 380 LEU A CA 1
ATOM 3072 C C . LEU A 1 380 ? 13.638 -3.742 -32.943 1.00 89.38 380 LEU A C 1
ATOM 3074 O O . LEU A 1 380 ? 14.864 -3.873 -32.876 1.00 89.38 380 LEU A O 1
ATOM 3078 N N . PRO A 1 381 ? 13.004 -3.667 -34.129 1.00 89.06 381 PRO A N 1
ATOM 3079 C CA . PRO A 1 381 ? 13.712 -3.664 -35.406 1.00 89.06 381 PRO A CA 1
ATOM 3080 C C . PRO A 1 381 ? 14.754 -2.540 -35.501 1.00 89.06 381 PRO A C 1
ATOM 3082 O O . PRO A 1 381 ? 14.513 -1.409 -35.082 1.00 89.06 381 PRO A O 1
ATOM 3085 N N . ALA A 1 382 ? 15.924 -2.837 -36.074 1.00 86.31 382 ALA A N 1
ATOM 3086 C CA . ALA A 1 382 ? 17.042 -1.892 -36.124 1.00 86.31 382 ALA A CA 1
ATOM 3087 C C . ALA A 1 382 ? 16.712 -0.593 -36.885 1.00 86.31 382 ALA A C 1
ATOM 3089 O O . ALA A 1 382 ? 17.232 0.463 -36.540 1.00 86.31 382 ALA A O 1
ATOM 3090 N N . ASP A 1 383 ? 15.840 -0.662 -37.889 1.00 85.75 383 ASP A N 1
ATOM 3091 C CA . ASP A 1 383 ? 15.349 0.489 -38.649 1.00 85.75 383 ASP A CA 1
ATOM 3092 C C . ASP A 1 383 ? 14.462 1.424 -37.814 1.00 85.75 383 ASP A C 1
ATOM 3094 O O . ASP A 1 383 ? 14.474 2.628 -38.046 1.00 85.75 383 ASP A O 1
ATOM 3098 N N . VAL A 1 384 ? 13.768 0.903 -36.797 1.00 85.50 384 VAL A N 1
ATOM 3099 C CA . VAL A 1 384 ? 13.005 1.709 -35.827 1.00 85.50 384 VAL A CA 1
ATOM 3100 C C . VAL A 1 384 ? 13.934 2.395 -34.819 1.00 85.50 384 VAL A C 1
ATOM 3102 O O . VAL A 1 384 ? 13.646 3.492 -34.351 1.00 85.50 384 VAL A O 1
ATOM 3105 N N . LEU A 1 385 ? 15.058 1.759 -34.473 1.00 85.44 385 LEU A N 1
ATOM 3106 C CA . LEU A 1 385 ? 15.971 2.239 -33.430 1.00 85.44 385 LEU A CA 1
ATOM 3107 C C . LEU A 1 385 ? 16.999 3.269 -33.919 1.00 85.44 385 LEU A C 1
ATOM 3109 O O . LEU A 1 385 ? 17.503 4.050 -33.108 1.00 85.44 385 LEU A O 1
ATOM 3113 N N . GLN A 1 386 ? 17.345 3.251 -35.211 1.00 78.75 386 GLN A N 1
ATOM 3114 C CA . GLN A 1 386 ? 18.413 4.087 -35.772 1.00 78.75 386 GLN A CA 1
ATOM 3115 C C . GLN A 1 386 ? 17.972 5.532 -36.029 1.00 78.75 386 GLN A C 1
ATOM 3117 O O . GLN A 1 386 ? 18.720 6.449 -35.698 1.00 78.75 386 GLN A O 1
ATOM 3122 N N . ASP A 1 387 ? 16.755 5.751 -36.527 1.00 75.56 387 ASP A N 1
ATOM 3123 C CA . ASP A 1 387 ? 16.273 7.073 -36.930 1.00 75.56 387 ASP A CA 1
ATOM 3124 C C . ASP A 1 387 ? 14.986 7.426 -36.164 1.00 75.56 387 ASP A C 1
ATOM 3126 O O . ASP A 1 387 ? 13.969 6.756 -36.310 1.00 75.56 387 ASP A O 1
ATOM 3130 N N . GLY A 1 388 ? 15.006 8.485 -35.342 1.00 82.19 388 GLY A N 1
ATOM 3131 C CA . GLY A 1 388 ? 13.797 8.948 -34.634 1.00 82.19 388 GLY A CA 1
ATOM 3132 C C . GLY A 1 388 ? 14.002 9.515 -33.230 1.00 82.19 388 GLY A C 1
ATOM 3133 O O . GLY A 1 388 ? 13.059 10.059 -32.656 1.00 82.19 388 GLY A O 1
ATOM 3134 N N . TRP A 1 389 ? 15.215 9.427 -32.681 1.00 93.50 389 TRP A N 1
ATOM 3135 C CA . TRP A 1 389 ? 15.536 10.023 -31.385 1.00 93.50 389 TRP A CA 1
ATOM 3136 C C . TRP A 1 389 ? 15.567 11.547 -31.462 1.00 93.50 389 TRP A C 1
ATOM 3138 O O . TRP A 1 389 ? 16.168 12.130 -32.365 1.00 93.50 389 TRP A O 1
ATOM 3148 N N . THR A 1 390 ? 14.942 12.192 -30.484 1.00 93.69 390 THR A N 1
ATOM 3149 C CA . THR A 1 390 ? 14.915 13.651 -30.347 1.00 93.69 390 THR A CA 1
ATOM 3150 C C . THR A 1 390 ? 15.216 14.052 -28.911 1.00 93.69 390 THR A C 1
ATOM 3152 O O . THR A 1 390 ? 14.848 13.339 -27.980 1.00 93.69 390 THR A O 1
ATOM 3155 N N . VAL A 1 391 ? 15.869 15.198 -28.714 1.00 92.50 391 VAL A N 1
ATOM 3156 C CA . VAL A 1 391 ? 15.982 15.806 -27.382 1.00 92.50 391 VAL A CA 1
ATOM 3157 C C . VAL A 1 391 ? 14.627 16.403 -27.015 1.00 92.50 391 VAL A C 1
ATOM 3159 O O . VAL A 1 391 ? 14.181 17.358 -27.650 1.00 92.50 391 VAL A O 1
ATOM 3162 N N . SER A 1 392 ? 13.965 15.847 -26.002 1.00 88.88 392 SER A N 1
ATOM 3163 C CA . SER A 1 392 ? 12.648 16.315 -25.557 1.00 88.88 392 SER A CA 1
ATOM 3164 C C . SER A 1 392 ? 12.735 17.295 -24.392 1.00 88.88 392 SER A C 1
ATOM 3166 O O . SER A 1 392 ? 11.926 18.220 -24.315 1.00 88.88 392 SER A O 1
ATOM 3168 N N . TYR A 1 393 ? 13.700 17.111 -23.486 1.00 86.31 393 TYR A N 1
ATOM 3169 C CA . TYR A 1 393 ? 13.797 17.897 -22.258 1.00 86.31 393 TYR A CA 1
ATOM 3170 C C . TYR A 1 393 ? 15.224 17.932 -21.698 1.00 86.31 393 TYR A C 1
ATOM 3172 O O . TYR A 1 393 ? 16.008 17.010 -21.919 1.00 86.31 393 TYR A O 1
ATOM 3180 N N . LYS A 1 394 ? 15.564 18.993 -20.958 1.00 87.00 394 LYS A N 1
ATOM 3181 C CA . LYS A 1 394 ? 16.837 19.138 -20.238 1.00 87.00 394 LYS A CA 1
ATOM 3182 C C . LYS A 1 394 ? 16.564 19.607 -18.814 1.00 87.00 394 LYS A C 1
ATOM 3184 O O . LYS A 1 394 ? 15.810 20.558 -18.625 1.00 87.00 394 LYS A O 1
ATOM 3189 N N . ILE A 1 395 ? 17.182 18.945 -17.842 1.00 81.88 395 ILE A N 1
ATOM 3190 C CA . ILE A 1 395 ? 17.160 19.333 -16.430 1.00 81.88 395 ILE A CA 1
ATOM 3191 C C . ILE A 1 395 ? 18.479 20.039 -16.121 1.00 81.88 395 ILE A C 1
ATOM 3193 O O . ILE A 1 395 ? 19.552 19.467 -16.319 1.00 81.88 395 ILE A O 1
ATOM 3197 N N . GLU A 1 396 ? 18.374 21.277 -15.642 1.00 72.38 396 GLU A N 1
ATOM 3198 C CA . GLU A 1 396 ? 19.486 22.120 -15.184 1.00 72.38 396 GLU A CA 1
ATOM 3199 C C . GLU A 1 396 ? 19.266 22.503 -13.707 1.00 72.38 396 GLU A C 1
ATOM 3201 O O . GLU A 1 396 ? 19.271 23.679 -13.351 1.00 72.38 396 GLU A O 1
ATOM 3206 N N . ASP A 1 397 ? 19.003 21.511 -12.851 1.00 63.62 397 ASP A N 1
ATOM 3207 C CA . ASP A 1 397 ? 18.771 21.716 -11.415 1.00 63.62 397 ASP A CA 1
ATOM 3208 C C . ASP A 1 397 ? 19.911 21.140 -10.562 1.00 63.62 397 ASP A C 1
ATOM 3210 O O . ASP A 1 397 ? 20.621 20.217 -10.975 1.00 63.62 397 ASP A O 1
ATOM 3214 N N . TYR A 1 398 ? 20.102 21.720 -9.370 1.00 45.59 398 TYR A N 1
ATOM 3215 C CA . TYR A 1 398 ? 21.232 21.476 -8.461 1.00 45.59 398 TYR A CA 1
ATOM 3216 C C . TYR A 1 398 ? 21.462 19.979 -8.163 1.00 45.59 398 TYR A C 1
ATOM 3218 O O . TYR A 1 398 ? 20.920 19.431 -7.207 1.00 45.59 398 TYR A O 1
ATOM 3226 N N . GLY A 1 399 ? 22.338 19.344 -8.949 1.00 57.84 399 GLY A N 1
ATOM 3227 C CA . GLY A 1 399 ? 22.841 17.985 -8.719 1.00 57.84 399 GLY A CA 1
ATOM 3228 C C . GLY A 1 399 ? 22.364 16.914 -9.703 1.00 57.84 399 GLY A C 1
ATOM 3229 O O . GLY A 1 399 ? 22.710 15.750 -9.520 1.00 57.84 399 GLY A O 1
ATOM 3230 N N . SER A 1 400 ? 21.592 17.250 -10.742 1.00 63.56 400 SER A N 1
ATOM 3231 C CA . SER A 1 400 ? 21.156 16.276 -11.759 1.00 63.56 400 SER A CA 1
ATOM 3232 C C . SER A 1 400 ? 21.157 16.896 -13.154 1.00 63.56 400 SER A C 1
ATOM 3234 O O . SER A 1 400 ? 20.131 17.320 -13.676 1.00 63.56 400 SER A O 1
ATOM 3236 N N . ASN A 1 401 ? 22.337 16.945 -13.771 1.00 81.19 401 ASN A N 1
ATOM 3237 C CA . ASN A 1 401 ? 22.505 17.383 -15.153 1.00 81.19 401 ASN A CA 1
ATOM 3238 C C . ASN A 1 401 ? 22.058 16.259 -16.102 1.00 81.19 401 ASN A C 1
ATOM 3240 O O . ASN A 1 401 ? 22.890 15.470 -16.554 1.00 81.19 401 ASN A O 1
ATOM 3244 N N . LEU A 1 402 ? 20.763 16.200 -16.431 1.00 86.19 402 LEU A N 1
ATOM 3245 C CA . LEU A 1 402 ? 20.182 15.165 -17.297 1.00 86.19 402 LEU A CA 1
ATOM 3246 C C . LEU A 1 402 ? 19.544 15.736 -18.573 1.00 86.19 402 LEU A C 1
ATOM 3248 O O . LEU A 1 402 ? 18.939 16.809 -18.570 1.00 86.19 402 LEU A O 1
ATOM 3252 N N . VAL A 1 403 ? 19.635 14.979 -19.665 1.00 90.12 403 VAL A N 1
ATOM 3253 C CA . VAL A 1 403 ? 18.920 15.199 -20.928 1.00 90.12 403 VAL A CA 1
ATOM 3254 C C . VAL A 1 403 ? 17.983 14.026 -21.170 1.00 90.12 403 VAL A C 1
ATOM 3256 O O . VAL A 1 403 ? 18.416 12.878 -21.143 1.00 90.12 403 VAL A O 1
ATOM 3259 N N . GLN A 1 404 ? 16.714 14.313 -21.450 1.00 93.00 404 GLN A N 1
ATOM 3260 C CA . GLN A 1 404 ? 15.760 13.316 -21.917 1.00 93.00 404 GLN A CA 1
ATOM 3261 C C . GLN A 1 404 ? 15.813 13.223 -23.441 1.00 93.00 404 GLN A C 1
ATOM 3263 O O . GLN A 1 404 ? 15.630 14.218 -24.151 1.00 93.00 404 GLN A O 1
ATOM 3268 N N . LEU A 1 405 ? 16.016 12.007 -23.930 1.00 95.19 405 LEU A N 1
ATOM 3269 C CA . LEU A 1 405 ? 15.901 11.638 -25.328 1.00 95.19 405 LEU A CA 1
ATOM 3270 C C . LEU A 1 405 ? 14.664 10.780 -25.529 1.00 95.19 405 LEU A C 1
ATOM 3272 O O . LEU A 1 405 ? 14.412 9.860 -24.757 1.00 95.19 405 LEU A O 1
ATOM 3276 N N . LYS A 1 406 ? 13.901 11.075 -26.574 1.00 94.19 406 LYS A N 1
ATOM 3277 C CA . LYS A 1 406 ? 12.608 10.452 -26.834 1.00 94.19 406 LYS A CA 1
ATOM 3278 C C . LYS A 1 406 ? 12.568 9.809 -28.214 1.00 94.19 406 LYS A C 1
ATOM 3280 O O . LYS A 1 406 ? 12.929 10.450 -29.203 1.00 94.19 406 LYS A O 1
ATOM 3285 N N . LEU A 1 407 ? 12.066 8.579 -28.264 1.00 93.56 407 LEU A N 1
ATOM 3286 C CA . LEU A 1 407 ? 11.712 7.825 -29.464 1.00 93.56 407 LEU A CA 1
ATOM 3287 C C . LEU A 1 407 ? 10.230 7.441 -29.383 1.00 93.56 407 LEU A C 1
ATOM 3289 O O . LEU A 1 407 ? 9.779 6.895 -28.379 1.00 93.56 407 LEU A O 1
ATOM 3293 N N . VAL A 1 408 ? 9.464 7.715 -30.438 1.00 90.94 408 VAL A N 1
ATOM 3294 C CA . VAL A 1 408 ? 8.040 7.356 -30.511 1.00 90.94 408 VAL A CA 1
ATOM 3295 C C . VAL A 1 408 ? 7.830 6.371 -31.645 1.00 90.94 408 VAL A C 1
ATOM 3297 O O . VAL A 1 408 ? 8.185 6.641 -32.789 1.00 90.94 408 VAL A O 1
ATOM 3300 N N . THR A 1 409 ? 7.215 5.245 -31.317 1.00 90.00 409 THR A N 1
ATOM 3301 C CA . THR A 1 409 ? 6.808 4.197 -32.251 1.00 90.00 409 THR A CA 1
ATOM 3302 C C . THR A 1 409 ? 5.279 4.130 -32.319 1.00 90.00 409 THR A C 1
ATOM 3304 O O . THR A 1 409 ? 4.577 4.920 -31.677 1.00 90.00 409 THR A O 1
ATOM 3307 N N . GLU A 1 410 ? 4.739 3.212 -33.120 1.00 87.06 410 GLU A N 1
ATOM 3308 C CA . GLU A 1 410 ? 3.291 2.983 -33.175 1.00 87.06 410 GLU A CA 1
ATOM 3309 C C . GLU A 1 410 ? 2.741 2.547 -31.809 1.00 87.06 410 GLU A C 1
ATOM 3311 O O . GLU A 1 410 ? 1.773 3.135 -31.332 1.00 87.06 410 GLU A O 1
ATOM 3316 N N . GLU A 1 411 ? 3.418 1.606 -31.150 1.00 87.12 411 GLU A N 1
ATOM 3317 C CA . GLU A 1 411 ? 2.956 0.969 -29.910 1.00 87.12 411 GLU A CA 1
ATOM 3318 C C . GLU A 1 411 ? 3.560 1.591 -28.644 1.00 87.12 411 GLU A C 1
ATOM 3320 O O . GLU A 1 411 ? 2.915 1.612 -27.599 1.00 87.12 411 GLU A O 1
ATOM 3325 N N . TYR A 1 412 ? 4.776 2.138 -28.732 1.00 89.88 412 TYR A N 1
ATOM 3326 C CA . TYR A 1 412 ? 5.543 2.580 -27.566 1.00 89.88 412 TYR A CA 1
ATOM 3327 C C . TYR A 1 412 ? 6.065 4.010 -27.671 1.00 89.88 412 TYR A C 1
ATOM 3329 O O . TYR A 1 412 ? 6.501 4.455 -28.735 1.00 89.88 412 TYR A O 1
ATOM 3337 N N . GLU A 1 413 ? 6.103 4.696 -26.534 1.00 91.12 413 GLU A N 1
ATOM 3338 C CA . GLU A 1 413 ? 6.925 5.883 -26.303 1.00 91.12 413 GLU A CA 1
ATOM 3339 C C . GLU A 1 413 ? 8.096 5.503 -25.392 1.00 91.12 413 GLU A C 1
ATOM 3341 O O . GLU A 1 413 ? 7.889 4.990 -24.298 1.00 91.12 413 GLU A O 1
ATOM 3346 N N . ILE A 1 414 ? 9.325 5.736 -25.847 1.00 93.38 414 ILE A N 1
ATOM 3347 C CA . ILE A 1 414 ? 10.551 5.390 -25.126 1.00 93.38 414 ILE A CA 1
ATOM 3348 C C . ILE A 1 414 ? 11.292 6.679 -24.790 1.00 93.38 414 ILE A C 1
ATOM 3350 O O . ILE A 1 414 ? 11.643 7.454 -25.680 1.00 93.38 414 ILE A O 1
ATOM 3354 N N . CYS A 1 415 ? 11.565 6.879 -23.509 1.00 93.31 415 CYS A N 1
ATOM 3355 C CA . CYS A 1 415 ? 12.308 8.007 -22.973 1.00 93.31 415 CYS A CA 1
ATOM 3356 C C . CYS A 1 415 ? 13.574 7.488 -22.295 1.00 93.31 415 CYS A C 1
ATOM 3358 O O . CYS A 1 415 ? 13.503 6.647 -21.405 1.00 93.31 415 CYS A O 1
ATOM 3360 N N . VAL A 1 416 ? 14.732 7.994 -22.698 1.00 92.94 416 VAL A N 1
ATOM 3361 C CA . VAL A 1 416 ? 16.036 7.657 -22.122 1.00 92.94 416 VAL A CA 1
ATOM 3362 C C . VAL A 1 416 ? 16.637 8.925 -21.543 1.00 92.94 416 VAL A C 1
ATOM 3364 O O . VAL A 1 416 ? 16.765 9.930 -22.239 1.00 92.94 416 VAL A O 1
ATOM 3367 N N . TRP A 1 417 ? 17.009 8.883 -20.273 1.00 91.44 417 TRP A N 1
ATOM 3368 C CA . TRP A 1 417 ? 17.687 9.968 -19.586 1.00 91.44 417 TRP A CA 1
ATOM 3369 C C . TRP A 1 417 ? 19.185 9.719 -19.589 1.00 91.44 417 TRP A C 1
ATOM 3371 O O . TRP A 1 417 ? 19.644 8.649 -19.189 1.00 91.44 417 TRP A O 1
ATOM 3381 N N . VAL A 1 418 ? 19.951 10.713 -20.030 1.00 89.25 418 VAL A N 1
ATOM 3382 C CA . VAL A 1 418 ? 21.413 10.657 -20.056 1.00 89.25 418 VAL A CA 1
ATOM 3383 C C . VAL A 1 418 ? 22.025 11.832 -19.319 1.00 89.25 418 VAL A C 1
ATOM 3385 O O . VAL A 1 418 ? 21.487 12.935 -19.351 1.00 89.25 418 VAL A O 1
ATOM 3388 N N . TYR A 1 419 ? 23.180 11.628 -18.697 1.00 86.38 419 TYR A N 1
ATOM 3389 C CA . TYR A 1 419 ? 23.934 12.727 -18.1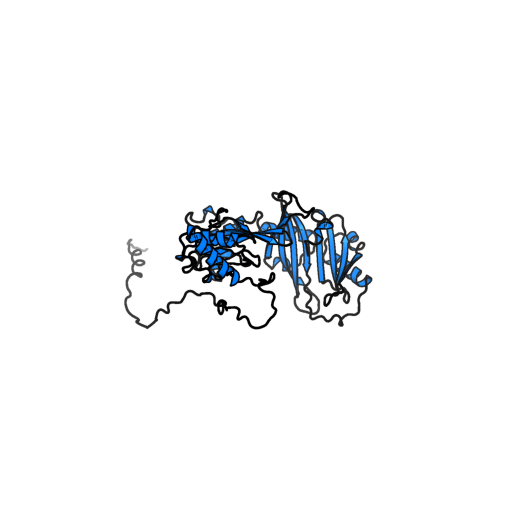01 1.00 86.38 419 TYR A CA 1
ATOM 3390 C C . TYR A 1 419 ? 24.474 13.670 -19.178 1.00 86.38 419 TYR A C 1
ATOM 3392 O O . TYR A 1 419 ? 25.128 13.216 -20.121 1.00 86.38 419 TYR A O 1
ATOM 3400 N N . GLN A 1 420 ? 24.256 14.982 -19.021 1.00 86.75 420 GLN A N 1
ATOM 3401 C CA . GLN A 1 420 ? 24.674 15.975 -20.022 1.00 86.75 420 GLN A CA 1
ATOM 3402 C C . GLN A 1 420 ? 26.185 15.910 -20.280 1.00 86.75 420 GLN A C 1
ATOM 3404 O O . GLN A 1 420 ? 26.626 16.048 -21.416 1.00 86.75 420 GLN A O 1
ATOM 3409 N N . ASN A 1 421 ? 26.979 15.645 -19.241 1.00 83.12 421 ASN A N 1
ATOM 3410 C CA . ASN A 1 421 ? 28.435 15.661 -19.335 1.00 83.12 421 ASN A CA 1
ATOM 3411 C C . ASN A 1 421 ? 29.007 14.371 -19.926 1.00 83.12 421 ASN A C 1
ATOM 3413 O O . ASN A 1 421 ? 29.943 14.430 -20.703 1.00 83.12 421 ASN A O 1
ATOM 3417 N N . SER A 1 422 ? 28.458 13.197 -19.613 1.00 83.25 422 SER A N 1
ATOM 3418 C CA . SER A 1 422 ? 29.086 11.916 -19.984 1.00 83.25 422 SER A CA 1
ATOM 3419 C C . SER A 1 422 ? 28.323 11.108 -21.031 1.00 83.25 422 SER A C 1
ATOM 3421 O O . SER A 1 422 ? 28.824 10.073 -21.471 1.00 83.25 422 SER A O 1
ATOM 3423 N N . ALA A 1 423 ? 27.101 11.524 -21.377 1.00 87.75 423 ALA A N 1
ATOM 3424 C CA . ALA A 1 423 ? 26.148 10.747 -22.167 1.00 87.75 423 ALA A CA 1
ATOM 3425 C C . ALA A 1 423 ? 25.848 9.342 -21.591 1.00 87.75 423 ALA A C 1
ATOM 3427 O O . ALA A 1 423 ? 25.283 8.498 -22.285 1.00 87.75 423 ALA A O 1
ATOM 3428 N N . LYS A 1 424 ? 26.207 9.064 -20.327 1.00 86.25 424 LYS A N 1
ATOM 3429 C CA . LYS A 1 424 ? 25.854 7.806 -19.656 1.00 86.25 424 LYS A CA 1
ATOM 3430 C C . LYS A 1 424 ? 24.353 7.764 -19.384 1.00 86.25 424 LYS A C 1
ATOM 3432 O O . LYS A 1 424 ? 23.773 8.783 -19.016 1.00 86.25 424 LYS A O 1
ATOM 3437 N N . ILE A 1 425 ? 23.756 6.584 -19.534 1.00 87.12 425 ILE A N 1
ATOM 3438 C CA . ILE A 1 425 ? 22.339 6.348 -19.247 1.00 87.12 425 ILE A CA 1
ATOM 3439 C C . ILE A 1 425 ? 22.116 6.393 -17.731 1.00 87.12 425 ILE A C 1
ATOM 3441 O O . ILE A 1 425 ? 22.804 5.685 -17.000 1.00 87.12 425 ILE A O 1
ATOM 3445 N N . SER A 1 426 ? 21.173 7.224 -17.291 1.00 85.88 426 SER A N 1
ATOM 3446 C CA . SER A 1 426 ? 20.642 7.244 -15.923 1.00 85.88 426 SER A CA 1
ATOM 3447 C C . SER A 1 426 ? 19.434 6.321 -15.855 1.00 85.88 426 SER A C 1
ATOM 3449 O O . SER A 1 426 ? 19.458 5.303 -15.175 1.00 85.88 426 SER A O 1
ATOM 3451 N N . ASP A 1 427 ? 18.420 6.619 -16.672 1.00 89.19 427 ASP A N 1
ATOM 3452 C CA . ASP A 1 427 ? 17.103 5.996 -16.570 1.00 89.19 427 ASP A CA 1
ATOM 3453 C C . ASP A 1 427 ? 16.508 5.748 -17.949 1.00 89.19 427 ASP A C 1
ATOM 3455 O O . ASP A 1 427 ? 16.792 6.470 -18.909 1.00 89.19 427 ASP A O 1
ATOM 3459 N N . CYS A 1 428 ? 15.625 4.765 -18.052 1.00 91.50 428 CYS A N 1
ATOM 3460 C CA . CYS A 1 428 ? 14.763 4.600 -19.207 1.00 91.50 428 CYS A CA 1
ATOM 3461 C C . CYS A 1 428 ? 13.327 4.305 -18.787 1.00 91.50 428 CYS A C 1
ATOM 3463 O O . CYS A 1 428 ? 13.080 3.462 -17.934 1.00 91.50 428 CYS A O 1
ATOM 3465 N N . LEU A 1 429 ? 12.383 4.976 -19.438 1.00 92.00 429 LEU A N 1
ATOM 3466 C CA . LEU A 1 429 ? 10.953 4.751 -19.317 1.00 92.00 429 LEU A CA 1
ATOM 3467 C C . LEU A 1 429 ? 10.412 4.316 -20.679 1.00 92.00 429 LEU A C 1
ATOM 3469 O O . LEU A 1 429 ? 10.647 4.987 -21.683 1.00 92.00 429 LEU A O 1
ATOM 3473 N N . ILE A 1 430 ? 9.680 3.211 -20.714 1.00 92.62 430 ILE A N 1
ATOM 3474 C CA . ILE A 1 430 ? 9.015 2.692 -21.906 1.00 92.62 430 ILE A CA 1
ATOM 3475 C C . ILE A 1 430 ? 7.524 2.622 -21.605 1.00 92.62 430 ILE A C 1
ATOM 3477 O O . ILE A 1 430 ? 7.123 1.911 -20.691 1.00 92.62 430 ILE A O 1
ATOM 3481 N N . PHE A 1 431 ? 6.705 3.339 -22.365 1.00 88.69 431 PHE A N 1
ATOM 3482 C CA . PHE A 1 431 ? 5.259 3.414 -22.170 1.00 88.69 431 PHE A CA 1
ATOM 3483 C C . PHE A 1 431 ? 4.527 2.757 -23.328 1.00 88.69 431 PHE A C 1
ATOM 3485 O O . PHE A 1 431 ? 4.803 3.066 -24.487 1.00 88.69 431 PHE A O 1
ATOM 3492 N N . ASN A 1 432 ? 3.556 1.904 -23.018 1.00 86.94 432 ASN A N 1
ATOM 3493 C CA . ASN A 1 432 ? 2.593 1.406 -23.987 1.00 86.94 432 ASN A CA 1
ATOM 3494 C C . ASN A 1 432 ? 1.562 2.503 -24.277 1.00 86.94 432 ASN A C 1
ATOM 3496 O O . ASN A 1 432 ? 0.854 2.972 -23.383 1.00 86.94 432 ASN A O 1
ATOM 3500 N N . ARG A 1 433 ? 1.460 2.906 -25.543 1.00 82.88 433 ARG A N 1
ATOM 3501 C CA . ARG A 1 433 ? 0.600 4.011 -25.979 1.00 82.88 433 ARG A CA 1
ATOM 3502 C C . ARG A 1 433 ? -0.893 3.697 -25.875 1.00 82.88 433 ARG A C 1
ATOM 3504 O O . ARG A 1 433 ? -1.686 4.630 -25.886 1.00 82.88 433 ARG A O 1
ATOM 3511 N N . ASN A 1 434 ? -1.283 2.431 -25.705 1.00 79.12 434 ASN A N 1
ATOM 3512 C CA . ASN A 1 434 ? -2.674 2.061 -25.415 1.00 79.12 434 ASN A CA 1
ATOM 3513 C C . ASN A 1 434 ? -3.139 2.571 -24.044 1.00 79.12 434 ASN A C 1
ATOM 3515 O O . ASN A 1 434 ? -4.316 2.869 -23.864 1.00 79.12 434 ASN A O 1
ATOM 3519 N N . TRP A 1 435 ? -2.210 2.701 -23.096 1.00 73.81 435 TRP A N 1
ATOM 3520 C CA . TRP A 1 435 ? -2.480 3.123 -21.721 1.00 73.81 435 TRP A CA 1
ATOM 3521 C C . TRP A 1 435 ? -2.116 4.594 -21.463 1.00 73.81 435 TRP A C 1
ATOM 3523 O O . TRP A 1 435 ? -2.184 5.058 -20.323 1.00 73.81 435 TRP A O 1
ATOM 3533 N N . TYR A 1 436 ? -1.725 5.337 -22.506 1.00 67.31 436 TYR A N 1
ATOM 3534 C CA . TYR A 1 436 ? -1.086 6.646 -22.385 1.00 67.31 436 TYR A CA 1
ATOM 3535 C C . TYR A 1 436 ? -1.747 7.707 -23.281 1.00 67.31 436 TYR A C 1
ATOM 3537 O O . TYR A 1 436 ? -1.762 7.586 -24.504 1.00 67.31 436 TYR A O 1
ATOM 3545 N N . ASP A 1 437 ? -2.234 8.787 -22.668 1.00 58.06 437 ASP A N 1
ATOM 3546 C CA . ASP A 1 437 ? -2.607 10.045 -23.333 1.00 58.06 437 ASP A CA 1
ATOM 3547 C C . ASP A 1 437 ? -1.729 11.179 -22.773 1.00 58.06 437 ASP A C 1
ATOM 3549 O O . ASP A 1 437 ? -1.238 11.097 -21.646 1.00 58.06 437 ASP A O 1
ATOM 3553 N N . ASP A 1 438 ? -1.534 12.255 -23.536 1.00 51.78 438 ASP A N 1
ATOM 3554 C CA . ASP A 1 438 ? -0.678 13.398 -23.191 1.00 51.78 438 ASP A CA 1
ATOM 3555 C C . ASP A 1 438 ? -1.034 14.045 -21.832 1.00 51.78 438 ASP A C 1
ATOM 3557 O O . ASP A 1 438 ? -0.193 14.715 -21.228 1.00 51.78 438 ASP A O 1
ATOM 3561 N N . SER A 1 439 ? -2.252 13.815 -21.330 1.00 43.75 439 SER A N 1
ATOM 3562 C CA . SER A 1 439 ? -2.765 14.245 -20.022 1.00 43.75 439 SER A CA 1
ATOM 3563 C C . SER A 1 439 ? -2.285 13.395 -18.828 1.00 43.75 439 SER A C 1
ATOM 3565 O O . SER A 1 439 ? -2.250 13.892 -17.701 1.00 43.75 439 SER A O 1
ATOM 3567 N N . LEU A 1 440 ? -1.860 12.145 -19.056 1.00 46.31 440 LEU A N 1
ATO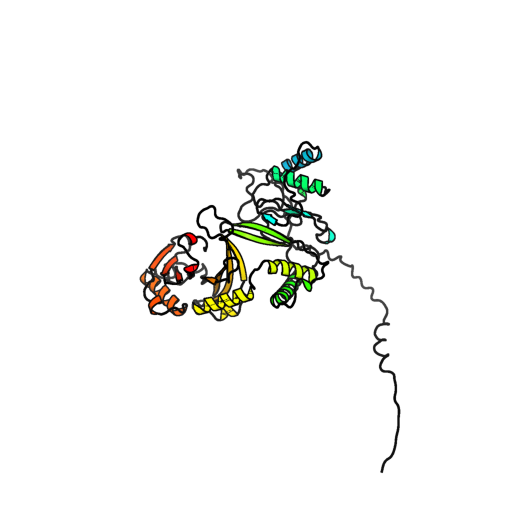M 3568 C CA . LEU A 1 440 ? -1.392 11.199 -18.029 1.00 46.31 440 LEU A CA 1
ATOM 3569 C C . LEU A 1 440 ? 0.121 11.288 -17.757 1.00 46.31 440 LEU A C 1
ATOM 3571 O O . LEU A 1 440 ? 0.612 10.647 -16.828 1.00 46.31 440 LEU A O 1
ATOM 3575 N N . LYS A 1 441 ?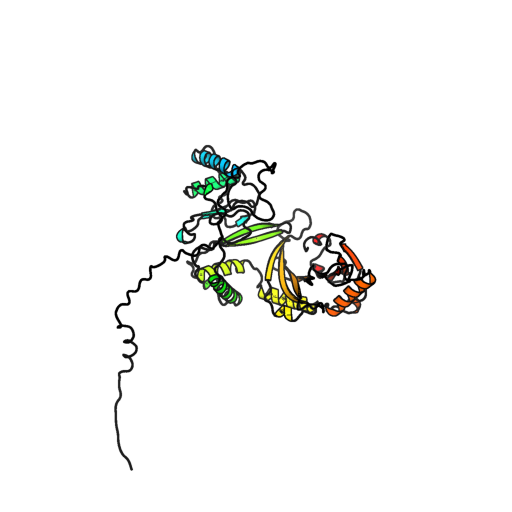 0.852 12.126 -18.510 1.00 46.84 441 LYS A N 1
ATOM 3576 C CA . LYS A 1 441 ? 2.317 12.312 -18.423 1.00 46.84 441 LYS A CA 1
ATOM 3577 C C . LYS A 1 441 ? 2.860 12.609 -17.026 1.00 46.84 441 LYS A C 1
ATOM 3579 O O . LYS A 1 441 ? 4.030 12.358 -16.767 1.00 46.84 441 LYS A O 1
ATOM 3584 N N . LEU A 1 442 ? 2.024 13.156 -16.147 1.00 38.41 442 LEU A N 1
ATOM 3585 C CA . LEU A 1 442 ? 2.408 13.568 -14.799 1.00 38.41 442 LEU A CA 1
ATOM 3586 C C . LEU A 1 442 ? 2.169 12.502 -13.720 1.00 38.41 442 LEU A C 1
ATOM 3588 O O . LEU A 1 442 ? 2.678 12.696 -12.632 1.00 38.41 442 LEU A O 1
ATOM 3592 N N . LEU A 1 443 ? 1.410 11.426 -13.981 1.00 40.44 443 LEU A N 1
ATOM 3593 C CA . LEU A 1 443 ? 1.007 10.436 -12.955 1.00 40.44 443 LEU A CA 1
ATOM 3594 C C . LEU A 1 443 ? 1.956 9.226 -12.826 1.00 40.44 443 LEU A C 1
ATOM 3596 O O . LEU A 1 443 ? 1.741 8.370 -11.971 1.00 40.44 443 LEU A O 1
ATOM 3600 N N . TYR A 1 444 ? 2.965 9.124 -13.696 1.00 44.38 444 TYR A N 1
ATOM 3601 C CA . TYR A 1 444 ? 3.911 7.996 -13.746 1.00 44.38 444 TYR A CA 1
ATOM 3602 C C . TYR A 1 444 ? 5.331 8.343 -13.265 1.00 44.38 444 TYR A C 1
ATOM 3604 O O . TYR A 1 444 ? 6.178 7.453 -13.217 1.00 44.38 444 TYR A O 1
ATOM 3612 N N . LEU A 1 445 ? 5.572 9.611 -12.919 1.00 40.81 445 LEU A N 1
ATOM 3613 C CA . LEU A 1 445 ? 6.714 10.086 -12.130 1.00 40.81 445 LEU A CA 1
ATOM 3614 C C . LEU A 1 445 ? 6.210 10.366 -10.713 1.00 40.81 445 LEU A C 1
ATOM 3616 O O . LEU A 1 445 ? 6.985 10.131 -9.763 1.00 40.81 445 LEU A O 1
#

Radius of gyration: 31.11 Å; chains: 1; bounding box: 63×121×82 Å

pLDDT: mean 74.32, std 21.41, range [23.98, 97.44]

Sequence (445 aa):
MFGFRQTRRPGIILMAVLLILTLLPLTILADTSVKIYSPYAPEITRWPERHPVENTNVQADPEVHDRDGYSYPWLTDLELVKFREFQTALKDGEIGYAGESIINPTTVTDDDVAVFTLDSNDFCGESYYVFLPDSSSVTDTQMVALAAAFEELGIDFDPDSLNDRNCCRHCNVLETRILTDEENSRMETIKDRIRRGQLTKEDVPEDTQVL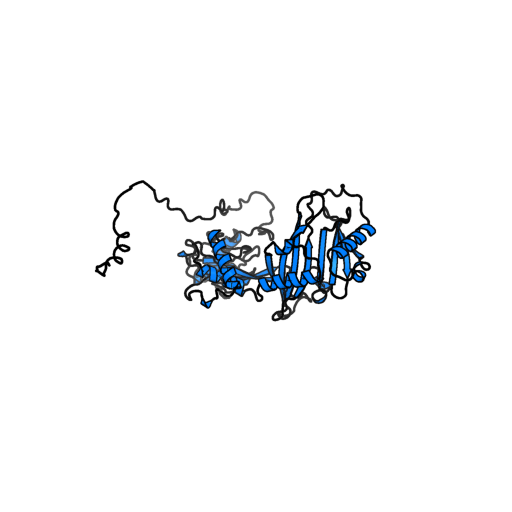TVEKRTMRGWGLDRKTFLFYPYRRMTDDELALFALADEEAWDVDPDELKTAALKDAGELINLPRSVHEYEPCISRELMQIKGDTYLPRSNAVYKYTSQFYFEGYDGFYDRIHCNMDIVQMQEIGSTAETAGIHLWYGYYSTFSDSDYPESHEAEWLAAAQNWAGQVLRLPADVLQDGWTVSYKIEDYGSNLVQLKLVTEEYEICVWVYQNSAKISDCLIFNRNWYDDSLKLLYL